Protein AF-A0A0V1MN21-F1 (afdb_monomer_lite)

Sequence (627 aa):
LIQKLCSVDMDIKVFPINHAEDIVNLVVELCIHGDDKFTAYHQNIPSQSEIIKAVTRLPKVGKVKALALMERFGSIARLSNASVEHVNIMCSLEVDSISCCKLLLHVLRRNNTIYSLYPVVDPDQLLTKYSDSYQQAKYFIFINCGATVDISELLQLSKDITVFVLDSHRPFNLENVYSTNVRLLVSSEEMNDLNIPDAKDIYIVEDEEEEHSETDDGNLPKSPVAKQAKKDSRAQWEIKRNEIMFNYYQFNSYSMSSSMLLYKLICVLSLESNDMLWCAIIGLSSQLVQDHIGIEQYTLWSTDMSQQLRRLRLNQRDQNDLPKDCLSITFQKDLLLSLYRQWNLYDSVCYSRLTAGTLRPWTDHGLKRVREFFARCGLPLAQCKQKFQSMDKKLLDGAQAVMEENFIQQFGLTDIQYGGFVCKALYKHVFAACDIAEAIAGLLYFDKQKSTKARFLEAMDCLNIARTNSVYRGVQFYQAFLKAVNKDVQQILCDGSLMSNCPMLHCRVNQDLSTLHYYKNIYGALFLAQHVQRAFISEKSKHRHKALILILPLKNQRNGILLVGIPPLYSENTSGNPVNLFGEAFSRAAQKMKCYIRQYCFESSIIEIHLDDIENFLTGLYSILET

pLDDT: mean 79.26, std 20.3, range [25.19, 97.69]

InterPro domains:
  IPR003874 CDC45 [PF02724] (87-215)
  IPR003874 CDC45 [PF02724] (224-621)
  IPR003874 CDC45 [PTHR10507] (80-621)
  IPR010994 RuvA domain 2-like [SSF47781] (52-86)

Organism: NCBI:txid268474

Secondary structure (DSSP, 8-state):
-HHHHHTTSS----------STTSSSHHHHTT--S---------PPPHHHHTTTSS-STT--HHHHHHHHHHTTTHHHHHHSTT--EEEEEESSHHHHHHHHHHHHHHHHTT--EEEEEESSHHHHHHHHHTTTTT-SEEEEESSSTTS-HHHHHT--TT-EEEEE--EESPPHHHHH-SSEEE---TTTTTTT-PPPHHHHS--THHHHTTT----------HHHHHHHHHHHHHHHHHHHHHHHHHHS-BEE-S-HHHHHHHHHHHTT---HHHHHHHHHHHHHHHHTTSS-HHHHHHHHHHHHHHHHHHHHHHHT-TT--TTS-EEEEEEEE--TTTTTS-HHHHHHHSHHHHHHH-TTSHHHHHHHHHHHHHTT--HHHHHS-GGGS-HHHHHHHHHH--HHHHHHTT-TT-EEEEEEEEETTTEEEEHHHHHHHHHHHHHH-TTS-HHHHHHHHHHTTSGGGHHHHHHHHHHHHHHHHHHHHHHHHHHHTT-EE-SSSSEEEEPPTT-TTGGGSSSHHHHHHHHHHHHHHHHTT-GGGTT--EEEEEE---TT-EEEEEEE--S--TT-SSS--B-HHHHHHHHHHHHT--EEESSS-TTEEEEEGGGHHHHHHHHHHHH--

Radius of gyration: 27.83 Å; chains: 1; bounding box: 70×72×92 Å

Foldseek 3Di:
DVVVVCPPPPPDDDDDDDDDQLAACQVVVVVDDDDDDDPDDPDDDDDPVVVCSNPRNHGPQHSVNSVCCCVVCVVVVCVLVVPLFEEEEEFELALLRLLLVLLVVLVCVVSVRHYDYDYDHALVSVLVVCVVPVVRGQHYEYYQFDQAPQPCVSNVDDPSHAYEYLHFKDDGDVNLVPDPRHHYQDDPVCVVVNLRDDPVLADPDCVVVPVVPPPDDDPDPPDPVNVVVVVVVVVVSVVSNVVSVCVNLQWMAGHQRSLLSSVVVCVVVVNDDPLSLLSSQLRLLLCVLLLRWAQVVSQVSVVVSVVVVVVNVVVCVVPPDDPPQDKDKDKDKDFQFALCQPAFQLLRLCQRLQNCLQLVCVDPSSVVVSVVLCVQLVHDPVLRHHRNVPHDVVSVVSSVVSPDPVSCVVSVRPPGMHTWMWIDGRNPDIDISNLLSQLLVLLQQQPPPDDNVRSSVLSSCSSPSVPCVSSSNSNVSSSVLSVLLSVQLVVQVVVVQWDDPFQAIEHERDPPRPCLSSCLHPSSVSSSFSSNLSNVCSVVVVRQQHKYWYWRQNPDPQRKIKIATGGRNDDPPDPIRGITSQLVLLVQLCVVLVFDWADSGSPSNIIIGHPVCVVSSVVSSSVVSVD

Structure (mmCIF, N/CA/C/O backbone):
data_AF-A0A0V1MN21-F1
#
_entry.id   AF-A0A0V1MN21-F1
#
loop_
_atom_site.group_PDB
_atom_site.id
_atom_site.type_symbol
_atom_site.label_atom_id
_atom_site.label_alt_id
_atom_site.label_comp_id
_atom_site.label_asym_id
_atom_site.label_entity_id
_atom_site.label_seq_id
_atom_site.pdbx_PDB_ins_code
_atom_site.Cartn_x
_atom_site.Cartn_y
_atom_site.Cartn_z
_atom_site.occupancy
_atom_site.B_iso_or_equiv
_atom_site.auth_seq_id
_atom_site.auth_comp_id
_atom_site.auth_asym_id
_atom_site.auth_atom_id
_atom_site.pdbx_PDB_model_num
ATOM 1 N N . LEU A 1 1 ? 6.765 -42.228 19.847 1.00 32.19 1 LEU A N 1
ATOM 2 C CA . LEU A 1 1 ? 6.494 -41.952 18.413 1.00 32.19 1 LEU A CA 1
ATOM 3 C C . LEU A 1 1 ? 6.005 -40.518 18.182 1.00 32.19 1 LEU A C 1
ATOM 5 O O . LEU A 1 1 ? 6.728 -39.770 17.548 1.00 32.19 1 LEU A O 1
ATOM 9 N N . ILE A 1 2 ? 4.865 -40.092 18.745 1.00 29.12 2 ILE A N 1
ATOM 10 C CA . ILE A 1 2 ? 4.319 -38.725 18.547 1.00 29.12 2 ILE A CA 1
ATOM 11 C C . ILE A 1 2 ? 5.283 -37.621 19.025 1.00 29.12 2 ILE A C 1
ATOM 13 O O . ILE A 1 2 ? 5.505 -36.654 18.311 1.00 29.12 2 ILE A O 1
ATOM 17 N N . GLN A 1 3 ? 5.969 -37.811 20.154 1.00 26.72 3 GLN A N 1
ATOM 18 C CA . GLN A 1 3 ? 7.007 -36.882 20.631 1.00 26.72 3 GLN A CA 1
ATOM 19 C C . GLN A 1 3 ? 8.199 -36.731 19.655 1.00 26.72 3 GLN A C 1
ATOM 21 O O . GLN A 1 3 ? 8.858 -35.701 19.657 1.00 26.72 3 GLN A O 1
ATOM 26 N N . LYS A 1 4 ? 8.431 -37.731 18.787 1.00 29.05 4 LYS A N 1
ATOM 27 C CA . LYS A 1 4 ? 9.457 -37.736 17.726 1.00 29.05 4 LYS A CA 1
ATOM 28 C C . LYS A 1 4 ? 8.954 -37.117 16.406 1.00 29.05 4 LYS A C 1
ATOM 30 O O . LYS A 1 4 ? 9.766 -36.800 15.554 1.00 29.05 4 LYS A O 1
ATOM 35 N N . LEU A 1 5 ? 7.635 -36.943 16.257 1.00 32.78 5 LEU A N 1
ATOM 36 C CA . LEU A 1 5 ? 6.996 -36.144 15.198 1.00 32.78 5 LEU A CA 1
ATOM 37 C C . LEU A 1 5 ? 6.963 -34.653 15.579 1.00 32.78 5 LEU A C 1
ATOM 39 O O . LEU A 1 5 ? 7.194 -33.790 14.741 1.00 32.78 5 LEU A O 1
ATOM 43 N N . CYS A 1 6 ? 6.723 -34.334 16.855 1.00 31.84 6 CYS A N 1
ATOM 44 C CA . CYS A 1 6 ? 6.661 -32.943 17.317 1.00 31.84 6 CYS A CA 1
ATOM 45 C C . CYS A 1 6 ? 8.021 -32.223 17.339 1.00 31.84 6 CYS A C 1
ATOM 47 O O . CYS A 1 6 ? 8.037 -31.002 17.250 1.00 31.84 6 CYS A O 1
ATOM 49 N N . SER A 1 7 ? 9.145 -32.942 17.457 1.00 29.34 7 SER A N 1
ATOM 50 C CA . SER A 1 7 ? 10.486 -32.341 17.580 1.00 29.34 7 SER A CA 1
ATOM 51 C C . SER A 1 7 ? 11.295 -32.277 16.278 1.00 29.34 7 SER A C 1
ATOM 53 O O . SER A 1 7 ? 12.475 -31.947 16.343 1.00 29.34 7 SER A O 1
ATOM 55 N N . VAL A 1 8 ? 10.729 -32.689 15.136 1.00 30.17 8 VAL A N 1
ATOM 56 C CA . VAL A 1 8 ? 11.468 -32.802 13.859 1.00 30.17 8 VAL A CA 1
ATOM 57 C C . VAL A 1 8 ? 10.823 -31.990 12.731 1.00 30.17 8 VAL A C 1
ATOM 59 O O . VAL A 1 8 ? 11.557 -31.413 11.938 1.00 30.17 8 VAL A O 1
ATOM 62 N N . ASP A 1 9 ? 9.488 -31.874 12.690 1.00 29.55 9 ASP A N 1
ATOM 63 C CA . ASP A 1 9 ? 8.782 -31.265 11.543 1.00 29.55 9 ASP A CA 1
ATOM 64 C C . ASP A 1 9 ? 8.040 -29.942 11.837 1.00 29.55 9 ASP A C 1
ATOM 66 O O . ASP A 1 9 ? 7.542 -29.310 10.906 1.00 29.55 9 ASP A O 1
ATOM 70 N N . MET A 1 10 ? 7.878 -29.543 13.108 1.00 33.84 10 MET A N 1
ATOM 71 C CA . MET A 1 10 ? 6.844 -28.558 13.507 1.00 33.84 10 MET A CA 1
ATOM 72 C C . MET A 1 10 ? 7.287 -27.455 14.486 1.00 33.84 10 MET A C 1
ATOM 74 O O . MET A 1 10 ? 6.461 -26.609 14.806 1.00 33.84 10 MET A O 1
ATOM 78 N N . ASP A 1 11 ? 8.529 -27.483 14.980 1.00 31.98 11 ASP A N 1
ATOM 79 C CA . ASP A 1 11 ? 9.221 -26.439 15.775 1.00 31.98 11 ASP A CA 1
ATOM 80 C C . ASP A 1 11 ? 8.427 -25.701 16.887 1.00 31.98 11 ASP A C 1
ATOM 82 O O . ASP A 1 11 ? 8.714 -24.561 17.247 1.00 31.98 11 ASP A O 1
ATOM 86 N N . ILE A 1 12 ? 7.414 -26.352 17.473 1.00 31.00 12 ILE A N 1
ATOM 87 C CA . ILE A 1 12 ? 6.533 -25.766 18.494 1.00 31.00 12 ILE A CA 1
ATOM 88 C C . ILE A 1 12 ? 6.517 -26.661 19.736 1.00 31.00 12 ILE A C 1
ATOM 90 O O . ILE A 1 12 ? 6.074 -27.813 19.705 1.00 31.00 12 ILE A O 1
ATOM 94 N N . LYS A 1 13 ? 6.946 -26.101 20.874 1.00 27.08 13 LYS A N 1
ATOM 95 C CA . LYS A 1 13 ? 6.762 -26.716 22.195 1.00 27.08 13 LYS A CA 1
ATOM 96 C C . LYS A 1 13 ? 5.316 -26.534 22.655 1.00 27.08 13 LYS A C 1
ATOM 98 O O . LYS A 1 13 ? 4.852 -25.410 22.797 1.00 27.08 13 LYS A O 1
ATOM 103 N N . VAL A 1 14 ? 4.640 -27.636 22.979 1.00 40.16 14 VAL A N 1
ATOM 104 C CA . VAL A 1 14 ? 3.365 -27.616 23.712 1.00 40.16 14 VAL A CA 1
ATOM 105 C C . VAL A 1 14 ? 3.447 -28.595 24.874 1.00 40.16 14 VAL A C 1
ATOM 107 O O . VAL A 1 14 ? 3.616 -29.795 24.665 1.00 40.16 14 VAL A O 1
ATOM 110 N N . PHE A 1 15 ? 3.292 -28.084 26.091 1.00 31.02 15 PHE A N 1
ATOM 111 C CA . PHE A 1 15 ? 3.067 -28.862 27.308 1.00 31.02 15 PHE A CA 1
ATOM 112 C C . PHE A 1 15 ? 2.165 -28.048 28.251 1.00 31.02 15 PHE A C 1
ATOM 114 O O . PHE A 1 15 ? 2.307 -26.824 28.243 1.00 31.02 15 PHE A O 1
ATOM 121 N N . PRO A 1 16 ? 1.305 -28.669 29.091 1.00 40.97 16 PRO A N 1
ATOM 122 C CA . PRO A 1 16 ? 1.015 -30.114 29.243 1.00 40.97 16 PRO A CA 1
ATOM 123 C C . PRO A 1 16 ? -0.439 -30.529 28.909 1.00 40.97 16 PRO A C 1
ATOM 125 O O . PRO A 1 16 ? -1.345 -29.753 29.176 1.00 40.97 16 PRO A O 1
ATOM 128 N N . ILE A 1 17 ? -0.662 -31.792 28.481 1.00 30.58 17 ILE A N 1
ATOM 129 C CA . ILE A 1 17 ? -1.763 -32.724 28.888 1.00 30.58 17 ILE A CA 1
ATOM 130 C C . ILE A 1 17 ? -1.284 -34.181 28.637 1.00 30.58 17 ILE A C 1
ATOM 132 O O . ILE A 1 17 ? -0.587 -34.416 27.652 1.00 30.58 17 ILE A O 1
ATOM 136 N N . ASN A 1 18 ? -1.661 -35.158 29.488 1.00 34.38 18 ASN A N 1
ATOM 137 C CA . ASN A 1 18 ? -0.945 -36.447 29.611 1.00 34.38 18 ASN A CA 1
ATOM 138 C C . ASN A 1 18 ? -1.588 -37.764 29.072 1.00 34.38 18 ASN A C 1
ATOM 140 O O . ASN A 1 18 ? -0.809 -38.647 28.726 1.00 34.38 18 ASN A O 1
ATOM 144 N N . HIS A 1 19 ? -2.919 -37.970 28.977 1.00 37.31 19 HIS A N 1
ATOM 145 C CA . HIS A 1 19 ? -3.504 -39.283 28.562 1.00 37.31 19 HIS A CA 1
ATOM 146 C C . HIS A 1 19 ? -4.760 -39.197 27.655 1.00 37.31 19 HIS A C 1
ATOM 148 O O . HIS A 1 19 ? -5.234 -38.101 27.363 1.00 37.31 19 HIS A O 1
ATOM 154 N N . ALA A 1 20 ? -5.217 -40.345 27.116 1.00 37.16 20 ALA A N 1
ATOM 155 C CA . ALA A 1 20 ? -5.753 -40.429 25.745 1.00 37.16 20 ALA A CA 1
ATOM 156 C C . ALA A 1 20 ? -7.112 -41.148 25.506 1.00 37.16 20 ALA A C 1
ATOM 158 O O . ALA A 1 20 ? -7.458 -41.344 24.346 1.00 37.16 20 ALA A O 1
ATOM 159 N N . GLU A 1 21 ? -7.891 -41.545 26.519 1.00 33.72 21 GLU A N 1
ATOM 160 C CA . GLU A 1 21 ? -9.193 -42.237 26.301 1.00 33.72 21 GLU A CA 1
ATOM 161 C C . GLU A 1 21 ? -10.423 -41.327 26.389 1.00 33.72 21 GLU A C 1
ATOM 163 O O . GLU A 1 21 ? -11.415 -41.555 25.693 1.00 33.72 21 GLU A O 1
ATOM 168 N N . ASP A 1 22 ? -10.280 -40.162 27.026 1.00 33.62 22 ASP A N 1
ATOM 169 C CA . ASP A 1 22 ? -11.112 -38.981 26.756 1.00 33.62 22 ASP A CA 1
ATOM 170 C C . ASP A 1 22 ? -10.918 -38.451 25.317 1.00 33.62 22 ASP A C 1
ATOM 172 O O . ASP A 1 22 ? -11.231 -37.295 25.047 1.00 33.62 22 ASP A O 1
ATOM 176 N N . ILE A 1 23 ? -10.383 -39.281 24.403 1.00 38.72 23 ILE A N 1
ATOM 177 C CA . ILE A 1 23 ? -9.995 -39.011 23.016 1.00 38.72 23 ILE A CA 1
ATOM 178 C C . ILE A 1 23 ? -10.739 -39.945 21.971 1.00 38.72 23 ILE A C 1
ATOM 180 O O . ILE A 1 23 ? -10.235 -40.098 20.870 1.00 38.72 23 ILE A O 1
ATOM 184 N N . VAL A 1 24 ? -11.954 -40.530 22.228 1.00 34.81 24 VAL A N 1
ATOM 185 C CA . VAL A 1 24 ? -12.808 -41.279 21.205 1.00 34.81 24 VAL A CA 1
ATOM 186 C C . VAL A 1 24 ? -14.369 -41.038 21.045 1.00 34.81 24 VAL A C 1
ATOM 188 O O . VAL A 1 24 ? -14.801 -40.744 19.936 1.00 34.81 24 VAL A O 1
ATOM 191 N N . ASN A 1 25 ? -15.253 -41.151 22.061 1.00 33.03 25 ASN A N 1
ATOM 192 C CA . ASN A 1 25 ? -16.734 -40.920 21.984 1.00 33.03 25 ASN A CA 1
ATOM 193 C C . ASN A 1 25 ? -17.307 -39.455 22.030 1.00 33.03 25 ASN A C 1
ATOM 195 O O . ASN A 1 25 ? -18.331 -39.252 22.677 1.00 33.03 25 ASN A O 1
ATOM 199 N N . LEU A 1 26 ? -16.683 -38.406 21.482 1.00 33.62 26 LEU A N 1
ATOM 200 C CA . LEU A 1 26 ? -17.192 -37.001 21.600 1.00 33.62 26 LEU A CA 1
ATOM 201 C C . LEU A 1 26 ? -17.550 -36.464 20.227 1.00 33.62 26 LEU A C 1
ATOM 203 O O . LEU A 1 26 ? -18.671 -36.039 19.973 1.00 33.62 26 LEU A O 1
ATOM 207 N N . VAL A 1 27 ? -16.628 -36.653 19.289 1.00 35.44 27 VAL A N 1
ATOM 208 C CA . VAL A 1 27 ? -16.920 -36.477 17.867 1.00 35.44 27 VAL A CA 1
ATOM 209 C C . VAL A 1 27 ? -17.918 -37.505 17.326 1.00 35.44 27 VAL A C 1
ATOM 211 O O . VAL A 1 27 ? -18.436 -37.334 16.231 1.00 35.44 27 VAL A O 1
ATOM 214 N N . VAL A 1 28 ? -18.303 -38.504 18.123 1.00 32.19 28 VAL A N 1
ATOM 215 C CA . VAL A 1 28 ? -19.491 -39.314 17.825 1.00 32.19 28 VAL A CA 1
ATOM 216 C C . VAL A 1 28 ? -20.787 -38.491 17.961 1.00 32.19 28 VAL A C 1
ATOM 218 O O . VAL A 1 28 ? -21.701 -38.713 17.182 1.00 32.19 28 VAL A O 1
ATOM 221 N N . GLU A 1 29 ? -20.873 -37.504 18.862 1.00 32.41 29 GLU A N 1
ATOM 222 C CA . GLU A 1 29 ? -22.065 -36.644 19.001 1.00 32.41 29 GLU A CA 1
ATOM 223 C C . GLU A 1 29 ? -22.024 -35.420 18.070 1.00 32.41 29 GLU A C 1
ATOM 225 O O . GLU A 1 29 ? -23.035 -35.082 17.456 1.00 32.41 29 GLU A O 1
ATOM 230 N N . LEU A 1 30 ? -20.856 -34.790 17.881 1.00 34.56 30 LEU A N 1
ATOM 231 C CA . LEU A 1 30 ? -20.723 -33.608 17.008 1.00 34.56 30 LEU A CA 1
ATOM 232 C C . LEU A 1 30 ? -20.797 -33.898 15.495 1.00 34.56 30 LEU A C 1
ATOM 234 O O . LEU A 1 30 ? -20.901 -32.954 14.715 1.00 34.56 30 LEU A O 1
ATOM 238 N N . CYS A 1 31 ? -20.746 -35.162 15.060 1.00 33.84 31 CYS A N 1
ATOM 239 C CA . CYS A 1 31 ? -20.786 -35.519 13.634 1.00 33.84 31 CYS A CA 1
ATOM 240 C C . CYS A 1 31 ? -22.147 -35.996 13.101 1.00 33.84 31 CYS A C 1
ATOM 242 O O . CYS A 1 31 ? -22.230 -36.256 11.902 1.00 33.84 31 CYS A O 1
ATOM 244 N N . ILE A 1 32 ? -23.185 -36.165 13.933 1.00 30.86 32 ILE A N 1
ATOM 245 C CA . ILE A 1 32 ? -24.365 -36.961 13.530 1.00 30.86 32 ILE A CA 1
ATOM 246 C C . ILE A 1 32 ? -25.600 -36.147 13.106 1.00 30.86 32 ILE A C 1
ATOM 248 O O . ILE A 1 32 ? -26.336 -36.627 12.248 1.00 30.86 32 ILE A O 1
ATOM 252 N N . HIS A 1 33 ? -25.834 -34.932 13.617 1.00 34.38 33 HIS A N 1
ATOM 253 C CA . HIS A 1 33 ? -27.077 -34.196 13.320 1.00 34.38 33 HIS A CA 1
ATOM 254 C C . HIS A 1 33 ? -26.899 -32.931 12.475 1.00 34.38 33 HIS A C 1
ATOM 256 O O . HIS A 1 33 ? -26.986 -31.803 12.957 1.00 34.38 33 HIS A O 1
ATOM 262 N N . GLY A 1 34 ? -26.751 -33.168 11.170 1.00 34.59 34 GLY A N 1
ATOM 263 C CA . GLY A 1 34 ? -27.543 -32.442 10.176 1.00 34.59 34 GLY A CA 1
ATOM 264 C C . GLY A 1 34 ? -28.868 -33.181 9.909 1.00 34.59 34 GLY A C 1
ATOM 265 O O . GLY A 1 34 ? -28.925 -34.399 10.059 1.00 34.59 34 GLY A O 1
ATOM 266 N N . ASP A 1 35 ? -29.890 -32.424 9.507 1.00 30.03 35 ASP A N 1
ATOM 267 C CA . ASP A 1 35 ? -31.246 -32.811 9.067 1.00 30.03 35 ASP A CA 1
ATOM 268 C C . ASP A 1 35 ? -32.273 -33.378 10.082 1.00 30.03 35 ASP A C 1
ATOM 270 O O . ASP A 1 35 ? -32.261 -34.531 10.512 1.00 30.03 35 ASP A O 1
ATOM 274 N N . ASP A 1 36 ? -33.274 -32.531 10.353 1.00 35.75 36 ASP A N 1
ATOM 275 C CA . ASP A 1 36 ? -34.704 -32.779 10.115 1.00 35.75 36 ASP A CA 1
ATOM 276 C C . ASP A 1 36 ? -35.334 -34.104 10.579 1.00 35.75 36 ASP A C 1
ATOM 278 O O . ASP A 1 36 ? -35.778 -34.931 9.776 1.00 35.75 36 ASP A O 1
ATOM 282 N N . LYS A 1 37 ? -35.523 -34.218 11.903 1.00 29.02 37 LYS A N 1
ATOM 283 C CA . LYS A 1 37 ? -36.762 -34.709 12.561 1.00 29.02 37 LYS A CA 1
ATOM 284 C C . LYS A 1 37 ? -36.609 -34.703 14.087 1.00 29.02 37 LYS A C 1
ATOM 286 O O . LYS A 1 37 ? -36.324 -35.743 14.657 1.00 29.02 37 LYS A O 1
ATOM 291 N N . PHE A 1 38 ? -36.856 -33.575 14.758 1.00 28.28 38 PHE A N 1
ATOM 292 C CA . PHE A 1 38 ? -37.358 -33.563 16.149 1.00 28.28 38 PHE A CA 1
ATOM 293 C C . PHE A 1 38 ? -37.892 -32.173 16.537 1.00 28.28 38 PHE A C 1
ATOM 295 O O . PHE A 1 38 ? -37.318 -31.432 17.329 1.00 28.28 38 PHE A O 1
ATOM 302 N N . THR A 1 39 ? -39.050 -31.814 15.983 1.00 33.66 39 THR A N 1
ATOM 303 C CA . THR A 1 39 ? -39.855 -30.682 16.461 1.00 33.66 39 THR A CA 1
ATOM 304 C C . THR A 1 39 ? -40.572 -31.049 17.766 1.00 33.66 39 THR A C 1
ATOM 306 O O . THR A 1 39 ? -41.773 -31.318 17.751 1.00 33.66 39 THR A O 1
ATOM 309 N N . ALA A 1 40 ? -39.851 -31.083 18.890 1.00 29.20 40 ALA A N 1
ATOM 310 C CA . ALA A 1 40 ? -40.429 -31.044 20.236 1.00 29.20 40 ALA A CA 1
ATOM 311 C C . ALA A 1 40 ? -39.368 -30.676 21.291 1.00 29.20 40 ALA A C 1
ATOM 313 O O . ALA A 1 40 ? -38.227 -31.110 21.195 1.00 29.20 40 ALA A O 1
ATOM 314 N N . TYR A 1 41 ? -39.786 -29.941 22.327 1.00 25.19 41 TYR A N 1
ATOM 315 C CA . TYR A 1 41 ? -39.012 -29.598 23.533 1.00 25.19 41 TYR A CA 1
ATOM 316 C C . TYR A 1 41 ? -37.778 -28.694 23.361 1.00 25.19 41 TYR A C 1
ATOM 318 O O . TYR A 1 41 ? -36.630 -29.092 23.534 1.00 25.19 41 TYR A O 1
ATOM 326 N N . HIS A 1 42 ? -38.055 -27.392 23.231 1.00 38.41 42 HIS A N 1
ATOM 327 C CA . HIS A 1 42 ? -37.217 -26.386 23.885 1.00 38.41 42 HIS A CA 1
ATOM 328 C C . HIS A 1 42 ? -37.192 -26.631 25.403 1.00 38.41 42 HIS A C 1
ATOM 330 O O . HIS A 1 42 ? -38.211 -26.418 26.057 1.00 38.41 42 HIS A O 1
ATOM 336 N N . GLN A 1 43 ? -36.034 -27.013 25.944 1.00 30.14 43 GLN A N 1
ATOM 337 C CA . GLN A 1 43 ? -35.445 -26.559 27.218 1.00 30.14 43 GLN A CA 1
ATOM 338 C C . GLN A 1 43 ? -34.134 -27.332 27.458 1.00 30.14 43 GLN A C 1
ATOM 340 O O . GLN A 1 43 ? -34.065 -28.520 27.168 1.00 30.14 43 GLN A O 1
ATOM 345 N N . ASN A 1 44 ? -33.123 -26.652 28.014 1.00 32.31 44 ASN A N 1
ATOM 346 C CA . ASN A 1 44 ? -31.754 -27.127 28.300 1.00 32.31 44 ASN A CA 1
ATOM 347 C C . ASN A 1 44 ? -30.788 -27.192 27.097 1.00 32.31 44 ASN A C 1
ATOM 349 O O . ASN A 1 44 ? -30.656 -28.199 26.409 1.00 32.31 44 ASN A O 1
ATOM 353 N N . ILE A 1 45 ? -30.028 -26.106 26.925 1.00 35.53 45 ILE A N 1
ATOM 354 C CA . ILE A 1 45 ? -28.740 -26.111 26.214 1.00 35.53 45 ILE A CA 1
ATOM 355 C C . ILE A 1 45 ? -27.703 -26.752 27.163 1.00 35.53 45 ILE A C 1
ATOM 357 O O . ILE A 1 45 ? -27.666 -26.353 28.331 1.00 35.53 45 ILE A O 1
ATOM 361 N N . PRO A 1 46 ? -26.873 -27.719 26.723 1.00 33.75 46 PRO A N 1
ATOM 362 C CA . PRO A 1 46 ? -25.894 -28.375 27.592 1.00 33.75 46 PRO A CA 1
ATOM 363 C C . PRO A 1 46 ? -24.771 -27.421 28.021 1.00 33.75 46 PRO A C 1
ATOM 365 O O . PRO A 1 46 ? -24.412 -26.475 27.315 1.00 33.75 46 PRO A O 1
ATOM 368 N N . SER A 1 47 ? -24.193 -27.676 29.195 1.00 39.59 47 SER A N 1
ATOM 369 C CA . SER A 1 47 ? -23.186 -26.802 29.798 1.00 39.59 47 SER A CA 1
ATOM 370 C C . SER A 1 47 ? -21.845 -26.848 29.053 1.00 39.59 47 SER A C 1
ATOM 372 O O . SER A 1 47 ? -21.474 -27.842 28.428 1.00 39.59 47 SER A O 1
ATOM 374 N N . GLN A 1 48 ? -21.030 -25.797 29.188 1.00 38.03 48 GLN A N 1
ATOM 375 C CA . GLN A 1 48 ? -19.684 -25.744 28.594 1.00 38.03 48 GLN A CA 1
ATOM 376 C C . GLN A 1 48 ? -18.789 -26.921 29.048 1.00 38.03 48 GLN A C 1
ATOM 378 O O . GLN A 1 48 ? -17.932 -27.381 28.293 1.00 38.03 48 GLN A O 1
ATOM 383 N N . SER A 1 49 ? -19.022 -27.460 30.254 1.00 40.38 49 SER A N 1
ATOM 384 C CA . SER A 1 49 ? -18.330 -28.657 30.755 1.00 40.38 49 SER A CA 1
ATOM 385 C C . SER A 1 49 ? -18.704 -29.926 29.983 1.00 40.38 49 SER A C 1
ATOM 387 O O . SER A 1 49 ? -17.869 -30.814 29.827 1.00 40.38 49 SER A O 1
ATOM 389 N N . GLU A 1 50 ? -19.935 -29.989 29.475 1.00 38.09 50 GLU A N 1
ATOM 390 C CA . GLU A 1 50 ? -20.466 -31.103 28.697 1.00 38.09 50 GLU A CA 1
ATOM 391 C C . GLU A 1 50 ? -20.066 -30.999 27.235 1.00 38.09 50 GLU A C 1
ATOM 393 O O . GLU A 1 50 ? -19.840 -32.031 26.638 1.00 38.09 50 GLU A O 1
ATOM 398 N N . ILE A 1 51 ? -19.831 -29.800 26.687 1.00 40.75 51 ILE A N 1
ATOM 399 C CA . ILE A 1 51 ? -19.239 -29.645 25.343 1.00 40.75 51 ILE A CA 1
ATOM 400 C C . ILE A 1 51 ? -17.727 -29.914 25.351 1.00 40.75 51 ILE A C 1
ATOM 402 O O . ILE A 1 51 ? -17.159 -30.463 24.409 1.00 40.75 51 ILE A O 1
ATOM 406 N N . ILE A 1 52 ? -17.055 -29.656 26.470 1.00 42.47 52 ILE A N 1
ATOM 407 C CA . ILE A 1 52 ? -15.686 -30.135 26.714 1.00 42.47 52 ILE A CA 1
ATOM 408 C C . ILE A 1 52 ? -15.687 -31.627 27.129 1.00 42.47 52 ILE A C 1
ATOM 410 O O . ILE A 1 52 ? -14.642 -32.274 27.123 1.00 42.47 52 ILE A O 1
ATOM 414 N N . LYS A 1 53 ? -16.877 -32.201 27.361 1.00 41.91 53 LYS A N 1
ATOM 415 C CA . LYS A 1 53 ? -17.192 -33.629 27.240 1.00 41.91 53 LYS A CA 1
ATOM 416 C C . LYS A 1 53 ? -17.984 -33.950 25.932 1.00 41.91 53 LYS A C 1
ATOM 418 O O . LYS A 1 53 ? -18.597 -35.006 25.900 1.00 41.91 53 LYS A O 1
ATOM 423 N N . ALA A 1 54 ? -17.947 -33.078 24.891 1.00 39.12 54 ALA A N 1
ATOM 424 C CA . ALA A 1 54 ? -18.495 -33.220 23.507 1.00 39.12 54 ALA A CA 1
ATOM 425 C C . ALA A 1 54 ? -17.451 -32.969 22.372 1.00 39.12 54 ALA A C 1
ATOM 427 O O . ALA A 1 54 ? -17.720 -33.319 21.231 1.00 39.12 54 ALA A O 1
ATOM 428 N N . VAL A 1 55 ? -16.234 -32.451 22.649 1.00 40.56 55 VAL A N 1
ATOM 429 C CA . VAL A 1 55 ? -15.108 -32.319 21.675 1.00 40.56 55 VAL A CA 1
ATOM 430 C C . VAL A 1 55 ? -13.902 -33.271 21.881 1.00 40.56 55 VAL A C 1
ATOM 432 O O . VAL A 1 55 ? -13.506 -33.933 20.926 1.00 40.56 55 VAL A O 1
ATOM 435 N N . THR A 1 56 ? -13.261 -33.346 23.066 1.00 39.69 56 THR A N 1
ATOM 436 C CA . THR A 1 56 ? -11.924 -33.985 23.256 1.00 39.69 56 THR A CA 1
ATOM 437 C C . THR A 1 56 ? -11.824 -35.438 22.808 1.00 39.69 56 THR A C 1
ATOM 439 O O . THR A 1 56 ? -10.767 -35.860 22.358 1.00 39.69 56 THR A O 1
ATOM 442 N N . ARG A 1 57 ? -12.917 -36.200 22.898 1.00 37.44 57 ARG A N 1
ATOM 443 C CA . ARG A 1 57 ? -13.016 -37.608 22.541 1.00 37.44 57 ARG A CA 1
ATOM 444 C C . ARG A 1 57 ? -12.992 -37.763 20.990 1.00 37.44 57 ARG A C 1
ATOM 446 O O . ARG A 1 57 ? -14.011 -38.099 20.395 1.00 37.44 57 ARG A O 1
ATOM 453 N N . LEU A 1 58 ? -11.850 -37.474 20.346 1.00 36.06 58 LEU A N 1
ATOM 454 C CA . LEU A 1 58 ? -11.549 -37.619 18.903 1.00 36.06 58 LEU A CA 1
ATOM 455 C C . LEU A 1 58 ? -10.045 -37.936 18.696 1.00 36.06 58 LEU A C 1
ATOM 457 O O . LEU A 1 58 ? -9.230 -37.054 18.991 1.00 36.06 58 LEU A O 1
ATOM 461 N N . PRO A 1 59 ? -9.615 -39.124 18.204 1.00 32.09 59 PRO A N 1
ATOM 462 C CA . PRO A 1 59 ? -8.220 -39.583 18.296 1.00 32.09 59 PRO A CA 1
ATOM 463 C C . PRO A 1 59 ? -7.156 -38.525 17.930 1.00 32.09 59 PRO A C 1
ATOM 465 O O . PRO A 1 59 ? -6.993 -38.157 16.769 1.00 32.09 59 PRO A O 1
ATOM 468 N N . LYS A 1 60 ? -6.370 -38.114 18.946 1.00 37.56 60 LYS A N 1
ATOM 469 C CA . LYS A 1 60 ? -5.325 -37.053 18.982 1.00 37.56 60 LYS A CA 1
ATOM 470 C C . LYS A 1 60 ? -5.771 -35.592 19.274 1.00 37.56 60 LYS A C 1
ATOM 472 O O . LYS A 1 60 ? -4.937 -34.689 19.138 1.00 37.56 60 LYS A O 1
ATOM 477 N N . VAL A 1 61 ? -6.995 -35.330 19.751 1.00 37.12 61 VAL A N 1
ATOM 478 C CA . VAL A 1 61 ? -7.481 -33.978 20.140 1.00 37.12 61 VAL A CA 1
ATOM 479 C C . VAL A 1 61 ? -7.660 -33.813 21.666 1.00 37.12 61 VAL A C 1
ATOM 481 O O . VAL A 1 61 ? -8.746 -33.959 22.205 1.00 37.12 61 VAL A O 1
ATOM 484 N N . GLY A 1 62 ? -6.599 -33.469 22.405 1.00 40.50 62 GLY A N 1
ATOM 485 C CA . GLY A 1 62 ? -6.694 -33.245 23.864 1.00 40.50 62 GLY A CA 1
ATOM 486 C C . GLY A 1 62 ? -7.442 -31.960 24.271 1.00 40.50 62 GLY A C 1
ATOM 487 O O . GLY A 1 62 ? -7.618 -31.064 23.451 1.00 40.50 62 GLY A O 1
ATOM 488 N N . LYS A 1 63 ? -7.810 -31.818 25.558 1.00 36.53 63 LYS A N 1
ATOM 489 C CA . LYS A 1 63 ? -8.616 -30.696 26.109 1.00 36.53 63 LYS A CA 1
ATOM 490 C C . LYS A 1 63 ? -8.122 -29.291 25.731 1.00 36.53 63 LYS A C 1
ATOM 492 O O . LYS A 1 63 ? -8.938 -28.455 25.375 1.00 36.53 63 LYS A O 1
ATOM 497 N N . VAL A 1 64 ? -6.807 -29.051 25.723 1.00 38.94 64 VAL A N 1
ATOM 498 C CA . VAL A 1 64 ? -6.195 -27.777 25.275 1.00 38.94 64 VAL A CA 1
ATOM 499 C C . VAL A 1 64 ? -6.249 -27.600 23.754 1.00 38.94 64 VAL A C 1
ATOM 501 O O . VAL A 1 64 ? -6.417 -26.488 23.278 1.00 38.94 64 VAL A O 1
ATOM 504 N N . LYS A 1 65 ? -6.173 -28.681 22.969 1.00 39.19 65 LYS A N 1
ATOM 505 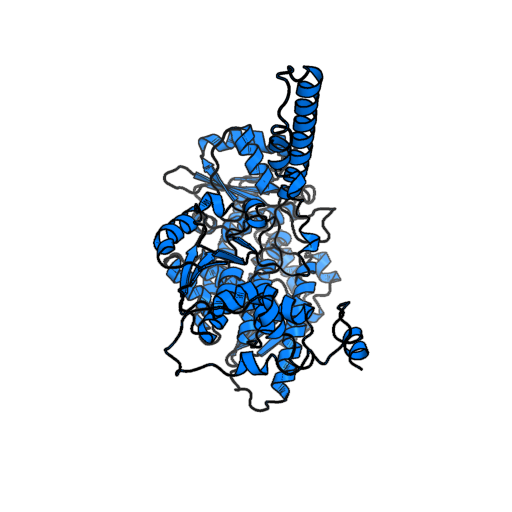C CA . LYS A 1 65 ? -6.372 -28.622 21.511 1.00 39.19 65 LYS A CA 1
ATOM 506 C C . LYS A 1 65 ? -7.838 -28.379 21.158 1.00 39.19 65 LYS A C 1
ATOM 508 O O . LYS A 1 65 ? -8.103 -27.633 20.229 1.00 39.19 65 LYS A O 1
ATOM 513 N N . ALA A 1 66 ? -8.764 -28.971 21.912 1.00 38.94 66 ALA A N 1
ATOM 514 C CA . ALA A 1 66 ? -10.197 -28.714 21.819 1.00 38.94 66 ALA A CA 1
ATOM 515 C C . ALA A 1 66 ? -10.547 -27.276 22.233 1.00 38.94 66 ALA A C 1
ATOM 517 O O . ALA A 1 66 ? -11.299 -26.628 21.520 1.00 38.94 66 ALA A O 1
ATOM 518 N N . LEU A 1 67 ? -9.954 -26.751 23.313 1.00 39.62 67 LEU A N 1
ATOM 519 C CA . LEU A 1 67 ? -10.065 -25.339 23.702 1.00 39.62 67 LEU A CA 1
ATOM 520 C C . LEU A 1 67 ? -9.466 -24.413 22.641 1.00 39.62 67 LEU A C 1
ATOM 522 O O . LEU A 1 67 ? -10.165 -23.524 22.187 1.00 39.62 67 LEU A O 1
ATOM 526 N N . ALA A 1 68 ? -8.261 -24.680 22.134 1.00 38.44 68 ALA A N 1
ATOM 527 C CA . ALA A 1 68 ? -7.670 -23.888 21.055 1.00 38.44 68 ALA A CA 1
ATOM 528 C C . ALA A 1 68 ? -8.475 -23.977 19.742 1.00 38.44 68 ALA A C 1
ATOM 530 O O . ALA A 1 68 ? -8.559 -22.995 19.014 1.00 38.44 68 ALA A O 1
ATOM 531 N N . LEU A 1 69 ? -9.107 -25.116 19.436 1.00 41.25 69 LEU A N 1
ATOM 532 C CA . LEU A 1 69 ? -10.099 -25.226 18.360 1.00 41.25 69 LEU A CA 1
ATOM 533 C C . LEU A 1 69 ? -11.340 -24.371 18.682 1.00 41.25 69 LEU A C 1
ATOM 535 O O . LEU A 1 69 ? -11.762 -23.591 17.841 1.00 41.25 69 LEU A O 1
ATOM 539 N N . MET A 1 70 ? -11.882 -24.423 19.900 1.00 39.00 70 MET A N 1
ATOM 540 C CA . MET A 1 70 ? -13.045 -23.626 20.321 1.00 39.00 70 MET A CA 1
ATOM 541 C C . MET A 1 70 ? -12.771 -22.125 20.511 1.00 39.00 70 MET A C 1
ATOM 543 O O . MET A 1 70 ? -13.714 -21.348 20.457 1.00 39.00 70 MET A O 1
ATOM 547 N N . GLU A 1 71 ? -11.527 -21.697 20.715 1.00 42.75 71 GLU A N 1
ATOM 548 C CA . GLU A 1 71 ? -11.121 -20.290 20.826 1.00 42.75 71 GLU A CA 1
ATOM 549 C C . GLU A 1 71 ? -10.769 -19.730 19.444 1.00 42.75 71 GLU A C 1
ATOM 551 O O . GLU A 1 71 ? -11.305 -18.703 19.030 1.00 42.75 71 GLU A O 1
ATOM 556 N N . ARG A 1 72 ? -9.950 -20.455 18.669 1.00 36.69 72 ARG A N 1
ATOM 557 C CA . ARG A 1 72 ? -9.486 -20.043 17.332 1.00 36.69 72 ARG A CA 1
ATOM 558 C C . ARG A 1 72 ? -10.560 -20.184 16.252 1.00 36.69 72 ARG A C 1
ATOM 560 O O . ARG A 1 72 ? -10.577 -19.404 15.307 1.00 36.69 72 ARG A O 1
ATOM 567 N N . PHE A 1 73 ? -11.478 -21.138 16.411 1.00 38.91 73 PHE A N 1
ATOM 568 C CA . PHE A 1 73 ? -12.724 -21.208 15.647 1.00 38.91 73 PHE A CA 1
ATOM 569 C C . PHE A 1 73 ? -13.905 -20.633 16.452 1.00 38.91 73 PHE A C 1
ATOM 571 O O . PHE A 1 73 ? -15.004 -20.545 15.927 1.00 38.91 73 PHE A O 1
ATOM 578 N N . GLY A 1 74 ? -13.726 -20.158 17.688 1.00 37.28 74 GLY A N 1
ATOM 579 C CA . GLY A 1 74 ? -14.808 -19.531 18.463 1.00 37.28 74 GLY A CA 1
ATOM 580 C C . GLY A 1 74 ? -15.340 -18.246 17.833 1.00 37.28 74 GLY A C 1
ATOM 581 O O . GLY A 1 74 ? -16.524 -17.946 17.934 1.00 37.28 74 GLY A O 1
ATOM 582 N N . SER A 1 75 ? -14.475 -17.512 17.139 1.00 43.75 75 SER A N 1
ATOM 583 C CA . SER A 1 75 ? -14.812 -16.353 16.309 1.00 43.75 75 SER A CA 1
ATOM 584 C C . SER A 1 75 ? -15.285 -16.758 14.907 1.00 43.75 75 SER A C 1
ATOM 586 O O . SER A 1 75 ? -16.307 -16.271 14.430 1.00 43.75 75 SER A O 1
ATOM 588 N N . ILE A 1 76 ? -14.569 -17.675 14.249 1.00 39.69 76 ILE A N 1
ATOM 589 C CA . ILE A 1 76 ? -14.767 -17.985 12.822 1.00 39.69 76 ILE A CA 1
ATOM 590 C C . ILE A 1 76 ? -15.833 -19.063 12.576 1.00 39.69 76 ILE A C 1
ATOM 592 O O . ILE A 1 76 ? -16.589 -18.946 11.619 1.00 39.69 76 ILE A O 1
ATOM 596 N N . ALA A 1 77 ? -15.988 -20.053 13.456 1.00 38.81 77 ALA A N 1
ATOM 597 C CA . ALA A 1 77 ? -17.152 -20.939 13.439 1.00 38.81 77 ALA A CA 1
ATOM 598 C C . ALA A 1 77 ? -18.418 -20.245 13.959 1.00 38.81 77 ALA A C 1
ATOM 600 O O . ALA A 1 77 ? -19.511 -20.677 13.619 1.00 38.81 77 ALA A O 1
ATOM 601 N N . ARG A 1 78 ? -18.318 -19.129 14.702 1.00 39.28 78 ARG A N 1
ATOM 602 C CA . ARG A 1 78 ? -19.473 -18.226 14.868 1.00 39.28 78 ARG A CA 1
ATOM 603 C C . ARG A 1 78 ? -19.790 -17.484 13.571 1.00 39.28 78 ARG A C 1
ATOM 605 O O . ARG A 1 78 ? -20.957 -17.406 13.237 1.00 39.28 78 ARG A O 1
ATOM 612 N N . LEU A 1 79 ? -18.799 -17.043 12.791 1.00 39.78 79 LEU A N 1
ATOM 613 C CA . LEU A 1 79 ? -19.037 -16.503 11.440 1.00 39.78 79 LEU A CA 1
ATOM 614 C C . LEU A 1 79 ? -19.588 -17.548 10.443 1.00 39.78 79 LEU A C 1
ATOM 616 O O . LEU A 1 79 ? -20.364 -17.175 9.570 1.00 39.78 79 LEU A O 1
ATOM 620 N N . SER A 1 80 ? -19.219 -18.834 10.546 1.00 36.31 80 SER A N 1
ATOM 621 C CA . SER A 1 80 ? -19.740 -19.890 9.654 1.00 36.31 80 SER A CA 1
ATOM 622 C C . SER A 1 80 ? -21.058 -20.510 10.118 1.00 36.31 80 SER A C 1
ATOM 624 O O . SER A 1 80 ? -21.827 -20.967 9.280 1.00 36.31 80 SER A O 1
ATOM 626 N N . ASN A 1 81 ? -21.315 -20.541 11.430 1.00 35.19 81 ASN A N 1
ATOM 627 C CA . ASN A 1 81 ? -22.526 -21.122 12.019 1.00 35.19 81 ASN A CA 1
ATOM 628 C C . ASN A 1 81 ? -23.532 -20.046 12.467 1.00 35.19 81 ASN A C 1
ATOM 630 O O . ASN A 1 81 ? -24.571 -20.387 13.032 1.00 35.19 81 ASN A O 1
ATOM 634 N N . ALA A 1 82 ? -23.257 -18.759 12.222 1.00 39.44 82 ALA A N 1
ATOM 635 C CA . ALA A 1 82 ? -24.270 -17.715 12.288 1.00 39.44 82 ALA A CA 1
ATOM 636 C C . ALA A 1 82 ? -25.351 -18.039 11.254 1.00 39.44 82 ALA A C 1
ATOM 638 O O . ALA A 1 82 ? -25.089 -18.110 10.054 1.00 39.44 82 ALA A O 1
ATOM 639 N N . SER A 1 83 ? -26.565 -18.276 11.742 1.00 39.56 83 SER A N 1
ATOM 640 C CA . SER A 1 83 ? -27.713 -18.785 10.993 1.00 39.56 83 SER A CA 1
ATOM 641 C C . SER A 1 83 ? -28.101 -17.884 9.815 1.00 39.56 83 SER A C 1
ATOM 643 O O . SER A 1 83 ? -28.942 -17.001 9.966 1.00 39.56 83 SER A O 1
ATOM 645 N N . VAL A 1 84 ? -27.495 -18.112 8.644 1.00 50.09 84 VAL A N 1
ATOM 646 C CA . VAL A 1 84 ? -27.723 -17.338 7.405 1.00 50.09 84 VAL A CA 1
ATOM 647 C C . VAL A 1 84 ? -27.579 -15.819 7.637 1.00 50.09 84 VAL A C 1
ATOM 649 O O . VAL A 1 84 ? -28.226 -15.010 6.974 1.00 50.09 84 VAL A O 1
ATOM 652 N N . GLU A 1 85 ? -26.751 -15.402 8.603 1.00 63.31 85 GLU A N 1
ATOM 653 C CA . GLU A 1 85 ? -26.644 -13.983 8.951 1.00 63.31 85 GLU A CA 1
ATOM 654 C C . GLU A 1 85 ? -25.782 -13.235 7.928 1.00 63.31 85 GLU A C 1
ATOM 656 O O . GLU A 1 85 ? -24.702 -13.675 7.531 1.00 63.31 85 GLU A O 1
ATOM 661 N N . HIS A 1 86 ? -26.291 -12.090 7.479 1.00 81.06 86 HIS A N 1
ATOM 662 C CA . HIS A 1 86 ? -25.662 -11.257 6.463 1.00 81.06 86 HIS A CA 1
ATOM 663 C C . HIS A 1 86 ? -24.415 -10.555 7.023 1.00 81.06 86 HIS A C 1
ATOM 665 O O . HIS A 1 86 ? -24.486 -9.897 8.062 1.00 81.06 86 HIS A O 1
ATOM 671 N N . VAL A 1 87 ? -23.281 -10.669 6.324 1.00 85.44 87 VAL A N 1
ATOM 672 C CA . VAL A 1 87 ? -21.996 -10.077 6.737 1.00 85.44 87 VAL A CA 1
ATOM 673 C C . VAL A 1 87 ? -21.671 -8.832 5.910 1.00 85.44 87 VAL A C 1
ATOM 675 O O . VAL A 1 87 ? -21.640 -8.877 4.679 1.00 85.44 87 VAL A O 1
ATOM 678 N N . ASN A 1 88 ? -21.355 -7.722 6.577 1.00 91.75 88 ASN A N 1
ATOM 679 C CA . ASN A 1 88 ? -20.942 -6.482 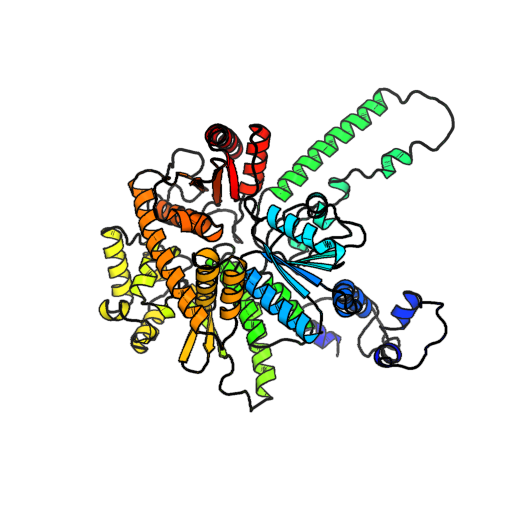5.918 1.00 91.75 88 ASN A CA 1
ATOM 680 C C . ASN A 1 88 ? -19.414 -6.367 5.863 1.00 91.75 88 ASN A C 1
ATOM 682 O O . ASN A 1 88 ? -18.745 -6.355 6.892 1.00 91.75 88 ASN A O 1
ATOM 686 N N . ILE A 1 89 ? -18.853 -6.243 4.662 1.00 92.69 89 ILE A N 1
ATOM 687 C CA . ILE A 1 89 ? -17.411 -6.113 4.438 1.00 92.69 89 ILE A CA 1
ATOM 688 C C . ILE A 1 89 ? -17.093 -4.661 4.068 1.00 92.69 89 ILE A C 1
ATOM 690 O O . ILE A 1 89 ? -17.499 -4.198 2.999 1.00 92.69 89 ILE A O 1
ATOM 694 N N . MET A 1 90 ? -16.340 -3.966 4.920 1.00 95.25 90 MET A N 1
ATOM 695 C CA . MET A 1 90 ? -15.729 -2.668 4.615 1.00 95.25 90 MET A CA 1
ATOM 696 C C . MET A 1 90 ? -14.282 -2.918 4.183 1.00 95.25 90 MET A C 1
ATOM 698 O O . MET A 1 90 ? -13.542 -3.629 4.859 1.00 95.25 90 MET A O 1
ATOM 702 N N . CYS A 1 91 ? -13.872 -2.393 3.032 1.00 95.44 91 CYS A N 1
ATOM 703 C CA . CYS A 1 91 ? -12.569 -2.711 2.446 1.00 95.44 91 CYS A CA 1
ATOM 704 C C . CYS A 1 91 ? -11.884 -1.442 1.942 1.00 95.44 91 CYS A C 1
ATOM 706 O O . CYS A 1 91 ? -12.473 -0.720 1.132 1.00 95.44 91 CYS A O 1
ATOM 708 N N . SER A 1 92 ? -10.665 -1.163 2.413 1.00 94.81 92 SER A N 1
ATOM 709 C CA . SER A 1 92 ? -9.914 0.013 1.972 1.00 94.81 92 SER A CA 1
ATOM 710 C C . SER A 1 92 ? -9.542 -0.073 0.484 1.00 94.81 92 SER A C 1
ATOM 712 O O . SER A 1 92 ? -9.464 -1.154 -0.112 1.00 94.81 92 SER A O 1
ATOM 714 N N . LEU A 1 93 ? -9.309 1.078 -0.150 1.00 92.88 93 LEU A N 1
ATOM 715 C CA . LEU A 1 93 ? -8.779 1.126 -1.513 1.00 92.88 93 LEU A CA 1
ATOM 716 C C . LEU A 1 93 ? -7.258 0.912 -1.525 1.00 92.88 93 LEU A C 1
ATOM 718 O O . LEU A 1 93 ? -6.514 1.848 -1.812 1.00 92.88 93 LEU A O 1
ATOM 722 N N . GLU A 1 94 ? -6.803 -0.319 -1.297 1.00 94.31 94 GLU A N 1
ATOM 723 C CA . GLU A 1 94 ? -5.405 -0.737 -1.493 1.00 94.31 94 GLU A CA 1
ATOM 724 C C . GLU A 1 94 ? -5.305 -2.043 -2.294 1.00 94.31 94 GLU A C 1
ATOM 726 O O . GLU A 1 94 ? -6.256 -2.819 -2.415 1.00 94.31 94 GLU A O 1
ATOM 731 N N . VAL A 1 95 ? -4.113 -2.311 -2.832 1.00 96.50 95 VAL A N 1
ATOM 732 C CA . VAL A 1 95 ? -3.810 -3.542 -3.579 1.00 96.50 95 VAL A CA 1
ATOM 733 C C . VAL A 1 95 ? -3.853 -4.783 -2.675 1.00 96.50 95 VAL A C 1
ATOM 735 O O . VAL A 1 95 ? -4.387 -5.820 -3.084 1.00 96.50 95 VAL A O 1
ATOM 738 N N . ASP A 1 96 ? -3.339 -4.676 -1.445 1.00 97.12 96 ASP A N 1
ATOM 739 C CA . ASP A 1 96 ? -3.451 -5.728 -0.429 1.00 97.12 96 ASP A CA 1
ATOM 740 C C . ASP A 1 96 ? -4.917 -5.949 -0.037 1.00 97.12 96 ASP A C 1
ATOM 742 O O . ASP A 1 96 ? -5.384 -7.082 -0.046 1.00 97.12 96 ASP A O 1
ATOM 746 N N . SER A 1 97 ? -5.699 -4.887 0.164 1.00 96.25 97 SER A N 1
ATOM 747 C CA . SER A 1 97 ? -7.129 -4.985 0.486 1.00 96.25 97 SER A CA 1
ATOM 748 C C . SER A 1 97 ? -7.945 -5.693 -0.588 1.00 96.25 97 SER A C 1
ATOM 750 O O . SER A 1 97 ? -8.769 -6.545 -0.266 1.00 96.25 97 SER A O 1
ATOM 752 N N . ILE A 1 98 ? -7.696 -5.415 -1.872 1.00 96.75 98 ILE A N 1
ATOM 753 C CA . ILE A 1 98 ? -8.362 -6.108 -2.989 1.00 96.75 98 ILE A CA 1
ATOM 754 C C . ILE A 1 98 ? -7.979 -7.595 -3.017 1.00 96.75 98 ILE A C 1
ATOM 756 O O . ILE A 1 98 ? -8.833 -8.452 -3.262 1.00 96.75 98 ILE A O 1
ATOM 760 N N . SER A 1 99 ? -6.713 -7.904 -2.734 1.00 96.94 99 SER A N 1
ATOM 761 C CA . SER A 1 99 ? -6.182 -9.269 -2.694 1.00 96.94 99 SER A CA 1
ATOM 762 C C . SER A 1 99 ? -6.747 -10.063 -1.507 1.00 96.94 99 SER A C 1
ATOM 764 O O . SER A 1 99 ? -7.263 -11.166 -1.689 1.00 96.94 99 SER A O 1
ATOM 766 N N . CYS A 1 100 ? -6.783 -9.460 -0.320 1.00 96.06 100 CYS A N 1
ATOM 767 C CA . CYS A 1 100 ? -7.390 -9.994 0.894 1.00 96.06 100 CYS A CA 1
ATOM 768 C C . CYS A 1 100 ? -8.908 -10.164 0.729 1.00 96.06 100 CYS A C 1
ATOM 770 O O . CYS A 1 100 ? -9.457 -11.229 1.004 1.00 96.06 100 CYS A O 1
ATOM 772 N N . CYS A 1 101 ? -9.598 -9.171 0.163 1.00 96.00 101 CYS A N 1
ATOM 773 C CA . CYS A 1 101 ? -11.017 -9.269 -0.158 1.00 96.00 101 CYS A CA 1
ATOM 774 C C . CYS A 1 101 ? -11.287 -10.454 -1.097 1.00 96.00 101 CYS A C 1
ATOM 776 O O . CYS A 1 101 ? -12.167 -11.266 -0.823 1.00 96.00 101 CYS A O 1
ATOM 778 N N . LYS A 1 102 ? -10.492 -10.632 -2.160 1.00 94.81 102 LYS A N 1
ATOM 779 C CA . LYS A 1 102 ? -10.630 -11.766 -3.089 1.00 94.81 102 LYS A CA 1
ATOM 780 C C . LYS A 1 102 ? -10.514 -13.126 -2.388 1.00 94.81 102 LYS A C 1
ATOM 782 O O . LYS A 1 102 ? -11.293 -14.026 -2.713 1.00 94.81 102 LYS A O 1
ATOM 787 N N . LEU A 1 103 ? -9.586 -13.255 -1.438 1.00 91.88 103 LEU A N 1
ATOM 788 C CA . LEU A 1 103 ? -9.429 -14.435 -0.582 1.00 91.88 103 LEU A CA 1
ATOM 789 C C . LEU A 1 103 ? -10.648 -14.643 0.330 1.00 91.88 103 LEU A C 1
ATOM 791 O O . LEU A 1 103 ? -11.210 -15.737 0.363 1.00 91.88 103 LEU A O 1
ATOM 795 N N . LEU A 1 104 ? -11.117 -13.589 1.005 1.00 91.12 104 LEU A N 1
ATOM 796 C CA . LEU A 1 104 ? -12.277 -13.653 1.901 1.00 91.12 104 LEU A CA 1
ATOM 797 C C . LEU A 1 104 ? -13.538 -14.081 1.146 1.00 91.12 104 LEU A C 1
ATOM 799 O O . LEU A 1 104 ? -14.262 -14.974 1.582 1.00 91.12 104 LEU A O 1
ATOM 803 N N . LEU A 1 105 ? -13.765 -13.499 -0.035 1.00 90.62 105 LEU A N 1
ATOM 804 C CA . LEU A 1 105 ? -14.886 -13.862 -0.895 1.00 90.62 105 LEU A CA 1
ATOM 805 C C . LEU A 1 105 ? -14.805 -15.313 -1.389 1.00 90.62 105 LEU A C 1
ATOM 807 O O . LEU A 1 105 ? -15.849 -15.888 -1.689 1.00 90.62 105 LEU A O 1
ATOM 811 N N . HIS A 1 106 ? -13.619 -15.927 -1.480 1.00 86.81 106 HIS A N 1
ATOM 812 C CA . HIS A 1 106 ? -13.516 -17.361 -1.766 1.00 86.81 106 HIS A CA 1
ATOM 813 C C . HIS A 1 106 ? -14.067 -18.193 -0.601 1.00 86.81 106 HIS A C 1
ATOM 815 O O . HIS A 1 106 ? -14.915 -19.055 -0.824 1.00 86.81 106 HIS A O 1
ATOM 821 N N . VAL A 1 107 ? -13.640 -17.895 0.631 1.00 82.81 107 VAL A N 1
ATOM 822 C CA . VAL A 1 107 ? -14.080 -18.603 1.846 1.00 82.81 107 VAL A CA 1
ATOM 823 C C . VAL A 1 107 ? -15.587 -18.444 2.066 1.00 82.81 107 VAL A C 1
ATOM 825 O O . VAL A 1 107 ? -16.296 -19.440 2.189 1.00 82.81 107 VAL A O 1
ATOM 828 N N . LEU A 1 108 ? -16.104 -17.212 2.027 1.00 82.12 108 LEU A N 1
ATOM 829 C CA . LEU A 1 108 ? -17.533 -16.941 2.238 1.00 82.12 108 LEU A CA 1
ATOM 830 C C . LEU A 1 108 ? -18.417 -17.642 1.194 1.00 82.12 108 LEU A C 1
ATOM 832 O O . LEU A 1 108 ? -19.447 -18.213 1.540 1.00 82.12 108 LEU A O 1
ATOM 836 N N . ARG A 1 109 ? -17.994 -17.676 -0.079 1.00 84.75 109 ARG A N 1
ATOM 837 C CA . ARG A 1 109 ? -18.731 -18.385 -1.143 1.00 84.75 109 ARG A CA 1
ATOM 838 C C . ARG A 1 109 ? -18.683 -19.901 -0.997 1.00 84.75 109 ARG A C 1
ATOM 840 O O . ARG A 1 109 ? -19.664 -20.550 -1.335 1.00 84.75 109 ARG A O 1
ATOM 847 N N . ARG A 1 110 ? -17.577 -20.474 -0.506 1.00 78.56 110 ARG A N 1
ATOM 848 C CA . ARG A 1 110 ? -17.496 -21.913 -0.192 1.00 78.56 110 ARG A CA 1
ATOM 849 C C . ARG A 1 110 ? -18.465 -22.310 0.923 1.00 78.56 110 ARG A C 1
ATOM 851 O O . ARG A 1 110 ? -19.016 -23.402 0.864 1.00 78.56 110 ARG A O 1
ATOM 858 N N . ASN A 1 111 ? -18.712 -21.400 1.863 1.00 72.69 111 ASN A N 1
ATOM 859 C CA . ASN A 1 111 ? -19.601 -21.601 3.007 1.00 72.69 111 ASN A CA 1
ATOM 860 C C . ASN A 1 111 ? -21.041 -21.096 2.770 1.00 72.69 111 ASN A C 1
ATOM 862 O O . ASN A 1 111 ? -21.837 -21.079 3.702 1.00 72.69 111 ASN A O 1
ATOM 866 N N . ASN A 1 112 ? -21.385 -20.670 1.545 1.00 76.94 112 ASN A N 1
ATOM 867 C CA . ASN A 1 112 ? -22.679 -20.066 1.185 1.00 76.94 112 ASN A CA 1
ATOM 868 C C . ASN A 1 112 ? -23.100 -18.853 2.051 1.00 76.94 112 ASN A C 1
ATOM 870 O O . ASN A 1 112 ? -24.286 -18.542 2.158 1.00 76.94 112 ASN A O 1
ATOM 874 N N . THR A 1 113 ? -22.143 -18.138 2.650 1.00 79.56 113 THR A N 1
ATOM 875 C CA . THR A 1 113 ? -22.413 -16.959 3.483 1.00 79.56 113 THR A CA 1
ATOM 876 C C . THR A 1 113 ? -22.834 -15.771 2.615 1.00 79.56 113 THR A C 1
ATOM 878 O O . THR A 1 113 ? -22.134 -15.403 1.666 1.00 79.56 113 THR A O 1
ATOM 881 N N . ILE A 1 114 ? -23.963 -15.139 2.948 1.00 84.81 114 ILE A N 1
ATOM 882 C CA . ILE A 1 114 ? -24.444 -13.934 2.259 1.00 84.81 114 ILE A CA 1
ATOM 883 C C . ILE A 1 114 ? -23.650 -12.726 2.767 1.00 84.81 114 ILE A C 1
ATOM 885 O O . ILE A 1 114 ? -23.506 -12.534 3.974 1.00 84.81 114 ILE A O 1
ATOM 889 N N . TYR A 1 115 ? -23.140 -11.901 1.853 1.00 88.38 115 TYR A N 1
ATOM 890 C CA . TYR A 1 115 ? -22.329 -10.738 2.200 1.00 88.38 115 TYR A CA 1
ATOM 891 C C . TYR A 1 115 ? -22.648 -9.517 1.328 1.00 88.38 115 TYR A C 1
ATOM 893 O O . TYR A 1 115 ? -22.962 -9.651 0.142 1.00 88.38 115 TYR A O 1
ATOM 901 N N . SER A 1 116 ? -22.460 -8.323 1.893 1.00 91.75 116 SER A N 1
ATOM 902 C CA . SER A 1 116 ? -22.392 -7.057 1.155 1.00 91.75 116 SER A CA 1
ATOM 903 C C . SER A 1 116 ? -20.995 -6.456 1.256 1.00 91.75 116 SER A C 1
ATOM 905 O O . SER A 1 116 ? -20.334 -6.565 2.283 1.00 91.75 116 SER A O 1
ATOM 907 N N . LEU A 1 117 ? -20.522 -5.843 0.168 1.00 92.62 117 LEU A N 1
ATOM 908 C CA . LEU A 1 117 ? -19.153 -5.338 0.044 1.00 92.62 117 LEU A CA 1
ATOM 909 C C . LEU A 1 117 ? -19.139 -3.847 -0.290 1.00 92.62 117 LEU A C 1
ATOM 911 O O . LEU A 1 117 ? -19.653 -3.426 -1.333 1.00 92.62 117 LEU A O 1
ATOM 915 N N . TYR A 1 118 ? -18.489 -3.075 0.573 1.00 93.56 118 TYR A N 1
ATOM 916 C CA . TYR A 1 118 ? -18.411 -1.624 0.518 1.00 93.56 118 TYR A CA 1
ATOM 917 C C . TYR A 1 118 ? -16.937 -1.184 0.447 1.00 93.56 118 TYR A C 1
ATOM 919 O O . TYR A 1 118 ? -16.213 -1.289 1.439 1.00 93.56 118 TYR A O 1
ATOM 927 N N . PRO A 1 119 ? -16.458 -0.704 -0.715 1.00 93.94 119 PRO A N 1
ATOM 928 C CA . PRO A 1 119 ? -15.145 -0.080 -0.798 1.00 93.94 119 PRO A CA 1
ATOM 929 C C . PRO A 1 119 ? -15.175 1.291 -0.105 1.00 93.94 119 PRO A C 1
ATOM 931 O O . PRO A 1 119 ? -16.026 2.121 -0.432 1.00 93.94 119 PRO A O 1
ATOM 934 N N . VAL A 1 120 ? -14.245 1.524 0.821 1.00 92.75 120 VAL A N 1
ATOM 935 C CA . VAL A 1 120 ? -14.116 2.750 1.627 1.00 92.75 120 VAL A CA 1
ATOM 936 C C . VAL A 1 120 ? -12.741 3.393 1.413 1.00 92.75 120 VAL A C 1
ATOM 938 O O . VAL A 1 120 ? -11.764 2.707 1.121 1.00 92.75 120 VAL A O 1
ATOM 941 N N . VAL A 1 121 ? -12.662 4.723 1.511 1.00 88.75 121 VAL A N 1
ATOM 942 C CA . VAL A 1 121 ? -11.406 5.486 1.311 1.00 88.75 121 VAL A CA 1
ATOM 943 C C . VAL A 1 121 ? -10.898 6.089 2.616 1.00 88.75 121 VAL A C 1
ATOM 945 O O . VAL A 1 121 ? -9.696 6.132 2.858 1.00 88.75 121 VAL A O 1
ATOM 948 N N . ASP A 1 122 ? -11.832 6.559 3.435 1.00 90.31 122 ASP A N 1
ATOM 949 C CA . ASP A 1 122 ? -11.599 7.388 4.607 1.00 90.31 122 ASP A CA 1
ATOM 950 C C . ASP A 1 122 ? -12.589 7.010 5.733 1.00 90.31 122 ASP A C 1
ATOM 952 O O . ASP A 1 122 ? -13.589 6.323 5.467 1.00 90.31 122 ASP A O 1
ATOM 956 N N . PRO A 1 123 ? -12.324 7.423 6.990 1.00 91.50 123 PRO A N 1
ATOM 957 C CA . PRO A 1 123 ? -13.210 7.144 8.122 1.00 91.50 123 PRO A CA 1
ATOM 958 C C . PRO A 1 123 ? -14.637 7.687 7.949 1.00 91.50 123 PRO A C 1
ATOM 960 O O . PRO A 1 123 ? -15.588 7.024 8.361 1.00 91.50 123 PRO A O 1
ATOM 963 N N . ASP A 1 124 ? -14.816 8.833 7.282 1.00 90.94 124 ASP A N 1
ATOM 964 C CA . ASP A 1 124 ? -16.135 9.449 7.064 1.00 90.94 124 ASP A CA 1
ATOM 965 C C . ASP A 1 124 ? -17.024 8.585 6.143 1.00 90.94 124 ASP A C 1
ATOM 967 O O . ASP A 1 124 ? -18.220 8.395 6.390 1.00 90.94 124 ASP A O 1
ATOM 971 N N . GLN A 1 125 ? -16.446 8.016 5.080 1.00 91.69 125 GLN A N 1
ATOM 972 C CA . GLN A 1 125 ? -17.120 7.066 4.193 1.00 91.69 125 GLN A CA 1
ATOM 973 C C . GLN A 1 125 ? -17.416 5.739 4.893 1.00 91.69 125 GLN A C 1
ATOM 975 O O . GLN A 1 125 ? -18.472 5.156 4.640 1.00 91.69 125 GLN A O 1
ATOM 980 N N . LEU A 1 126 ? -16.522 5.274 5.771 1.00 92.81 126 LEU A N 1
ATOM 981 C CA . LEU A 1 126 ? -16.740 4.077 6.585 1.00 92.81 126 LEU A CA 1
ATOM 982 C C . LEU A 1 126 ? -17.928 4.283 7.535 1.00 92.81 126 LEU A C 1
ATOM 984 O O . LEU A 1 126 ? -18.865 3.486 7.490 1.00 92.81 126 LEU A O 1
ATOM 988 N N . LEU A 1 127 ? -17.956 5.387 8.290 1.00 93.62 127 LEU A N 1
ATOM 989 C CA . LEU A 1 127 ? -19.092 5.775 9.133 1.00 93.62 127 LEU A CA 1
ATOM 990 C C . LEU A 1 127 ? -20.388 5.868 8.317 1.00 93.62 127 LEU A C 1
ATOM 992 O O . LEU A 1 127 ? -21.383 5.241 8.668 1.00 93.62 127 LEU A O 1
ATOM 996 N N . THR A 1 128 ? -20.374 6.573 7.182 1.00 93.06 128 THR A N 1
ATOM 997 C CA . THR A 1 128 ? -21.555 6.698 6.309 1.00 93.06 128 THR A CA 1
ATOM 998 C C . THR A 1 128 ? -22.090 5.324 5.878 1.00 93.06 128 THR A C 1
ATOM 1000 O O . THR A 1 128 ? -23.290 5.072 5.953 1.00 93.06 128 THR A O 1
ATOM 1003 N N . LYS A 1 129 ? -21.214 4.407 5.442 1.00 91.75 129 LYS A N 1
ATOM 1004 C CA . LYS A 1 129 ? -21.614 3.065 4.979 1.00 91.75 129 LYS A CA 1
ATOM 1005 C C . LYS A 1 129 ? -22.040 2.139 6.115 1.00 91.75 129 LYS A C 1
ATOM 1007 O O . LYS A 1 129 ? -22.896 1.283 5.896 1.00 91.75 129 LYS A O 1
ATOM 1012 N N . TYR A 1 130 ? -21.488 2.311 7.311 1.00 91.94 130 TYR A N 1
ATOM 1013 C CA . TYR A 1 130 ? -21.961 1.638 8.516 1.00 91.94 130 TYR A CA 1
ATOM 1014 C C . TYR A 1 130 ? -23.368 2.125 8.902 1.00 91.94 130 TYR A C 1
ATOM 1016 O O . TYR A 1 130 ? -24.275 1.304 9.021 1.00 91.94 130 TYR A O 1
ATOM 1024 N N . SER A 1 131 ? -23.598 3.439 8.972 1.00 91.38 131 SER A N 1
ATOM 1025 C CA . SER A 1 131 ? -24.911 4.033 9.275 1.00 91.38 131 SER A CA 1
ATOM 1026 C C . SER A 1 131 ? -26.010 3.619 8.287 1.00 91.38 131 SER A C 1
ATOM 1028 O O . SER A 1 131 ? -27.151 3.414 8.693 1.00 91.38 131 SER A O 1
ATOM 1030 N N . ASP A 1 132 ? -25.672 3.412 7.009 1.00 88.81 132 ASP A N 1
ATOM 1031 C CA . ASP A 1 132 ? -26.600 2.876 6.000 1.00 88.81 132 ASP A CA 1
ATOM 1032 C C . ASP A 1 132 ? -27.007 1.402 6.239 1.00 88.81 132 ASP A C 1
ATOM 1034 O O . ASP A 1 132 ? -27.994 0.941 5.661 1.00 88.81 132 ASP A O 1
ATOM 1038 N N . SER A 1 133 ? -26.225 0.623 7.002 1.00 84.62 133 SER A N 1
ATOM 1039 C CA . SER A 1 133 ? -26.270 -0.852 6.971 1.00 84.62 133 SER A CA 1
ATOM 1040 C C . SER A 1 133 ? -26.255 -1.573 8.330 1.00 84.62 133 SER A C 1
ATOM 1042 O O . SER A 1 133 ? -26.517 -2.777 8.365 1.00 84.62 133 SER A O 1
ATOM 1044 N N . TYR A 1 134 ? -26.019 -0.880 9.452 1.00 80.69 134 TYR A N 1
ATOM 1045 C CA . TYR A 1 134 ? -25.923 -1.474 10.800 1.00 80.69 134 TYR A CA 1
ATOM 1046 C C . TYR A 1 134 ? -27.188 -2.209 11.268 1.00 80.69 134 TYR A C 1
ATOM 1048 O O . TYR A 1 134 ? -27.097 -3.173 12.019 1.00 80.69 134 TYR A O 1
ATOM 1056 N N . GLN A 1 135 ? -28.369 -1.826 10.776 1.00 82.44 135 GLN A N 1
ATOM 1057 C CA . GLN A 1 135 ? -29.626 -2.521 11.090 1.00 82.44 135 GLN A CA 1
ATOM 1058 C C . GLN A 1 135 ? -29.774 -3.875 10.369 1.00 82.44 135 GLN A C 1
ATOM 1060 O O . GLN A 1 135 ? -30.650 -4.662 10.717 1.00 82.44 135 GLN A O 1
ATOM 1065 N N . GLN A 1 136 ? -28.955 -4.144 9.344 1.00 77.88 136 GLN A N 1
ATOM 1066 C CA . GLN A 1 136 ? -29.084 -5.310 8.456 1.00 77.88 136 GLN A CA 1
ATOM 1067 C C . GLN A 1 136 ? -28.075 -6.427 8.764 1.00 77.88 136 GLN A C 1
ATOM 1069 O O . GLN A 1 136 ? -28.206 -7.527 8.230 1.00 77.88 136 GLN A O 1
ATOM 1074 N N . ALA A 1 137 ? -27.058 -6.159 9.588 1.00 79.00 137 ALA A N 1
ATOM 1075 C CA . ALA A 1 137 ? -25.981 -7.096 9.894 1.00 79.00 137 ALA A CA 1
ATOM 1076 C C . ALA A 1 137 ? -25.469 -6.907 11.325 1.00 79.00 137 ALA A C 1
ATOM 1078 O O . ALA A 1 137 ? -25.184 -5.788 11.741 1.00 79.00 137 ALA A O 1
ATOM 1079 N N . LYS A 1 138 ? -25.260 -8.014 12.046 1.00 83.62 138 LYS A N 1
ATOM 1080 C CA . LYS A 1 138 ? -24.556 -8.016 13.342 1.00 83.62 138 LYS A CA 1
ATOM 1081 C C . LYS A 1 138 ? -23.037 -8.117 13.185 1.00 83.62 138 LYS A C 1
ATOM 1083 O O . LYS A 1 138 ? -22.296 -7.748 14.092 1.00 83.62 138 LYS A O 1
ATOM 1088 N N . TYR A 1 139 ? -22.575 -8.633 12.045 1.00 86.25 139 TYR A N 1
ATOM 1089 C CA . TYR A 1 139 ? -21.170 -8.932 11.785 1.00 86.25 139 TYR A CA 1
ATOM 1090 C C . TYR A 1 139 ? -20.592 -8.026 10.703 1.00 86.25 139 TYR A C 1
ATOM 1092 O O . TYR A 1 139 ? -21.057 -8.011 9.560 1.00 86.25 139 TYR A O 1
ATOM 1100 N N . PHE A 1 140 ? -19.528 -7.319 11.073 1.00 90.62 140 PHE A N 1
ATOM 1101 C CA . PHE A 1 140 ? -18.740 -6.483 10.180 1.00 90.62 140 PHE A CA 1
ATOM 1102 C C . PHE A 1 140 ? -17.325 -7.043 10.043 1.00 90.62 140 PHE A C 1
ATOM 1104 O O . PHE A 1 140 ? -16.741 -7.502 11.022 1.00 90.62 140 PHE A O 1
ATOM 1111 N N . ILE A 1 141 ? -16.767 -6.999 8.834 1.00 92.12 141 ILE A N 1
ATOM 1112 C CA . ILE A 1 141 ? -15.371 -7.354 8.556 1.00 92.12 141 ILE A CA 1
ATOM 1113 C C . ILE A 1 141 ? -14.700 -6.164 7.879 1.00 92.12 141 ILE A C 1
ATOM 1115 O O . ILE A 1 141 ? -15.125 -5.736 6.807 1.00 92.12 141 ILE A O 1
ATOM 1119 N N . PHE A 1 142 ? -13.662 -5.628 8.506 1.00 95.62 142 PHE A N 1
ATOM 1120 C CA . PHE A 1 142 ? -12.870 -4.505 8.019 1.00 95.62 142 PHE A CA 1
ATOM 1121 C C . PHE A 1 142 ? -11.539 -5.024 7.457 1.00 95.62 142 PHE A C 1
ATOM 1123 O O . PHE A 1 142 ? -10.910 -5.892 8.066 1.00 95.62 142 PHE A O 1
ATOM 1130 N N . ILE A 1 143 ? -11.128 -4.525 6.286 1.00 96.06 143 ILE A N 1
ATOM 1131 C CA . ILE A 1 143 ? -9.904 -4.940 5.577 1.00 96.06 143 ILE A CA 1
ATOM 1132 C C . ILE A 1 143 ? -9.030 -3.711 5.285 1.00 96.06 143 ILE A C 1
ATOM 1134 O O . ILE A 1 143 ? -9.451 -2.845 4.515 1.00 96.06 143 ILE A O 1
ATOM 1138 N N . ASN A 1 144 ? -7.831 -3.680 5.881 1.00 95.81 144 ASN A N 1
ATOM 1139 C CA . ASN A 1 144 ? -6.882 -2.554 5.958 1.00 95.81 144 ASN A CA 1
ATOM 1140 C C . ASN A 1 144 ? -7.555 -1.210 6.289 1.00 95.81 144 ASN A C 1
ATOM 1142 O O . ASN A 1 144 ? -7.271 -0.172 5.692 1.00 95.81 144 ASN A O 1
ATOM 1146 N N . CYS A 1 145 ? -8.504 -1.241 7.221 1.00 94.06 145 CYS A N 1
ATOM 1147 C CA . CYS A 1 145 ? -9.117 -0.041 7.764 1.00 94.06 145 CYS A CA 1
ATOM 1148 C C . CYS A 1 145 ? -9.552 -0.256 9.216 1.00 94.06 145 CYS A C 1
ATOM 1150 O O . CYS A 1 145 ? -10.081 -1.311 9.570 1.00 94.06 145 CYS A O 1
ATOM 1152 N N . GLY A 1 146 ? -9.426 0.792 10.029 1.00 90.38 146 GLY A N 1
ATOM 1153 C CA . GLY A 1 146 ? -9.972 0.852 11.385 1.00 90.38 146 GLY A CA 1
ATOM 1154 C C . GLY A 1 146 ? -9.038 0.381 12.499 1.00 90.38 146 GLY A C 1
ATOM 1155 O O . GLY A 1 146 ? -9.335 0.679 13.645 1.00 90.38 146 GLY A O 1
ATOM 1156 N N . ALA A 1 147 ? -7.897 -0.267 12.230 1.00 91.94 147 ALA A N 1
ATOM 1157 C CA . ALA A 1 147 ? -6.975 -0.647 13.311 1.00 91.94 147 ALA A CA 1
ATOM 1158 C C . ALA A 1 147 ? -6.429 0.551 14.102 1.00 91.94 147 ALA A C 1
ATOM 1160 O O . ALA A 1 147 ? -6.302 0.465 15.321 1.00 91.94 147 ALA A O 1
ATOM 1161 N N . THR A 1 148 ? -6.128 1.649 13.407 1.00 91.94 148 THR A N 1
ATOM 1162 C CA . THR A 1 148 ? -5.483 2.872 13.920 1.00 91.94 148 THR A CA 1
ATOM 1163 C C . THR A 1 148 ? -6.454 3.902 14.512 1.00 91.94 148 THR A C 1
ATOM 1165 O O . THR A 1 148 ? -6.017 4.888 15.103 1.00 91.94 148 THR A O 1
ATOM 1168 N N . VAL A 1 149 ? -7.766 3.698 14.367 1.00 91.38 149 VAL A N 1
ATOM 1169 C CA . VAL A 1 149 ? -8.831 4.641 14.759 1.00 91.38 149 VAL A CA 1
ATOM 1170 C C . VAL A 1 149 ? -9.724 3.966 15.795 1.00 91.38 149 VAL A C 1
ATOM 1172 O O . VAL A 1 149 ? -9.996 2.780 15.648 1.00 91.38 149 VAL A O 1
ATOM 1175 N N . ASP A 1 150 ? -10.209 4.682 16.811 1.00 93.19 150 ASP A N 1
ATOM 1176 C CA . ASP A 1 150 ? -11.208 4.120 17.730 1.00 93.19 150 ASP A CA 1
ATOM 1177 C C . ASP A 1 150 ? -12.512 3.833 16.964 1.00 93.19 150 ASP A C 1
ATOM 1179 O O . ASP A 1 150 ? -13.226 4.740 16.529 1.00 93.19 150 ASP A O 1
ATOM 1183 N N . ILE A 1 151 ? -12.810 2.547 16.765 1.00 93.75 151 ILE A N 1
ATOM 1184 C CA . ILE A 1 151 ? -14.012 2.093 16.059 1.00 93.75 151 ILE A CA 1
ATOM 1185 C C . ILE A 1 151 ? -15.256 2.281 16.942 1.00 93.75 151 ILE A C 1
ATOM 1187 O O . ILE A 1 151 ? -16.351 2.514 16.424 1.00 93.75 151 ILE A O 1
ATOM 1191 N N . SER A 1 152 ? -15.100 2.188 18.264 1.00 91.44 152 SER A N 1
ATOM 1192 C CA . SER A 1 152 ? -16.188 2.296 19.237 1.00 91.44 152 SER A CA 1
ATOM 1193 C C . SER A 1 152 ? -16.706 3.733 19.311 1.00 91.44 152 SER A C 1
ATOM 1195 O O . SER A 1 152 ? -17.920 3.931 19.221 1.00 91.44 152 SER A O 1
ATOM 1197 N N . GLU A 1 153 ? -15.806 4.722 19.384 1.00 91.75 153 GLU A N 1
ATOM 1198 C CA . GLU A 1 153 ? -16.150 6.149 19.291 1.00 91.75 153 GLU A CA 1
ATOM 1199 C C . GLU A 1 153 ? -16.708 6.498 17.902 1.00 91.75 153 GLU A C 1
ATOM 1201 O O . GLU A 1 153 ? -17.805 7.054 17.804 1.00 91.75 153 GLU A O 1
ATOM 1206 N N . LEU A 1 154 ? -16.000 6.124 16.824 1.00 92.00 154 LEU A N 1
ATOM 1207 C CA . LEU A 1 154 ? -16.371 6.490 15.450 1.00 92.00 154 LEU A CA 1
ATOM 1208 C C . LEU A 1 154 ? -17.772 5.997 15.060 1.00 92.00 154 LEU A C 1
ATOM 1210 O O . LEU A 1 154 ? -18.503 6.718 14.383 1.00 92.00 154 LEU A O 1
ATOM 1214 N N . LEU A 1 155 ? -18.132 4.766 15.439 1.00 91.44 155 LEU A N 1
ATOM 1215 C CA . LEU A 1 155 ? -19.361 4.101 14.987 1.00 91.44 155 LEU A CA 1
ATOM 1216 C C . LEU A 1 155 ? -20.468 4.034 16.041 1.00 91.44 155 LEU A C 1
ATOM 1218 O O . LEU A 1 155 ? -21.565 3.580 15.714 1.00 91.44 155 LEU A O 1
ATOM 1222 N N . GLN A 1 156 ? -20.194 4.447 17.283 1.00 89.38 156 GLN A N 1
ATOM 1223 C CA . GLN A 1 156 ? -21.119 4.332 18.418 1.00 89.38 156 GLN A CA 1
ATOM 1224 C C . GLN A 1 156 ? -21.691 2.904 18.527 1.00 89.38 156 GLN A C 1
ATOM 1226 O O . GLN A 1 156 ? -22.905 2.684 18.503 1.00 89.38 156 GLN A O 1
ATOM 1231 N N . LEU A 1 157 ? -20.790 1.912 18.562 1.00 86.62 157 LEU A N 1
ATOM 1232 C CA . LEU A 1 157 ? -21.135 0.491 18.446 1.00 86.62 157 LEU A CA 1
ATOM 1233 C C . LEU A 1 157 ? -22.157 0.043 19.506 1.00 86.62 157 LEU A C 1
ATOM 1235 O O . LEU A 1 157 ? -21.927 0.140 20.711 1.00 86.62 157 LEU A O 1
ATOM 1239 N N . SER A 1 158 ? -23.267 -0.545 19.055 1.00 85.31 158 SER A N 1
ATOM 1240 C CA . SER A 1 158 ? -24.202 -1.246 19.939 1.00 85.31 158 SER A CA 1
ATOM 1241 C C . SER A 1 158 ? -23.623 -2.586 20.400 1.00 85.31 158 SER A C 1
ATOM 1243 O O . SER A 1 158 ? -22.985 -3.281 19.608 1.00 85.31 158 SER A O 1
ATOM 1245 N N . LYS A 1 159 ? -23.942 -3.004 21.632 1.00 80.94 159 LYS A N 1
ATOM 1246 C CA . LYS A 1 159 ? -23.402 -4.221 22.274 1.00 80.94 159 LYS A CA 1
ATOM 1247 C C . LYS A 1 159 ? -23.576 -5.519 21.468 1.00 80.94 159 LYS A C 1
ATOM 1249 O O . LYS A 1 159 ? -22.755 -6.417 21.624 1.00 80.94 159 LYS A O 1
ATOM 1254 N N . ASP A 1 160 ? -24.582 -5.603 20.598 1.00 83.44 160 ASP A N 1
ATOM 1255 C CA . ASP A 1 160 ? -24.878 -6.795 19.786 1.00 83.44 160 ASP A CA 1
ATOM 1256 C C . ASP A 1 160 ? -24.056 -6.898 18.484 1.00 83.44 160 ASP A C 1
ATOM 1258 O O . ASP A 1 160 ? -24.087 -7.932 17.813 1.00 83.44 160 ASP A O 1
ATOM 1262 N N . ILE A 1 161 ? -23.325 -5.843 18.104 1.00 86.44 161 ILE A N 1
ATOM 1263 C CA . ILE A 1 161 ? -22.531 -5.796 16.868 1.00 86.44 161 ILE A CA 1
ATOM 1264 C C . ILE A 1 161 ? -21.095 -6.246 17.149 1.00 86.44 161 ILE A C 1
ATOM 1266 O O . ILE A 1 161 ? -20.463 -5.798 18.103 1.00 86.44 161 ILE A O 1
ATOM 1270 N N . THR A 1 162 ? -20.552 -7.120 16.300 1.00 84.56 162 THR A N 1
ATOM 1271 C CA . THR A 1 162 ? -19.147 -7.553 16.355 1.00 84.56 162 THR A CA 1
ATOM 1272 C C . THR A 1 162 ? -18.403 -7.114 15.096 1.00 84.56 162 THR A C 1
ATOM 1274 O O . THR A 1 162 ? -18.838 -7.406 13.978 1.00 84.56 162 THR A O 1
ATOM 1277 N N . VAL A 1 163 ? -17.256 -6.455 15.275 1.00 88.25 163 VAL A N 1
ATOM 1278 C CA . VAL A 1 163 ? -16.396 -5.970 14.186 1.00 88.25 163 VAL A CA 1
ATOM 1279 C C . VAL A 1 163 ? -15.090 -6.759 14.173 1.00 88.25 163 VAL A C 1
ATOM 1281 O O . VAL A 1 163 ? -14.305 -6.685 15.114 1.00 88.25 163 VAL A O 1
ATOM 1284 N N . PHE A 1 164 ? -14.833 -7.500 13.100 1.00 90.12 164 PHE A N 1
ATOM 1285 C CA . PHE A 1 164 ? -13.557 -8.170 12.851 1.00 90.12 164 PHE A CA 1
ATOM 1286 C C . PHE A 1 164 ? -12.651 -7.269 12.018 1.00 90.12 164 PHE A C 1
ATOM 1288 O O . PHE A 1 164 ? -13.087 -6.751 10.994 1.00 90.12 164 PHE A O 1
ATOM 1295 N N . VAL A 1 165 ? -11.391 -7.107 12.416 1.00 92.19 165 VAL A N 1
ATOM 1296 C CA . VAL A 1 165 ? -10.442 -6.205 11.745 1.00 92.19 165 VAL A CA 1
ATOM 1297 C C . VAL A 1 165 ? -9.240 -7.005 11.252 1.00 92.19 165 VAL A C 1
ATOM 1299 O O . VAL A 1 165 ? -8.479 -7.538 12.059 1.00 92.19 165 VAL A O 1
ATOM 1302 N N . LEU A 1 166 ? -9.074 -7.094 9.929 1.00 92.06 166 LEU A N 1
ATOM 1303 C CA . LEU A 1 166 ? -7.854 -7.568 9.269 1.00 92.06 166 LEU A CA 1
ATOM 1304 C C . LEU A 1 166 ? -7.113 -6.349 8.729 1.00 92.06 166 LEU A C 1
ATOM 1306 O O . LEU A 1 166 ? -7.487 -5.819 7.685 1.00 92.06 166 LEU A O 1
ATOM 1310 N N . ASP A 1 167 ? -6.092 -5.886 9.436 1.00 93.75 167 ASP A N 1
ATOM 1311 C CA . ASP A 1 167 ? -5.391 -4.660 9.069 1.00 93.75 167 ASP A CA 1
ATOM 1312 C C . ASP A 1 167 ? -3.884 -4.809 9.291 1.00 93.75 167 ASP A C 1
ATOM 1314 O O . ASP A 1 167 ? -3.442 -5.378 10.297 1.00 93.75 167 ASP A O 1
ATOM 1318 N N . SER A 1 168 ? -3.100 -4.293 8.343 1.00 93.56 168 SER A N 1
ATOM 1319 C CA . SER A 1 168 ? -1.639 -4.304 8.410 1.00 93.56 168 SER A CA 1
ATOM 1320 C C . SER A 1 168 ? -1.039 -3.038 9.034 1.00 93.56 168 SER A C 1
ATOM 1322 O O . SER A 1 168 ? 0.144 -3.040 9.364 1.00 93.56 168 SER A O 1
ATOM 1324 N N . HIS A 1 169 ? -1.826 -1.978 9.247 1.00 93.44 169 HIS A N 1
ATOM 1325 C CA . HIS A 1 169 ? -1.348 -0.763 9.912 1.00 93.44 169 HIS A CA 1
ATOM 1326 C C . HIS A 1 169 ? -1.065 -1.006 11.406 1.00 93.44 169 HIS A C 1
ATOM 1328 O O . HIS A 1 169 ? -1.797 -1.729 12.090 1.00 93.44 169 HIS A O 1
ATOM 1334 N N . ARG A 1 170 ? -0.006 -0.379 11.924 1.00 91.69 170 ARG A N 1
ATOM 1335 C CA . ARG A 1 170 ? 0.394 -0.364 13.340 1.00 91.69 170 ARG A CA 1
ATOM 1336 C C . ARG A 1 170 ? 0.757 1.065 13.768 1.00 91.69 170 ARG A C 1
ATOM 1338 O O . ARG A 1 170 ? 1.210 1.822 12.907 1.00 91.69 170 ARG A O 1
ATOM 1345 N N . PRO A 1 171 ? 0.635 1.423 15.060 1.00 92.69 171 PRO A N 1
ATOM 1346 C CA . PRO A 1 171 ? 0.119 0.607 16.167 1.00 92.69 171 PRO A CA 1
ATOM 1347 C C . PRO A 1 171 ? -1.407 0.429 16.102 1.00 92.69 171 PRO A C 1
ATOM 1349 O O . PRO A 1 171 ? -2.086 1.056 15.289 1.00 92.69 171 PRO A O 1
ATOM 1352 N N . PHE A 1 172 ? -1.952 -0.448 16.947 1.00 92.81 172 PHE A N 1
ATOM 1353 C CA . PHE A 1 172 ? -3.401 -0.540 17.128 1.00 92.81 172 PHE A CA 1
ATOM 1354 C C . PHE A 1 172 ? -3.892 0.611 18.004 1.00 92.81 172 PHE A C 1
ATOM 1356 O O . PHE A 1 172 ? -3.195 1.039 18.915 1.00 92.81 172 PHE A O 1
ATOM 1363 N N . ASN A 1 173 ? -5.110 1.094 17.786 1.00 93.06 173 ASN A N 1
ATOM 1364 C CA . ASN A 1 173 ? -5.772 1.921 18.784 1.00 93.06 173 ASN A CA 1
ATOM 1365 C C . ASN A 1 173 ? -6.110 1.050 20.010 1.00 93.06 173 ASN A C 1
ATOM 1367 O O . ASN A 1 173 ? -6.711 -0.016 19.870 1.00 93.06 173 ASN A O 1
ATOM 1371 N N . LEU A 1 174 ? -5.711 1.487 21.204 1.00 91.31 174 LEU A N 1
ATOM 1372 C CA . LEU A 1 174 ? -5.858 0.713 22.443 1.00 91.31 174 LEU A CA 1
ATOM 1373 C C . LEU A 1 174 ? -7.325 0.455 22.820 1.00 91.31 174 LEU A C 1
ATOM 1375 O O . LEU A 1 174 ? -7.629 -0.627 23.320 1.00 91.31 174 LEU A O 1
ATOM 1379 N N . GLU A 1 175 ? -8.250 1.353 22.477 1.00 91.38 175 GLU A N 1
ATOM 1380 C CA . GLU A 1 175 ? -9.686 1.125 22.688 1.00 91.38 175 GLU A CA 1
ATOM 1381 C C . GLU A 1 175 ? -10.186 -0.058 21.839 1.00 91.38 175 GLU A C 1
ATOM 1383 O O . GLU A 1 175 ? -10.995 -0.862 22.297 1.00 91.38 175 GLU A O 1
ATOM 1388 N N . ASN A 1 176 ? -9.630 -0.271 20.638 1.00 91.25 176 ASN A N 1
ATOM 1389 C CA . ASN A 1 176 ? -9.918 -1.465 19.831 1.00 91.25 176 ASN A CA 1
ATOM 1390 C C . ASN A 1 176 ? -9.300 -2.748 20.411 1.00 91.25 176 ASN A C 1
ATOM 1392 O O . ASN A 1 176 ? -9.840 -3.831 20.187 1.00 91.25 176 ASN A O 1
ATOM 1396 N N . VAL A 1 177 ? -8.162 -2.644 21.107 1.00 88.12 177 VAL A N 1
ATOM 1397 C CA . VAL A 1 177 ? -7.483 -3.782 21.754 1.00 88.12 177 VAL A CA 1
ATOM 1398 C C . VAL A 1 177 ? -8.273 -4.261 22.972 1.00 88.12 177 VAL A C 1
ATOM 1400 O O . VAL A 1 177 ? -8.417 -5.467 23.169 1.00 88.12 177 VAL A O 1
ATOM 1403 N N . TYR A 1 178 ? -8.796 -3.326 23.770 1.00 87.06 178 TYR A N 1
ATOM 1404 C CA . TYR A 1 178 ? -9.523 -3.617 25.007 1.00 87.06 178 TYR A CA 1
ATOM 1405 C C . TYR A 1 178 ? -11.047 -3.729 24.839 1.00 87.06 178 TYR A C 1
ATOM 1407 O O . TYR A 1 178 ? -11.733 -4.216 25.741 1.00 87.06 178 TYR A O 1
ATOM 1415 N N . SER A 1 179 ? -11.591 -3.359 23.676 1.00 83.31 179 SER A N 1
ATOM 1416 C CA . SER A 1 179 ? -13.010 -3.532 23.350 1.00 83.31 179 SER A CA 1
ATOM 1417 C C . SER A 1 179 ? -13.437 -5.004 23.309 1.00 83.31 179 SER A C 1
ATOM 1419 O O . SER A 1 179 ? -12.738 -5.894 22.826 1.00 83.31 179 SER A O 1
ATOM 1421 N N . THR A 1 180 ? -14.665 -5.265 23.762 1.00 82.69 180 THR A N 1
ATOM 1422 C CA . THR A 1 180 ? -15.297 -6.591 23.657 1.00 82.69 180 THR A CA 1
ATOM 1423 C C . THR A 1 180 ? -16.022 -6.803 22.320 1.00 82.69 180 THR A C 1
ATOM 1425 O O . THR A 1 180 ? -16.233 -7.950 21.906 1.00 82.69 180 THR A O 1
ATOM 1428 N N . ASN A 1 181 ? -16.370 -5.715 21.626 1.00 84.31 181 ASN A N 1
ATOM 1429 C CA . ASN A 1 181 ? -17.088 -5.710 20.350 1.00 84.31 181 ASN A CA 1
ATOM 1430 C C . ASN A 1 181 ? -16.137 -5.756 19.142 1.00 84.31 181 ASN A C 1
ATOM 1432 O O . ASN A 1 181 ? -16.492 -6.321 18.104 1.00 84.31 181 ASN A O 1
ATOM 1436 N N . VAL A 1 182 ? -14.924 -5.213 19.279 1.00 86.00 182 VAL A N 1
ATOM 1437 C CA . VAL A 1 182 ? -13.880 -5.264 18.245 1.00 86.00 182 VAL A CA 1
ATOM 1438 C C . VAL A 1 182 ? -13.034 -6.532 18.403 1.00 86.00 182 VAL A C 1
ATOM 1440 O O . VAL A 1 182 ? -12.776 -7.006 19.506 1.00 86.00 182 VAL A O 1
ATOM 1443 N N . ARG A 1 183 ? -12.642 -7.138 17.280 1.00 86.12 183 ARG A N 1
ATOM 1444 C CA . ARG A 1 183 ? -11.870 -8.384 17.205 1.00 86.12 183 ARG A CA 1
ATOM 1445 C C . ARG A 1 183 ? -10.741 -8.221 16.190 1.00 86.12 183 ARG A C 1
ATOM 1447 O O . ARG A 1 183 ? -10.917 -8.482 14.999 1.00 86.12 183 ARG A O 1
ATOM 1454 N N . LEU A 1 184 ? -9.588 -7.772 16.677 1.00 85.94 184 LEU A N 1
ATOM 1455 C CA . LEU A 1 184 ? -8.365 -7.631 15.887 1.00 85.94 184 LEU A CA 1
ATOM 1456 C C . LEU A 1 184 ? -7.822 -9.016 15.492 1.00 85.94 184 LEU A C 1
ATOM 1458 O O . LEU A 1 184 ? -7.718 -9.913 16.330 1.00 85.94 184 LEU A O 1
ATOM 1462 N N . LEU A 1 185 ? -7.482 -9.201 14.216 1.00 84.25 185 LEU A N 1
ATOM 1463 C CA . LEU A 1 185 ? -6.906 -10.440 13.692 1.00 84.25 185 LEU A CA 1
ATOM 1464 C C . LEU A 1 185 ? -5.414 -10.230 13.409 1.00 84.25 185 LEU A C 1
ATOM 1466 O O . LEU A 1 185 ? -5.038 -9.405 12.581 1.00 84.25 185 LEU A O 1
ATOM 1470 N N . VAL A 1 186 ? -4.568 -10.992 14.108 1.00 81.88 186 VAL A N 1
ATOM 1471 C CA . VAL A 1 186 ? -3.104 -10.816 14.158 1.00 81.88 186 VAL A CA 1
ATOM 1472 C C . VAL A 1 186 ? -2.405 -12.174 14.022 1.00 81.88 186 VAL A C 1
ATOM 1474 O O . VAL A 1 186 ? -2.969 -13.207 14.398 1.00 81.88 186 VAL A O 1
ATOM 1477 N N . SER A 1 187 ? -1.172 -12.204 13.498 1.00 77.88 187 SER A N 1
ATOM 1478 C CA . SER A 1 187 ? -0.342 -13.416 13.561 1.00 77.88 187 SER A CA 1
ATOM 1479 C C . SER A 1 187 ? 0.068 -13.719 15.005 1.00 77.88 187 SER A C 1
ATOM 1481 O O . SER A 1 187 ? 0.514 -12.835 15.730 1.00 77.88 187 SER A O 1
ATOM 1483 N N . SER A 1 188 ? 0.009 -14.989 15.412 1.00 75.94 188 SER A N 1
ATOM 1484 C CA . SER A 1 188 ? 0.512 -15.425 16.726 1.00 75.94 188 SER A CA 1
ATOM 1485 C C . SER A 1 188 ? 2.021 -15.202 16.897 1.00 75.94 188 SER A C 1
ATOM 1487 O O . SER A 1 188 ? 2.493 -15.136 18.024 1.00 75.94 188 SER A O 1
ATOM 1489 N N . GLU A 1 189 ? 2.761 -15.096 15.789 1.00 77.31 189 GLU A N 1
ATOM 1490 C CA . GLU A 1 189 ? 4.192 -14.757 15.764 1.00 77.31 189 GLU A CA 1
ATOM 1491 C C . GLU A 1 189 ? 4.424 -13.294 16.182 1.00 77.31 189 GLU A C 1
ATOM 1493 O O . GLU A 1 189 ? 5.341 -13.010 16.937 1.00 77.31 189 GLU A O 1
ATOM 1498 N N . GLU A 1 190 ? 3.555 -12.387 15.726 1.00 78.81 190 GLU A N 1
ATOM 1499 C CA . GLU A 1 190 ? 3.682 -10.930 15.874 1.00 78.81 190 GLU A CA 1
ATOM 1500 C C . GLU A 1 190 ? 3.193 -10.429 17.242 1.00 78.81 190 GLU A C 1
ATOM 1502 O O . GLU A 1 190 ? 3.619 -9.380 17.711 1.00 78.81 190 GLU A O 1
ATOM 1507 N N . MET A 1 191 ? 2.301 -11.175 17.904 1.00 75.69 191 MET A N 1
ATOM 1508 C CA . MET A 1 191 ? 1.608 -10.744 19.126 1.00 75.69 191 MET A CA 1
ATOM 1509 C C . MET A 1 191 ? 2.549 -10.294 20.259 1.00 75.69 191 MET A C 1
ATOM 1511 O O . MET A 1 191 ? 2.195 -9.392 21.014 1.00 75.69 191 MET A O 1
ATOM 1515 N N . ASN A 1 192 ? 3.739 -10.893 20.362 1.00 75.06 192 ASN A N 1
ATOM 1516 C CA . ASN A 1 192 ? 4.742 -10.533 21.371 1.00 75.06 192 ASN A CA 1
ATOM 1517 C C . ASN A 1 192 ? 5.525 -9.257 21.008 1.00 75.06 192 ASN A C 1
ATOM 1519 O O . ASN A 1 192 ? 6.008 -8.568 21.901 1.00 75.06 192 ASN A O 1
ATOM 1523 N N . ASP A 1 193 ? 5.631 -8.934 19.717 1.00 81.69 193 ASP A N 1
ATOM 1524 C CA . ASP A 1 193 ? 6.424 -7.811 19.199 1.00 81.69 193 ASP A CA 1
ATOM 1525 C C . ASP A 1 193 ? 5.632 -6.487 19.204 1.00 81.69 193 ASP A C 1
ATOM 1527 O O . ASP A 1 193 ? 6.199 -5.409 19.023 1.00 81.69 193 ASP A O 1
ATOM 1531 N N . LEU A 1 194 ? 4.313 -6.548 19.433 1.00 80.25 194 LEU A N 1
ATOM 1532 C CA . LEU A 1 194 ? 3.413 -5.389 19.416 1.00 80.25 194 LEU A CA 1
ATOM 1533 C C . LEU A 1 194 ? 3.597 -4.413 20.586 1.00 80.25 194 LEU A C 1
ATOM 1535 O O . LEU A 1 194 ? 3.077 -3.302 20.504 1.00 80.25 194 LEU A O 1
ATOM 1539 N N . ASN A 1 195 ? 4.274 -4.818 21.668 1.00 85.56 195 ASN A N 1
ATOM 1540 C CA . ASN A 1 195 ? 4.520 -3.995 22.863 1.00 85.56 195 ASN A CA 1
ATOM 1541 C C . ASN A 1 195 ? 3.264 -3.259 23.392 1.00 85.56 195 ASN A C 1
ATOM 1543 O O . ASN A 1 195 ? 3.326 -2.091 23.773 1.00 85.56 195 ASN A O 1
ATOM 1547 N N . ILE A 1 196 ? 2.110 -3.940 23.389 1.00 88.25 196 ILE A N 1
ATOM 1548 C CA . ILE A 1 196 ? 0.845 -3.399 23.909 1.00 88.25 196 ILE A CA 1
ATOM 1549 C C . ILE A 1 196 ? 1.014 -3.139 25.418 1.00 88.25 196 ILE A C 1
ATOM 1551 O O . ILE A 1 196 ? 1.338 -4.088 26.136 1.00 88.25 196 ILE A O 1
ATOM 1555 N N . PRO A 1 197 ? 0.807 -1.908 25.924 1.00 90.31 197 PRO A N 1
ATOM 1556 C CA . PRO A 1 197 ? 0.962 -1.622 27.346 1.00 90.31 197 PRO A CA 1
ATOM 1557 C C . PRO A 1 197 ? -0.237 -2.137 28.141 1.00 90.31 197 PRO A C 1
ATOM 1559 O O . PRO A 1 197 ? -1.359 -2.058 27.659 1.00 90.31 197 PRO A O 1
ATOM 1562 N N . ASP A 1 198 ? -0.016 -2.621 29.364 1.00 86.94 198 ASP A N 1
ATOM 1563 C CA . ASP A 1 198 ? -1.069 -3.212 30.197 1.00 86.94 198 ASP A CA 1
ATOM 1564 C C . ASP A 1 198 ? -2.205 -2.231 30.535 1.00 86.94 198 ASP A C 1
ATOM 1566 O O . ASP A 1 198 ? -1.973 -1.095 30.951 1.00 86.94 198 ASP A O 1
ATOM 1570 N N . ALA A 1 199 ? -3.451 -2.720 30.498 1.00 86.19 199 ALA A N 1
ATOM 1571 C CA . ALA A 1 199 ? -4.649 -1.935 30.814 1.00 86.19 199 ALA A CA 1
ATOM 1572 C C . ALA A 1 199 ? -4.572 -1.207 32.172 1.00 86.19 199 ALA A C 1
ATOM 1574 O O . ALA A 1 199 ? -5.059 -0.089 32.295 1.00 86.19 199 ALA A O 1
ATOM 1575 N N . LYS A 1 200 ? -3.917 -1.805 33.178 1.00 84.44 200 LYS A N 1
ATOM 1576 C CA . LYS A 1 200 ? -3.752 -1.227 34.528 1.00 84.44 200 LYS A CA 1
ATOM 1577 C C . LYS A 1 200 ? -2.881 0.036 34.559 1.00 84.44 200 LYS A C 1
ATOM 1579 O O . LYS A 1 200 ? -3.011 0.850 35.467 1.00 84.44 200 LYS A O 1
ATOM 1584 N N . ASP A 1 201 ? -1.988 0.193 33.585 1.00 85.19 201 ASP A N 1
ATOM 1585 C CA . ASP A 1 201 ? -1.133 1.373 33.448 1.00 85.19 201 ASP A CA 1
ATOM 1586 C C . ASP A 1 201 ? -1.792 2.489 32.609 1.00 85.19 201 ASP A C 1
ATOM 1588 O O . ASP A 1 201 ? -1.303 3.619 32.596 1.00 85.19 201 ASP A O 1
ATOM 1592 N N . ILE A 1 202 ? -2.907 2.193 31.925 1.00 84.19 202 ILE A N 1
ATOM 1593 C CA . ILE A 1 202 ? -3.604 3.112 31.006 1.00 84.19 202 ILE A CA 1
ATOM 1594 C C . ILE A 1 202 ? -4.961 3.572 31.556 1.00 84.19 202 ILE A C 1
ATOM 1596 O O . ILE A 1 202 ? -5.324 4.741 31.390 1.00 84.19 202 ILE A O 1
ATOM 1600 N N . TYR A 1 203 ? -5.713 2.680 32.198 1.00 82.94 203 TYR A N 1
ATOM 1601 C CA . TYR A 1 203 ? -7.047 2.939 32.736 1.00 82.94 203 TYR A CA 1
ATOM 1602 C C . TYR A 1 203 ? -7.014 2.939 34.263 1.00 82.94 203 TYR A C 1
ATOM 1604 O O . TYR A 1 203 ? -6.323 2.132 34.884 1.00 82.94 203 TYR A O 1
ATOM 1612 N N . ILE A 1 204 ? -7.777 3.849 34.867 1.00 77.81 204 ILE A N 1
ATOM 1613 C CA . ILE A 1 204 ? -8.008 3.842 36.311 1.00 77.81 204 ILE A CA 1
ATOM 1614 C C . ILE A 1 204 ? -8.975 2.692 36.596 1.00 77.81 204 ILE A C 1
ATOM 1616 O O . ILE A 1 204 ? -10.046 2.633 35.996 1.00 77.81 204 ILE A O 1
ATOM 1620 N N . VAL A 1 205 ? -8.599 1.781 37.491 1.00 64.75 205 VAL A N 1
ATOM 1621 C CA . VAL A 1 205 ? -9.509 0.740 37.980 1.00 64.75 205 VAL A CA 1
ATOM 1622 C C . VAL A 1 205 ? -10.436 1.390 39.006 1.00 64.75 205 VAL A C 1
ATOM 1624 O O . VAL A 1 205 ? -9.989 1.768 40.088 1.00 64.75 205 VAL A O 1
ATOM 1627 N N . GLU A 1 206 ? -11.711 1.561 38.650 1.00 53.00 206 GLU A N 1
ATOM 1628 C CA . GLU A 1 206 ? -12.707 2.250 39.490 1.00 53.00 206 GLU A CA 1
ATOM 1629 C C . GLU A 1 206 ? -12.941 1.534 40.839 1.00 53.00 206 GLU A C 1
ATOM 1631 O O . GLU A 1 206 ? -13.265 2.188 41.829 1.00 53.00 206 GLU A O 1
ATOM 1636 N N . ASP A 1 207 ? -12.650 0.229 40.922 1.00 49.22 207 ASP A N 1
ATOM 1637 C CA . ASP A 1 207 ? -12.769 -0.582 42.146 1.00 49.22 207 ASP A CA 1
ATOM 1638 C C . ASP A 1 207 ? -11.915 -0.048 43.328 1.00 49.22 207 ASP A C 1
ATOM 1640 O O . ASP A 1 207 ? -12.304 -0.194 44.488 1.00 49.22 207 ASP A O 1
ATOM 1644 N N . GLU A 1 208 ? -10.789 0.645 43.073 1.00 47.75 208 GLU A N 1
ATOM 1645 C CA . GLU A 1 208 ? -9.983 1.302 44.129 1.00 47.75 208 GLU A CA 1
ATOM 1646 C C . GLU A 1 208 ? -10.608 2.612 44.666 1.00 47.75 208 GLU A C 1
ATOM 1648 O O . GLU A 1 208 ? -10.100 3.218 45.622 1.00 47.75 208 GLU A O 1
ATOM 1653 N N . GLU A 1 209 ? -11.695 3.101 44.062 1.00 46.91 209 GLU A N 1
ATOM 1654 C CA . GLU A 1 209 ? -12.441 4.262 44.559 1.00 46.91 209 GLU A CA 1
ATOM 1655 C C . GLU A 1 209 ? -13.621 3.855 45.462 1.00 46.91 209 GLU A C 1
ATOM 1657 O O . GLU A 1 209 ? -13.879 4.576 46.432 1.00 46.91 209 GLU A O 1
ATOM 1662 N N . GLU A 1 210 ? -14.264 2.701 45.226 1.00 41.97 210 GLU A N 1
ATOM 1663 C CA . GLU A 1 210 ? -15.448 2.248 45.986 1.00 41.97 210 GLU A CA 1
ATOM 1664 C C . GLU A 1 210 ? -15.131 1.363 47.215 1.00 41.97 210 GLU A C 1
ATOM 1666 O O . GLU A 1 210 ? -15.748 1.559 48.271 1.00 41.97 210 GLU A O 1
ATOM 1671 N N . GLU A 1 211 ? -14.121 0.472 47.177 1.00 39.88 211 GLU A N 1
ATOM 1672 C CA . GLU A 1 211 ? -13.775 -0.403 48.329 1.00 39.88 211 GLU A CA 1
ATOM 1673 C C . GLU A 1 211 ? -13.288 0.362 49.585 1.00 39.88 211 GLU A C 1
ATOM 1675 O O . GLU A 1 211 ? -13.159 -0.199 50.675 1.00 39.88 211 GLU A O 1
ATOM 1680 N N . HIS A 1 212 ? -13.048 1.671 49.477 1.00 44.03 212 HIS A N 1
ATOM 1681 C CA . HIS A 1 212 ? -12.701 2.555 50.597 1.00 44.03 212 HIS A CA 1
ATOM 1682 C C . HIS A 1 212 ? -13.848 3.479 51.051 1.00 44.03 212 HIS A C 1
ATOM 1684 O O . HIS A 1 212 ? -13.593 4.486 51.729 1.00 44.03 212 HIS A O 1
ATOM 1690 N N . SER A 1 213 ? -15.100 3.160 50.694 1.00 42.84 213 SER A N 1
ATOM 1691 C CA . SER A 1 213 ? -16.292 3.916 51.123 1.00 42.84 213 SER A CA 1
ATOM 1692 C C . SER A 1 213 ? -17.368 3.137 51.887 1.00 42.84 213 SER A C 1
ATOM 1694 O O . SER A 1 213 ? -18.134 3.788 52.591 1.00 42.84 213 SER A O 1
ATOM 1696 N N . GLU A 1 214 ? -17.409 1.799 51.844 1.00 38.59 214 GLU A N 1
ATOM 1697 C CA . GLU A 1 214 ? -18.477 1.005 52.493 1.00 38.59 214 GLU A CA 1
ATOM 1698 C C . GLU A 1 214 ? -18.029 0.189 53.725 1.00 38.59 214 GLU A C 1
ATOM 1700 O O . GLU A 1 214 ? -18.483 -0.927 53.967 1.00 38.59 214 GLU A O 1
ATOM 1705 N N . THR A 1 215 ? -17.187 0.778 54.580 1.00 42.00 215 THR A N 1
ATOM 1706 C CA . THR A 1 215 ? -17.145 0.396 56.005 1.00 42.00 215 THR A CA 1
ATOM 1707 C C . THR A 1 215 ? -17.604 1.569 56.859 1.00 42.00 215 THR A C 1
ATOM 1709 O O . THR A 1 215 ? -16.815 2.446 57.217 1.00 42.00 215 THR A O 1
ATOM 1712 N N . ASP A 1 216 ? -18.902 1.572 57.145 1.00 47.97 216 ASP A N 1
ATOM 1713 C CA . ASP A 1 216 ? -19.599 2.517 58.014 1.00 47.97 216 ASP A CA 1
ATOM 1714 C C . ASP A 1 216 ? -19.136 2.383 59.475 1.00 47.97 216 ASP A C 1
ATOM 1716 O O . ASP A 1 216 ? -19.525 1.443 60.164 1.00 47.97 216 ASP A O 1
ATOM 1720 N N . ASP A 1 217 ? -18.288 3.311 59.934 1.00 41.78 217 ASP A N 1
ATOM 1721 C CA . ASP A 1 217 ? -18.530 4.052 61.182 1.00 41.78 217 ASP A CA 1
ATOM 1722 C C . ASP A 1 217 ? -17.653 5.326 61.241 1.00 41.78 217 ASP A C 1
ATOM 1724 O O . ASP A 1 217 ? -16.444 5.293 60.997 1.00 41.78 217 ASP A O 1
ATOM 1728 N N . GLY A 1 218 ? -18.246 6.460 61.622 1.00 41.44 218 GLY A N 1
ATOM 1729 C CA . GLY A 1 218 ? -17.519 7.689 61.960 1.00 41.44 218 GLY A CA 1
ATOM 1730 C C . GLY A 1 218 ? -17.205 8.658 60.806 1.00 41.44 218 GLY A C 1
ATOM 1731 O O . GLY A 1 218 ? -16.275 8.483 60.021 1.00 41.44 218 GLY A O 1
ATOM 1732 N N . ASN A 1 219 ? -17.898 9.803 60.812 1.00 46.22 219 ASN A N 1
ATOM 1733 C CA . ASN A 1 219 ? -17.689 10.959 59.928 1.00 46.22 219 ASN A CA 1
ATOM 1734 C C . ASN A 1 219 ? -16.380 11.732 60.249 1.00 46.22 219 ASN A C 1
ATOM 1736 O O . ASN A 1 219 ? -16.396 12.894 60.662 1.00 46.22 219 ASN A O 1
ATOM 1740 N N . LEU A 1 220 ? -15.232 11.063 60.114 1.00 49.59 220 LEU A N 1
ATOM 1741 C CA . LEU A 1 220 ? -13.899 11.631 60.320 1.00 49.59 220 LEU A CA 1
ATOM 1742 C C . LEU A 1 220 ? -13.427 12.372 59.054 1.00 49.59 220 LEU A C 1
ATOM 1744 O O . LEU A 1 220 ? -13.382 11.782 57.970 1.00 49.59 220 LEU A O 1
ATOM 1748 N N . PRO A 1 221 ? -13.005 13.649 59.144 1.00 50.22 221 PRO A N 1
ATOM 1749 C CA . PRO A 1 221 ? -12.492 14.363 57.983 1.00 50.22 221 PRO A CA 1
ATOM 1750 C C . PRO A 1 221 ? -11.183 13.720 57.496 1.00 50.22 221 PRO A C 1
ATOM 1752 O O . PRO A 1 221 ? -10.149 13.841 58.156 1.00 50.22 221 PRO A O 1
ATOM 1755 N N . LYS A 1 222 ? -11.219 13.074 56.313 1.00 58.75 222 LYS A N 1
ATOM 1756 C CA . LYS A 1 222 ? -10.029 12.542 55.610 1.00 58.75 222 LYS A CA 1
ATOM 1757 C C . LYS A 1 222 ? -8.905 13.583 55.666 1.00 58.75 222 LYS A C 1
ATOM 1759 O O . LYS A 1 222 ? -9.092 14.698 55.164 1.00 58.75 222 LYS A O 1
ATOM 1764 N N . SER A 1 223 ? -7.778 13.228 56.293 1.00 64.94 223 SER A N 1
ATOM 1765 C CA . SER A 1 223 ? -6.735 14.200 56.644 1.00 64.94 223 SER A CA 1
ATOM 1766 C C . SER A 1 223 ? -6.220 14.945 55.401 1.00 64.94 223 SER A C 1
ATOM 1768 O O . SER A 1 223 ? -6.172 14.357 54.312 1.00 64.94 223 SER A O 1
ATOM 1770 N N . PRO A 1 224 ? -5.802 16.222 55.522 1.00 68.25 224 PRO A N 1
ATOM 1771 C CA . PRO A 1 224 ? -5.267 16.973 54.383 1.00 68.25 224 PRO A CA 1
ATOM 1772 C C . PRO A 1 224 ? -4.096 16.250 53.703 1.00 68.25 224 PRO A C 1
ATOM 1774 O O . PRO A 1 224 ? -3.988 16.260 52.480 1.00 68.25 224 PRO A O 1
ATOM 1777 N N . VAL A 1 225 ? -3.277 15.554 54.499 1.00 71.31 225 VAL A N 1
ATOM 1778 C CA . VAL A 1 225 ? -2.126 14.763 54.046 1.00 71.31 225 VAL A CA 1
ATOM 1779 C C . VAL A 1 225 ? -2.560 13.573 53.185 1.00 71.31 225 VAL A C 1
ATOM 1781 O O . VAL A 1 225 ? -1.992 13.364 52.120 1.00 71.31 225 VAL A O 1
ATOM 1784 N N . ALA A 1 226 ? -3.600 12.830 53.584 1.00 71.94 226 ALA A N 1
ATOM 1785 C CA . ALA A 1 226 ? -4.105 11.697 52.803 1.00 71.94 226 ALA A CA 1
ATOM 1786 C C . ALA A 1 226 ? -4.713 12.140 51.459 1.00 71.94 226 ALA A C 1
ATOM 1788 O O . ALA A 1 226 ? -4.511 11.487 50.435 1.00 71.94 226 ALA A O 1
ATOM 1789 N N . LYS A 1 227 ? -5.413 13.286 51.437 1.00 72.75 227 LYS A N 1
ATOM 1790 C CA . LYS A 1 227 ? -5.932 13.878 50.191 1.00 72.75 227 LYS A CA 1
ATOM 1791 C C . LYS A 1 227 ? -4.806 14.335 49.261 1.00 72.75 227 LYS A C 1
ATOM 1793 O O . LYS A 1 227 ? -4.895 14.111 48.056 1.00 72.75 227 LYS A O 1
ATOM 1798 N N . GLN A 1 228 ? -3.755 14.945 49.811 1.00 74.56 228 GLN A N 1
ATOM 1799 C CA . GLN A 1 228 ? -2.593 15.370 49.034 1.00 74.56 228 GLN A CA 1
ATOM 1800 C C . GLN A 1 228 ? -1.832 14.162 48.465 1.00 74.56 228 GLN A C 1
ATOM 1802 O O . GLN A 1 228 ? -1.581 14.129 47.268 1.00 74.56 228 GLN A O 1
ATOM 1807 N N . ALA A 1 229 ? -1.595 13.117 49.264 1.00 77.19 229 ALA A N 1
ATOM 1808 C CA . ALA A 1 229 ? -0.935 11.894 48.805 1.00 77.19 229 ALA A CA 1
ATOM 1809 C C . ALA A 1 229 ? -1.693 11.185 47.662 1.00 77.19 229 ALA A C 1
ATOM 1811 O O . ALA A 1 229 ? -1.063 10.784 46.684 1.00 77.19 229 ALA A O 1
ATOM 1812 N N . LYS A 1 230 ? -3.038 11.084 47.719 1.00 78.12 230 LYS A N 1
ATOM 1813 C CA . LYS A 1 230 ? -3.827 10.517 46.598 1.00 78.12 230 LYS A CA 1
ATOM 1814 C C . LYS A 1 230 ? -3.725 11.393 45.338 1.00 78.12 230 LYS A C 1
ATOM 1816 O O . LYS A 1 230 ? -3.653 10.865 44.232 1.00 78.12 230 LYS A O 1
ATOM 1821 N N . LYS A 1 231 ? -3.657 12.723 45.488 1.00 79.94 231 LYS A N 1
ATOM 1822 C CA . LYS A 1 231 ? -3.454 13.660 44.369 1.00 79.94 231 LYS A CA 1
ATOM 1823 C C . LYS A 1 231 ? -2.058 13.533 43.747 1.00 79.94 231 LYS A C 1
ATOM 1825 O O . LYS A 1 231 ? -1.951 13.515 42.525 1.00 79.94 231 LYS A O 1
ATOM 1830 N N . ASP A 1 232 ? -1.017 13.421 44.566 1.00 81.31 232 ASP A N 1
ATOM 1831 C CA . ASP A 1 232 ? 0.369 13.292 44.103 1.00 81.31 232 ASP A CA 1
ATOM 1832 C C . ASP A 1 232 ? 0.599 11.938 43.412 1.00 81.31 232 ASP A C 1
ATOM 1834 O O . ASP A 1 232 ? 1.211 11.884 42.347 1.00 81.31 232 ASP A O 1
ATOM 1838 N N . SER A 1 233 ? 0.028 10.856 43.956 1.00 83.88 233 SER A N 1
ATOM 1839 C CA . SER A 1 233 ? 0.024 9.528 43.327 1.00 83.88 233 SER A CA 1
ATOM 1840 C C . SER A 1 233 ? -0.710 9.529 41.980 1.00 83.88 233 SER A C 1
ATOM 1842 O O . SER A 1 233 ? -0.172 9.029 40.992 1.00 83.88 233 SER A O 1
ATOM 1844 N N . ARG A 1 234 ? -1.884 10.172 41.894 1.00 84.44 234 ARG A N 1
ATOM 1845 C CA . ARG A 1 234 ? -2.606 10.345 40.625 1.00 84.44 234 ARG A CA 1
ATOM 1846 C C . ARG A 1 234 ? -1.798 11.148 39.604 1.00 84.44 234 ARG A C 1
ATOM 1848 O O . ARG A 1 234 ? -1.724 10.741 38.453 1.00 84.44 234 ARG A O 1
ATOM 1855 N N . ALA A 1 235 ? -1.145 12.235 40.015 1.00 87.06 235 ALA A N 1
ATOM 1856 C CA . ALA A 1 235 ? -0.288 13.020 39.126 1.00 87.06 235 ALA A CA 1
ATOM 1857 C C . ALA A 1 235 ? 0.919 12.209 38.610 1.00 87.06 235 ALA A C 1
ATOM 1859 O O . ALA A 1 235 ? 1.277 12.313 37.440 1.00 87.06 235 ALA A O 1
ATOM 1860 N N . GLN A 1 236 ? 1.523 11.360 39.451 1.00 87.56 236 GLN A N 1
ATOM 1861 C CA . GLN A 1 236 ? 2.587 10.437 39.035 1.00 87.56 236 GLN A CA 1
ATOM 1862 C C . GLN A 1 236 ? 2.083 9.383 38.038 1.00 87.56 236 GLN A C 1
ATOM 1864 O O . GLN A 1 236 ? 2.761 9.116 37.045 1.00 87.56 236 GLN A O 1
ATOM 1869 N N . TRP A 1 237 ? 0.889 8.823 38.260 1.00 88.50 237 TRP A N 1
ATOM 1870 C CA . TRP A 1 237 ? 0.248 7.903 37.317 1.00 88.50 237 TRP A CA 1
ATOM 1871 C C . TRP A 1 237 ? -0.078 8.590 35.983 1.00 88.50 237 TRP A C 1
ATOM 1873 O O . TRP A 1 237 ? 0.249 8.047 34.934 1.00 88.50 237 TRP A O 1
ATOM 1883 N N . GLU A 1 238 ? -0.618 9.814 36.000 1.00 88.50 238 GLU A N 1
ATOM 1884 C CA . GLU A 1 238 ? -0.895 10.602 34.788 1.00 88.50 238 GLU A CA 1
ATOM 1885 C C . GLU A 1 238 ? 0.394 10.873 33.982 1.00 88.50 238 GLU A C 1
ATOM 1887 O O . GLU A 1 238 ? 0.388 10.750 32.757 1.00 88.50 238 GLU A O 1
ATOM 1892 N N . ILE A 1 239 ? 1.524 11.158 34.646 1.00 89.31 239 ILE A N 1
ATOM 1893 C CA . ILE A 1 239 ? 2.839 11.298 33.993 1.00 89.31 239 ILE A CA 1
ATOM 1894 C C . ILE A 1 239 ? 3.291 9.969 33.367 1.00 89.31 239 ILE A C 1
ATOM 1896 O O . ILE A 1 239 ? 3.591 9.942 32.172 1.00 89.31 239 ILE A O 1
ATOM 1900 N N . LYS A 1 240 ? 3.289 8.866 34.134 1.00 89.94 240 LYS A N 1
ATOM 1901 C CA . LYS A 1 240 ? 3.695 7.529 33.652 1.00 89.94 240 LYS A CA 1
ATOM 1902 C C . LYS A 1 240 ? 2.834 7.076 32.466 1.00 89.94 240 LYS A C 1
ATOM 1904 O O . LYS A 1 240 ? 3.357 6.605 31.460 1.00 89.94 240 LYS A O 1
ATOM 1909 N N . ARG A 1 241 ? 1.515 7.268 32.552 1.00 91.00 241 ARG A N 1
ATOM 1910 C CA . ARG A 1 241 ? 0.559 6.972 31.479 1.00 91.00 241 ARG A CA 1
ATOM 1911 C C . ARG A 1 241 ? 0.873 7.763 30.214 1.00 91.00 241 ARG A C 1
ATOM 1913 O O . ARG A 1 241 ? 0.858 7.194 29.129 1.00 91.00 241 ARG A O 1
ATOM 1920 N N . ASN A 1 242 ? 1.156 9.060 30.330 1.00 88.62 242 ASN A N 1
ATOM 1921 C CA . ASN A 1 242 ? 1.467 9.898 29.171 1.00 88.62 242 ASN A CA 1
ATOM 1922 C C . ASN A 1 242 ? 2.793 9.494 28.501 1.00 88.62 242 ASN A C 1
ATOM 1924 O O . ASN A 1 242 ? 2.888 9.550 27.276 1.00 88.62 242 ASN A O 1
ATOM 1928 N N . GLU A 1 243 ? 3.784 9.040 29.274 1.00 90.56 243 GLU A N 1
ATOM 1929 C CA . GLU A 1 243 ? 5.029 8.461 28.752 1.00 90.56 243 GLU A CA 1
ATOM 1930 C C . GLU A 1 243 ? 4.777 7.132 28.018 1.00 90.56 243 GLU A C 1
ATOM 1932 O O . GLU A 1 243 ? 5.224 6.958 26.885 1.00 90.56 243 GLU A O 1
ATOM 1937 N N . ILE A 1 244 ? 3.991 6.225 28.609 1.00 90.94 244 ILE A N 1
ATOM 1938 C CA . ILE A 1 244 ? 3.599 4.949 27.990 1.00 90.94 244 ILE A CA 1
ATOM 1939 C C . ILE A 1 244 ? 2.829 5.173 26.683 1.00 90.94 244 ILE A C 1
ATOM 1941 O O . ILE A 1 244 ? 3.185 4.606 25.650 1.00 90.94 244 ILE A O 1
ATOM 1945 N N . MET A 1 245 ? 1.803 6.030 26.710 1.00 89.88 245 MET A N 1
ATOM 1946 C CA . MET A 1 245 ? 1.004 6.374 25.531 1.00 89.88 245 MET A CA 1
ATOM 1947 C C . MET A 1 245 ? 1.865 7.004 24.435 1.00 89.88 245 MET A C 1
ATOM 1949 O O . MET A 1 245 ? 1.700 6.667 23.264 1.00 89.88 245 MET A O 1
ATOM 1953 N N . PHE A 1 246 ? 2.808 7.881 24.798 1.00 87.75 246 PHE A N 1
ATOM 1954 C CA . PHE A 1 246 ? 3.744 8.455 23.837 1.00 87.75 246 PHE A CA 1
ATOM 1955 C C . PHE A 1 246 ? 4.605 7.380 23.178 1.00 87.75 246 PHE A C 1
ATOM 1957 O O . PHE A 1 246 ? 4.628 7.314 21.955 1.00 87.75 246 PHE A O 1
ATOM 1964 N N . ASN A 1 247 ? 5.268 6.532 23.967 1.00 89.56 247 ASN A N 1
ATOM 1965 C CA . ASN A 1 247 ? 6.168 5.500 23.451 1.00 89.56 247 ASN A CA 1
ATOM 1966 C C . ASN A 1 247 ? 5.431 4.496 22.547 1.00 89.56 247 ASN A C 1
ATOM 1968 O O . ASN A 1 247 ? 5.986 4.049 21.547 1.00 89.56 247 ASN A O 1
ATOM 1972 N N . TYR A 1 248 ? 4.170 4.178 22.861 1.00 91.50 248 TYR A N 1
ATOM 1973 C CA . TYR A 1 248 ? 3.343 3.275 22.059 1.00 91.50 248 TYR A CA 1
ATOM 1974 C C . TYR A 1 248 ? 2.877 3.895 20.729 1.00 91.50 248 TYR A C 1
ATOM 1976 O O . TYR A 1 248 ? 2.977 3.256 19.682 1.00 91.50 248 TYR A O 1
ATOM 1984 N N . TYR A 1 249 ? 2.409 5.149 20.740 1.00 91.25 249 TYR A N 1
ATOM 1985 C CA . TYR A 1 249 ? 1.927 5.842 19.535 1.00 91.25 249 TYR A CA 1
ATOM 1986 C C . TYR A 1 249 ? 3.020 6.589 18.746 1.00 91.25 249 TYR A C 1
ATOM 1988 O O . TYR A 1 249 ? 2.724 7.196 17.718 1.00 91.25 249 TYR A O 1
ATOM 1996 N N . GLN A 1 250 ? 4.284 6.539 19.181 1.00 89.81 250 GLN A N 1
ATOM 1997 C CA . GLN A 1 250 ? 5.391 7.313 18.602 1.00 89.81 250 GLN A CA 1
ATOM 1998 C C . GLN A 1 250 ? 5.618 7.054 17.103 1.00 89.81 250 GLN A C 1
ATOM 2000 O O . GLN A 1 250 ? 6.010 7.967 16.372 1.00 89.81 250 GLN A O 1
ATOM 2005 N N . PHE A 1 251 ? 5.415 5.813 16.653 1.00 90.00 251 PHE A N 1
ATOM 2006 C CA . PHE A 1 251 ? 5.798 5.356 15.320 1.00 90.00 251 PHE A CA 1
ATOM 2007 C C . PHE A 1 251 ? 4.716 4.503 14.660 1.00 90.00 251 PHE A C 1
ATOM 2009 O O . PHE A 1 251 ? 4.408 3.406 15.124 1.00 90.00 251 PHE A O 1
ATOM 2016 N N . ASN A 1 252 ? 4.236 4.945 13.499 1.00 90.56 252 ASN A N 1
ATOM 2017 C CA . ASN A 1 252 ? 3.446 4.105 12.607 1.00 90.56 252 ASN A CA 1
ATOM 2018 C C . ASN A 1 252 ? 4.350 3.106 11.873 1.00 90.56 252 ASN A C 1
ATOM 2020 O O . ASN A 1 252 ? 5.480 3.440 11.507 1.00 90.56 252 ASN A O 1
ATOM 2024 N N . SER A 1 253 ? 3.843 1.913 11.574 1.00 90.44 253 SER A N 1
ATOM 2025 C CA . SER A 1 253 ? 4.525 0.932 10.718 1.00 90.44 253 SER A CA 1
ATOM 2026 C C . SER A 1 253 ? 3.536 -0.029 10.053 1.00 90.44 253 SER A C 1
ATOM 2028 O O . SER A 1 253 ? 2.339 0.002 10.343 1.00 90.44 253 SER A O 1
ATOM 2030 N N . TYR A 1 254 ? 4.037 -0.885 9.158 1.00 91.25 254 TYR A N 1
ATOM 2031 C CA . TYR A 1 254 ? 3.258 -1.948 8.523 1.00 91.25 254 TYR A CA 1
ATOM 2032 C C . TYR A 1 254 ? 3.722 -3.330 8.989 1.00 91.25 254 TYR A C 1
ATOM 2034 O O . TYR A 1 254 ? 4.917 -3.648 8.982 1.00 91.25 254 TYR A O 1
ATOM 2042 N N . SER A 1 255 ? 2.751 -4.164 9.353 1.00 90.88 255 SER A N 1
ATOM 2043 C CA . SER A 1 255 ? 2.913 -5.581 9.665 1.00 90.88 255 SER A CA 1
ATOM 2044 C C . SER A 1 255 ? 2.772 -6.459 8.415 1.00 90.88 255 SER A C 1
ATOM 2046 O O . SER A 1 255 ? 2.698 -5.982 7.280 1.00 90.88 255 SER A O 1
ATOM 2048 N N . MET A 1 256 ? 2.693 -7.776 8.626 1.00 90.06 256 MET A N 1
ATOM 2049 C CA . MET A 1 256 ? 2.397 -8.756 7.580 1.00 90.06 256 MET A CA 1
ATOM 2050 C C . MET A 1 256 ? 1.115 -8.391 6.816 1.00 90.06 256 MET A C 1
ATOM 2052 O O . MET A 1 256 ? 0.099 -8.077 7.436 1.00 90.06 256 MET A O 1
ATOM 2056 N N . SER A 1 257 ? 1.174 -8.460 5.480 1.00 94.94 257 SER A N 1
ATOM 2057 C CA . SER A 1 257 ? 0.035 -8.264 4.567 1.00 94.94 257 SER A CA 1
ATOM 2058 C C . SER A 1 257 ? -1.217 -9.006 5.045 1.00 94.94 257 SER A C 1
ATOM 2060 O O . SER A 1 257 ? -1.170 -10.198 5.375 1.00 94.94 257 SER A O 1
ATOM 2062 N N . SER A 1 258 ? -2.361 -8.323 5.006 1.00 94.19 258 SER A N 1
ATOM 2063 C CA . SER A 1 258 ? -3.649 -8.901 5.396 1.00 94.19 258 SER A CA 1
ATOM 2064 C C . SER A 1 258 ? -4.044 -10.058 4.478 1.00 94.19 258 SER A C 1
ATOM 2066 O O . SER A 1 258 ? -4.628 -11.042 4.936 1.00 94.19 258 SER A O 1
ATOM 2068 N N . SER A 1 259 ? -3.650 -10.006 3.199 1.00 95.62 259 SER A N 1
ATOM 2069 C CA . SER A 1 259 ? -3.794 -11.138 2.273 1.00 95.62 259 SER A CA 1
ATOM 2070 C C . SER A 1 259 ? -2.996 -12.362 2.724 1.00 95.62 259 SER A C 1
ATOM 2072 O O . SER A 1 259 ? -3.494 -13.483 2.645 1.00 95.62 259 SER A O 1
ATOM 2074 N N . MET A 1 260 ? -1.769 -12.169 3.216 1.00 94.06 260 MET A N 1
ATOM 2075 C CA . MET A 1 260 ? -0.934 -13.258 3.728 1.00 94.06 260 MET A CA 1
ATOM 2076 C C . MET A 1 260 ? -1.491 -13.836 5.037 1.00 94.06 260 MET A C 1
ATOM 2078 O O . MET A 1 260 ? -1.546 -15.059 5.180 1.00 94.06 260 MET A O 1
ATOM 2082 N N . LEU A 1 261 ? -1.980 -12.992 5.955 1.00 89.44 261 LEU A N 1
ATOM 2083 C CA . LEU A 1 261 ? -2.656 -13.440 7.180 1.00 89.44 261 LEU A CA 1
ATOM 2084 C C . LEU A 1 261 ? -3.894 -14.289 6.860 1.00 89.44 261 LEU A C 1
ATOM 2086 O O . LEU A 1 261 ? -4.061 -15.391 7.388 1.00 89.44 261 LEU A O 1
ATOM 2090 N N . LEU A 1 262 ? -4.740 -13.807 5.949 1.00 89.06 262 LEU A N 1
ATOM 2091 C CA . LEU A 1 262 ? -5.946 -14.514 5.537 1.00 89.06 262 LEU A CA 1
ATOM 2092 C C . LEU A 1 262 ? -5.634 -15.794 4.745 1.00 89.06 262 LEU A C 1
ATOM 2094 O O . LEU A 1 262 ? -6.355 -16.784 4.860 1.00 89.06 262 LEU A O 1
ATOM 2098 N N . TYR A 1 263 ? -4.530 -15.829 3.999 1.00 91.25 263 TYR A N 1
ATOM 2099 C CA . TYR A 1 263 ? -4.060 -17.056 3.360 1.00 91.25 263 TYR A CA 1
ATOM 2100 C C . TYR A 1 263 ? -3.567 -18.098 4.377 1.00 91.25 263 TYR A C 1
ATOM 2102 O O . TYR A 1 263 ? -3.898 -19.276 4.234 1.00 91.25 263 TYR A O 1
ATOM 2110 N N . LYS A 1 264 ? -2.873 -17.689 5.455 1.00 85.81 264 LYS A N 1
ATOM 2111 C CA . LYS A 1 264 ? -2.549 -18.596 6.577 1.00 85.81 264 LYS A CA 1
ATOM 2112 C C . LYS A 1 264 ? -3.829 -19.219 7.171 1.00 85.81 264 LYS A C 1
ATOM 2114 O O . LYS A 1 264 ? -3.820 -20.410 7.476 1.00 85.81 264 LYS A O 1
ATOM 2119 N N . LEU A 1 265 ? -4.941 -18.475 7.263 1.00 79.94 265 LEU A N 1
ATOM 2120 C CA . LEU A 1 265 ? -6.250 -19.031 7.653 1.00 79.94 265 LEU A CA 1
ATOM 2121 C C . LEU A 1 265 ? -6.812 -20.013 6.607 1.00 79.94 265 LEU A C 1
ATOM 2123 O O . LEU A 1 265 ? -7.278 -21.085 6.980 1.00 79.94 265 LEU A O 1
ATOM 2127 N N . ILE A 1 266 ? -6.748 -19.691 5.312 1.00 80.56 266 ILE A N 1
ATOM 2128 C CA . ILE A 1 266 ? -7.225 -20.569 4.224 1.00 80.56 266 ILE A CA 1
ATOM 2129 C C . ILE A 1 266 ? -6.528 -21.938 4.245 1.00 80.56 266 ILE A C 1
ATOM 2131 O O . ILE A 1 266 ? -7.206 -22.955 4.106 1.00 80.56 266 ILE A O 1
ATOM 2135 N N . CYS A 1 267 ? -5.217 -21.978 4.506 1.00 81.62 267 CYS A N 1
ATOM 2136 C CA . CYS A 1 267 ? -4.469 -23.226 4.697 1.00 81.62 267 CYS A CA 1
ATOM 2137 C C . CYS A 1 267 ? -4.938 -24.029 5.926 1.00 81.62 267 CYS A C 1
ATOM 2139 O O . CYS A 1 267 ? -4.902 -25.254 5.912 1.00 81.62 267 CYS A O 1
ATOM 2141 N N . VAL A 1 268 ? -5.375 -23.366 7.005 1.00 78.50 268 VAL A N 1
ATOM 2142 C CA . VAL A 1 268 ? -5.937 -24.041 8.195 1.00 78.50 268 VAL A CA 1
ATOM 2143 C C . VAL A 1 268 ? -7.333 -24.610 7.915 1.00 78.50 268 VAL A C 1
ATOM 2145 O O . VAL A 1 268 ? -7.716 -25.608 8.522 1.00 78.50 268 VAL A O 1
ATOM 2148 N N . LEU A 1 269 ? -8.080 -24.004 6.988 1.00 74.50 269 LEU A N 1
ATOM 2149 C CA . LEU A 1 269 ? -9.390 -24.478 6.528 1.00 74.50 269 LEU A CA 1
ATOM 2150 C C . LEU A 1 269 ? -9.305 -25.556 5.429 1.00 74.50 269 LEU A C 1
ATOM 2152 O O . LEU A 1 269 ? -10.347 -26.034 4.985 1.00 74.50 269 LEU A O 1
ATOM 2156 N N . SER A 1 270 ? -8.102 -25.932 4.980 1.00 78.12 270 SER A N 1
ATOM 2157 C CA . SER A 1 270 ? -7.874 -26.836 3.839 1.00 78.12 270 SER A CA 1
ATOM 2158 C C . SER A 1 270 ? -8.554 -26.370 2.535 1.00 78.12 270 SER A C 1
ATOM 2160 O O . SER A 1 270 ? -9.081 -27.177 1.764 1.00 78.12 270 SER A O 1
ATOM 2162 N N . LEU A 1 271 ? -8.603 -25.049 2.311 1.00 76.38 271 LEU A N 1
ATOM 2163 C CA . LEU A 1 271 ? -9.194 -24.408 1.124 1.00 76.38 271 LEU A CA 1
ATOM 2164 C C . LEU A 1 271 ? -8.127 -23.817 0.179 1.00 76.38 271 LEU A C 1
ATOM 2166 O O . LEU A 1 271 ? -8.434 -22.962 -0.657 1.00 76.38 271 LEU A O 1
ATOM 2170 N N . GLU A 1 272 ? -6.865 -24.224 0.319 1.00 83.19 272 GLU A N 1
ATOM 2171 C CA . GLU A 1 272 ? -5.752 -23.696 -0.463 1.00 83.19 272 GLU A CA 1
ATOM 2172 C C . GLU A 1 272 ? -5.819 -24.051 -1.959 1.00 83.19 272 GLU A C 1
ATOM 2174 O O . GLU A 1 272 ? -6.269 -25.116 -2.382 1.00 83.19 272 GLU A O 1
ATOM 2179 N N . SER A 1 273 ? -5.330 -23.137 -2.796 1.00 87.62 273 SER A N 1
ATOM 2180 C CA . SER A 1 273 ? -5.172 -23.350 -4.236 1.00 87.62 273 SER A CA 1
ATOM 2181 C C . SER A 1 273 ? -4.088 -22.432 -4.799 1.00 87.62 273 SER A C 1
ATOM 2183 O O . SER A 1 273 ? -3.711 -21.446 -4.158 1.00 87.62 273 SER A O 1
ATOM 2185 N N . ASN A 1 274 ? -3.613 -22.715 -6.018 1.00 89.62 274 ASN A N 1
ATOM 2186 C CA . ASN A 1 274 ? -2.652 -21.842 -6.701 1.00 89.62 274 ASN A CA 1
ATOM 2187 C C . ASN A 1 274 ? -3.208 -20.411 -6.840 1.00 89.62 274 ASN A C 1
ATOM 2189 O O . ASN A 1 274 ? -2.479 -19.453 -6.609 1.00 89.62 274 ASN A O 1
ATOM 2193 N N . ASP A 1 275 ? -4.499 -20.256 -7.144 1.00 90.94 275 ASP A N 1
ATOM 2194 C CA . ASP A 1 275 ? -5.137 -18.945 -7.307 1.00 90.94 275 ASP A CA 1
ATOM 2195 C C . ASP A 1 275 ? -5.183 -18.160 -5.987 1.00 90.94 275 ASP A C 1
ATOM 2197 O O . ASP A 1 275 ? -4.951 -16.950 -5.976 1.00 90.94 275 ASP A O 1
ATOM 2201 N N . MET A 1 276 ? -5.457 -18.839 -4.864 1.00 92.06 276 MET A N 1
ATOM 2202 C CA . MET A 1 276 ? -5.461 -18.204 -3.541 1.00 92.06 276 MET A CA 1
ATOM 2203 C C . MET A 1 276 ? -4.038 -17.814 -3.126 1.00 92.06 276 MET A C 1
ATOM 2205 O O . MET A 1 276 ? -3.799 -16.672 -2.736 1.00 92.06 276 MET A O 1
ATOM 2209 N N . LEU A 1 277 ? -3.063 -18.711 -3.304 1.00 94.75 277 LEU A N 1
ATOM 2210 C CA . LEU A 1 277 ? -1.659 -18.398 -3.034 1.00 94.75 277 LEU A CA 1
ATOM 2211 C C . LEU A 1 277 ? -1.172 -17.215 -3.886 1.00 94.75 277 LEU A C 1
ATOM 2213 O O . LEU A 1 277 ? -0.441 -16.360 -3.396 1.00 94.75 277 LEU A O 1
ATOM 2217 N N . TRP A 1 278 ? -1.604 -17.124 -5.145 1.00 95.50 278 TRP A N 1
ATOM 2218 C CA . TRP A 1 278 ? -1.259 -16.007 -6.022 1.00 95.50 278 TRP A CA 1
ATOM 2219 C C . TRP A 1 278 ? -1.826 -14.671 -5.536 1.00 95.50 278 TRP A C 1
ATOM 2221 O O . TRP A 1 278 ? -1.107 -13.675 -5.542 1.00 95.50 278 TRP A O 1
ATOM 2231 N N . CYS A 1 279 ? -3.072 -14.646 -5.049 1.00 95.94 279 CYS A N 1
ATOM 2232 C CA . CYS A 1 279 ? -3.643 -13.445 -4.431 1.00 95.94 279 CYS A CA 1
ATOM 2233 C C . CYS A 1 279 ? -2.843 -13.028 -3.182 1.00 95.94 279 CYS A C 1
ATOM 2235 O O . CYS A 1 279 ? -2.499 -11.857 -3.041 1.00 95.94 279 CYS A O 1
ATOM 2237 N N . ALA A 1 280 ? -2.476 -13.982 -2.318 1.00 97.00 280 ALA A N 1
ATOM 2238 C CA . ALA A 1 280 ? -1.660 -13.721 -1.128 1.00 97.00 280 ALA A CA 1
ATOM 2239 C C . ALA A 1 280 ? -0.282 -13.129 -1.475 1.00 97.00 280 ALA A C 1
ATOM 2241 O O . ALA A 1 280 ? 0.146 -12.135 -0.888 1.00 97.00 280 ALA A O 1
ATOM 2242 N N . ILE A 1 281 ? 0.377 -13.705 -2.485 1.00 97.62 281 ILE A N 1
ATOM 2243 C CA . ILE A 1 281 ? 1.659 -13.236 -3.020 1.00 97.62 281 ILE A CA 1
ATOM 2244 C C . ILE A 1 281 ? 1.548 -11.808 -3.579 1.00 97.62 281 ILE A C 1
ATOM 2246 O O . ILE A 1 281 ? 2.435 -10.999 -3.324 1.00 97.62 281 ILE A O 1
ATOM 2250 N N . ILE A 1 282 ? 0.476 -11.469 -4.306 1.00 97.69 282 ILE A N 1
ATOM 2251 C CA . ILE A 1 282 ? 0.267 -10.105 -4.830 1.00 97.69 282 ILE A CA 1
ATOM 2252 C C . ILE A 1 282 ? 0.094 -9.094 -3.689 1.00 97.69 282 ILE A C 1
ATOM 2254 O O . ILE A 1 282 ? 0.691 -8.019 -3.754 1.00 97.69 282 ILE A O 1
ATOM 2258 N N . GLY A 1 283 ? -0.653 -9.440 -2.634 1.00 97.25 283 GLY A N 1
ATOM 2259 C CA . GLY A 1 283 ? -0.789 -8.602 -1.437 1.00 97.25 283 GLY A CA 1
ATOM 2260 C C . GLY A 1 283 ? 0.565 -8.288 -0.794 1.00 97.25 283 GLY A C 1
ATOM 2261 O O . GLY A 1 283 ? 0.922 -7.116 -0.655 1.00 97.25 283 GLY A O 1
ATOM 2262 N N . LEU A 1 284 ? 1.376 -9.320 -0.537 1.00 96.88 284 LEU A N 1
ATOM 2263 C CA . LEU A 1 284 ? 2.745 -9.191 -0.022 1.00 96.88 284 LEU A CA 1
ATOM 2264 C C . LEU A 1 284 ? 3.653 -8.357 -0.950 1.00 96.88 284 LEU A C 1
ATOM 2266 O O . LEU A 1 284 ? 4.327 -7.429 -0.502 1.00 96.88 284 LEU A O 1
ATOM 2270 N N . SER A 1 285 ? 3.660 -8.643 -2.255 1.00 97.00 285 SER A N 1
ATOM 2271 C CA . SER A 1 285 ? 4.438 -7.872 -3.235 1.00 97.00 285 SER A CA 1
ATOM 2272 C C . SER A 1 285 ? 3.994 -6.410 -3.329 1.00 97.00 285 SER A C 1
ATOM 2274 O O . SER A 1 285 ? 4.813 -5.548 -3.644 1.00 97.00 285 SER A O 1
ATOM 2276 N N . SER A 1 286 ? 2.730 -6.097 -3.029 1.00 96.69 286 SER A N 1
ATOM 2277 C CA . SER A 1 286 ? 2.245 -4.717 -3.038 1.00 96.69 286 SER A CA 1
ATOM 2278 C C . SER A 1 286 ? 2.799 -3.874 -1.887 1.00 96.69 286 SER A C 1
ATOM 2280 O O . SER A 1 286 ? 3.081 -2.696 -2.107 1.00 96.69 286 SER A O 1
ATOM 2282 N N . GLN A 1 287 ? 3.018 -4.457 -0.700 1.00 95.06 287 GLN A N 1
ATOM 2283 C CA . GLN A 1 287 ? 3.678 -3.768 0.418 1.00 95.06 287 GLN A CA 1
ATOM 2284 C C . GLN A 1 287 ? 5.140 -3.438 0.073 1.00 95.06 287 GLN A C 1
ATOM 2286 O O . GLN A 1 287 ? 5.587 -2.317 0.310 1.00 95.06 287 GLN A O 1
ATOM 2291 N N . LEU A 1 288 ? 5.861 -4.379 -0.556 1.00 94.00 288 LEU A N 1
ATOM 2292 C CA . LEU A 1 288 ? 7.234 -4.151 -1.027 1.00 94.00 288 LEU A CA 1
ATOM 2293 C C . LEU A 1 288 ? 7.293 -3.014 -2.058 1.00 94.00 288 LEU A C 1
ATOM 2295 O O . LEU A 1 288 ? 8.086 -2.091 -1.915 1.00 94.00 288 LEU A O 1
ATOM 2299 N N . VAL A 1 289 ? 6.445 -3.054 -3.091 1.00 93.25 289 VAL A N 1
ATOM 2300 C CA . VAL A 1 289 ? 6.454 -2.033 -4.156 1.00 93.25 289 VAL A CA 1
ATOM 2301 C C . VAL A 1 289 ? 6.112 -0.638 -3.622 1.00 93.25 289 VAL A C 1
ATOM 2303 O O . VAL A 1 289 ? 6.568 0.348 -4.195 1.00 93.25 289 VAL A O 1
ATOM 2306 N N . GLN A 1 290 ? 5.343 -0.518 -2.539 1.00 91.00 290 GLN A N 1
ATOM 2307 C CA . GLN A 1 290 ? 4.975 0.770 -1.933 1.00 91.00 290 GLN A CA 1
ATOM 2308 C C . GLN A 1 290 ? 6.012 1.310 -0.926 1.00 91.00 290 GLN A C 1
ATOM 2310 O O . GLN A 1 290 ? 5.794 2.374 -0.350 1.00 91.00 290 GLN A O 1
ATOM 2315 N N . ASP A 1 291 ? 7.146 0.623 -0.740 1.00 89.31 291 ASP A N 1
ATOM 2316 C CA . ASP A 1 291 ? 8.137 0.894 0.313 1.00 89.31 291 ASP A CA 1
ATOM 2317 C C . ASP A 1 291 ? 7.509 0.858 1.735 1.00 89.31 291 ASP A C 1
ATOM 2319 O O . ASP A 1 291 ? 7.971 1.553 2.635 1.00 89.31 291 ASP A O 1
ATOM 2323 N N . HIS A 1 292 ? 6.454 0.052 1.957 1.00 90.06 292 HIS A N 1
ATOM 2324 C CA . HIS A 1 292 ? 5.860 -0.167 3.294 1.00 90.06 292 HIS A CA 1
ATOM 2325 C C . HIS A 1 292 ? 6.695 -1.141 4.140 1.00 90.06 292 HIS A C 1
ATOM 2327 O O . HIS A 1 292 ? 6.664 -1.090 5.367 1.00 90.06 292 HIS A O 1
ATOM 2333 N N . ILE A 1 293 ? 7.432 -2.043 3.481 1.00 90.88 293 ILE A N 1
ATOM 2334 C CA . ILE A 1 293 ? 8.301 -3.047 4.107 1.00 90.88 293 ILE A CA 1
ATOM 2335 C C . ILE A 1 293 ? 9.651 -3.106 3.394 1.00 90.88 293 ILE A C 1
ATOM 2337 O O . ILE A 1 293 ? 9.736 -2.869 2.187 1.00 90.88 293 ILE A O 1
ATOM 2341 N N . GLY A 1 294 ? 10.705 -3.442 4.138 1.00 88.56 294 GLY A N 1
ATOM 2342 C CA . GLY A 1 294 ? 12.050 -3.615 3.583 1.00 88.56 294 GLY A CA 1
ATOM 2343 C C . GLY A 1 294 ? 12.217 -4.929 2.809 1.00 88.56 294 GLY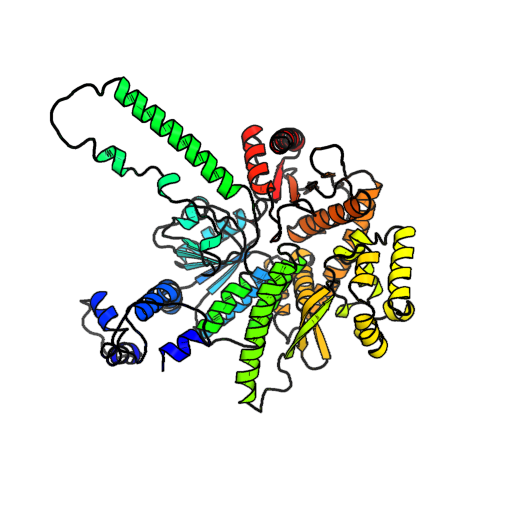 A C 1
ATOM 2344 O O . GLY A 1 294 ? 11.443 -5.876 2.979 1.00 88.56 294 GLY A O 1
ATOM 2345 N N . ILE A 1 295 ? 13.275 -5.027 1.993 1.00 88.81 295 ILE A N 1
ATOM 2346 C CA . ILE A 1 295 ? 13.601 -6.268 1.263 1.00 88.81 295 ILE A CA 1
ATOM 2347 C C . ILE A 1 295 ? 13.918 -7.421 2.217 1.00 88.81 295 ILE A C 1
ATOM 2349 O O . ILE A 1 295 ? 13.542 -8.556 1.928 1.00 88.81 295 ILE A O 1
ATOM 2353 N N . GLU A 1 296 ? 14.548 -7.152 3.360 1.00 88.88 296 GLU A N 1
ATOM 2354 C CA . GLU A 1 296 ? 14.837 -8.161 4.387 1.00 88.88 296 GLU A CA 1
ATOM 2355 C C . GLU A 1 296 ? 13.542 -8.816 4.898 1.00 88.88 296 GLU A C 1
ATOM 2357 O O . GLU A 1 296 ? 13.375 -10.036 4.802 1.00 88.88 296 GLU A O 1
ATOM 2362 N N . GLN A 1 297 ? 12.567 -8.001 5.319 1.00 89.56 297 GLN A N 1
ATOM 2363 C CA . GLN A 1 297 ? 11.269 -8.475 5.803 1.00 89.56 297 GLN A CA 1
ATOM 2364 C C . GLN A 1 297 ? 10.469 -9.198 4.711 1.00 89.56 297 GLN A C 1
ATOM 2366 O O . GLN A 1 297 ? 9.923 -10.282 4.936 1.00 89.56 297 GLN A O 1
ATOM 2371 N N . TYR A 1 298 ? 10.441 -8.641 3.497 1.00 93.56 298 TYR A N 1
ATOM 2372 C CA . TYR A 1 298 ? 9.825 -9.304 2.351 1.00 93.56 298 TYR A CA 1
ATOM 2373 C C . TYR A 1 298 ? 10.507 -10.652 2.044 1.00 93.56 298 TYR A C 1
ATOM 2375 O O . TYR A 1 298 ? 9.833 -11.613 1.675 1.00 93.56 298 TYR A O 1
ATOM 2383 N N . THR A 1 299 ? 11.828 -10.772 2.205 1.00 93.50 299 THR A N 1
ATOM 2384 C CA . THR A 1 299 ? 12.576 -12.020 1.962 1.00 93.50 299 THR A CA 1
ATOM 2385 C C . THR A 1 299 ? 12.200 -13.104 2.975 1.00 93.50 299 THR A C 1
ATOM 2387 O O . THR A 1 299 ? 12.014 -14.263 2.594 1.00 93.50 299 THR A O 1
ATOM 2390 N N . LEU A 1 300 ? 11.985 -12.734 4.241 1.00 92.06 300 LEU A N 1
ATOM 2391 C CA . LEU A 1 300 ? 11.459 -13.641 5.263 1.00 92.06 300 LEU A CA 1
ATOM 2392 C C . LEU A 1 300 ? 10.053 -14.157 4.895 1.00 92.06 300 LEU A C 1
ATOM 2394 O O . LEU A 1 300 ? 9.832 -15.366 4.808 1.00 92.06 300 LEU A O 1
ATOM 2398 N N . TRP A 1 301 ? 9.109 -13.259 4.603 1.00 92.69 301 TRP A N 1
ATOM 2399 C CA . TRP A 1 301 ? 7.717 -13.633 4.306 1.00 92.69 301 TRP A CA 1
ATOM 2400 C C . TRP A 1 301 ? 7.535 -14.329 2.947 1.00 92.69 301 TRP A C 1
ATOM 2402 O O . TRP A 1 301 ? 6.747 -15.269 2.820 1.00 92.69 301 TRP A O 1
ATOM 2412 N N . SER A 1 302 ? 8.309 -13.946 1.930 1.00 94.75 302 SER A N 1
ATOM 2413 C CA . SER A 1 302 ? 8.329 -14.649 0.639 1.00 94.75 302 SER A CA 1
ATOM 2414 C C . SER A 1 302 ? 8.931 -16.052 0.754 1.00 94.75 302 SER A C 1
ATOM 2416 O O . SER A 1 302 ? 8.534 -16.942 -0.001 1.00 94.75 302 SER A O 1
ATOM 2418 N N . THR A 1 303 ? 9.809 -16.301 1.731 1.00 94.31 303 THR A N 1
ATOM 2419 C CA . THR A 1 303 ? 10.300 -17.654 2.030 1.00 94.31 303 THR A CA 1
ATOM 2420 C C . THR A 1 303 ? 9.175 -18.553 2.551 1.00 94.31 303 THR A C 1
ATOM 2422 O O . THR A 1 303 ? 9.046 -19.673 2.054 1.00 94.31 303 THR A O 1
ATOM 2425 N N . ASP A 1 304 ? 8.304 -18.070 3.447 1.00 91.31 304 ASP A N 1
ATOM 2426 C CA . ASP A 1 304 ? 7.089 -18.793 3.874 1.00 91.31 304 ASP A CA 1
ATOM 2427 C C . ASP A 1 304 ? 6.172 -19.095 2.672 1.00 91.31 304 ASP A C 1
ATOM 2429 O O . ASP A 1 304 ? 5.892 -20.259 2.372 1.00 91.31 304 ASP A O 1
ATOM 2433 N N . MET A 1 305 ? 5.813 -18.085 1.869 1.00 93.06 305 MET A N 1
ATOM 2434 C CA . MET A 1 305 ? 5.003 -18.291 0.653 1.00 93.06 305 MET A CA 1
ATOM 2435 C C . MET A 1 305 ? 5.644 -19.284 -0.339 1.00 93.06 305 MET A C 1
ATOM 2437 O O . MET A 1 305 ? 4.947 -20.082 -0.970 1.00 93.06 305 MET A O 1
ATOM 2441 N N . SER A 1 306 ? 6.977 -19.302 -0.448 1.00 93.94 306 SER A N 1
ATOM 2442 C CA . SER A 1 306 ? 7.730 -20.262 -1.267 1.00 93.94 306 SER A CA 1
ATOM 2443 C C . SER A 1 306 ? 7.669 -21.688 -0.697 1.00 93.94 306 SER A C 1
ATOM 2445 O O . SER A 1 306 ? 7.596 -22.655 -1.461 1.00 93.94 306 SER A O 1
ATOM 2447 N N . GLN A 1 307 ? 7.620 -21.853 0.630 1.00 91.38 307 GLN A N 1
ATOM 2448 C CA . GLN A 1 307 ? 7.349 -23.144 1.269 1.00 91.38 307 GLN A CA 1
ATOM 2449 C C . GLN A 1 307 ? 5.906 -23.609 1.017 1.00 91.38 307 GLN A C 1
ATOM 2451 O O . GLN A 1 307 ? 5.712 -24.768 0.642 1.00 91.38 307 GLN A O 1
ATOM 2456 N N . GLN A 1 308 ? 4.906 -22.725 1.121 1.00 89.06 308 GLN A N 1
ATOM 2457 C CA . GLN A 1 308 ? 3.513 -23.077 0.796 1.00 89.06 308 GLN A CA 1
ATOM 2458 C C . GLN A 1 308 ? 3.356 -23.472 -0.686 1.00 89.06 308 GLN A C 1
ATOM 2460 O O . GLN A 1 308 ? 2.705 -24.471 -0.994 1.00 89.06 308 GLN A O 1
ATOM 2465 N N . LEU A 1 309 ? 4.044 -22.780 -1.606 1.00 90.81 309 LEU A N 1
ATOM 2466 C CA . LEU A 1 309 ? 4.102 -23.156 -3.025 1.00 90.81 309 LEU A CA 1
ATOM 2467 C C . LEU A 1 309 ? 4.682 -24.565 -3.233 1.00 90.81 309 LEU A C 1
ATOM 2469 O O . LEU A 1 309 ? 4.192 -25.323 -4.072 1.00 90.81 309 LEU A O 1
ATOM 2473 N N . ARG A 1 310 ? 5.730 -24.935 -2.484 1.00 88.25 310 ARG A N 1
ATOM 2474 C CA . ARG A 1 310 ? 6.311 -26.288 -2.535 1.00 88.25 310 ARG A CA 1
ATOM 2475 C C . ARG A 1 310 ? 5.325 -27.337 -2.018 1.00 88.25 310 ARG A C 1
ATOM 2477 O O . ARG A 1 310 ? 5.196 -28.371 -2.664 1.00 88.25 310 ARG A O 1
ATOM 2484 N N . ARG A 1 311 ? 4.611 -27.063 -0.919 1.00 86.12 311 ARG A N 1
ATOM 2485 C CA . ARG A 1 311 ? 3.579 -27.956 -0.352 1.00 86.12 311 ARG A CA 1
ATOM 2486 C C . ARG A 1 311 ? 2.445 -28.217 -1.349 1.00 86.12 311 ARG A C 1
ATOM 2488 O O . ARG A 1 311 ? 2.205 -29.371 -1.686 1.00 86.12 311 ARG A O 1
ATOM 2495 N N . LEU A 1 312 ? 1.849 -27.163 -1.919 1.00 84.94 312 LEU A N 1
ATOM 2496 C CA . LEU A 1 312 ? 0.820 -27.279 -2.967 1.00 84.94 312 LEU A CA 1
ATOM 2497 C C . LEU A 1 312 ? 1.282 -28.141 -4.151 1.00 84.94 312 LEU A C 1
ATOM 2499 O O . LEU A 1 312 ? 0.561 -29.026 -4.605 1.00 84.94 312 LEU A O 1
ATOM 2503 N N . ARG A 1 313 ? 2.511 -27.913 -4.633 1.00 84.19 313 ARG A N 1
ATOM 2504 C CA . ARG A 1 313 ? 3.099 -28.674 -5.745 1.00 84.19 313 ARG A CA 1
ATOM 2505 C C . ARG A 1 313 ? 3.360 -30.145 -5.419 1.00 84.19 313 ARG A C 1
ATOM 2507 O O . ARG A 1 313 ? 3.387 -30.946 -6.345 1.00 84.19 313 ARG A O 1
ATOM 2514 N N . LEU A 1 314 ? 3.610 -30.500 -4.157 1.00 81.06 314 LEU A N 1
ATOM 2515 C CA . LEU A 1 314 ? 3.759 -31.898 -3.747 1.00 81.06 314 LEU A CA 1
ATOM 2516 C C . LEU A 1 314 ? 2.398 -32.597 -3.777 1.00 81.06 314 LEU A C 1
ATOM 2518 O O . LEU A 1 314 ? 2.272 -33.592 -4.480 1.00 81.06 314 LEU A O 1
ATOM 2522 N N . ASN A 1 315 ? 1.371 -32.004 -3.161 1.00 72.25 315 ASN A N 1
ATOM 2523 C CA . ASN A 1 315 ? -0.004 -32.525 -3.183 1.00 72.25 315 ASN A CA 1
ATOM 2524 C C . ASN A 1 315 ? -0.554 -32.671 -4.620 1.00 72.25 315 ASN A C 1
ATOM 2526 O O . ASN A 1 315 ? -1.341 -33.566 -4.911 1.00 72.25 315 ASN A O 1
ATOM 2530 N N . GLN A 1 316 ? -0.122 -31.799 -5.538 1.00 72.00 316 GLN A N 1
ATOM 2531 C CA . GLN A 1 316 ? -0.490 -31.844 -6.957 1.00 72.00 316 GLN A CA 1
ATOM 2532 C C . GLN A 1 316 ? 0.219 -32.945 -7.764 1.00 72.00 316 GLN A C 1
ATOM 2534 O O . GLN A 1 316 ? -0.292 -33.330 -8.810 1.00 72.00 316 GLN A O 1
ATOM 2539 N N . ARG A 1 317 ? 1.373 -33.471 -7.326 1.00 62.03 317 ARG A N 1
ATOM 2540 C CA . ARG A 1 317 ? 2.095 -34.528 -8.069 1.00 62.03 317 ARG A CA 1
ATOM 2541 C C . ARG A 1 317 ? 1.390 -35.879 -8.038 1.00 62.03 317 ARG A C 1
ATOM 2543 O O . ARG A 1 317 ? 1.580 -36.663 -8.961 1.00 62.03 317 ARG A O 1
ATOM 2550 N N . ASP A 1 318 ? 0.561 -36.117 -7.029 1.00 56.53 318 ASP A N 1
ATOM 2551 C CA . ASP A 1 318 ? -0.268 -37.321 -6.942 1.00 56.53 318 ASP A CA 1
ATOM 2552 C C . ASP A 1 318 ? -1.474 -37.263 -7.908 1.00 56.53 318 ASP A C 1
ATOM 2554 O O . ASP A 1 318 ? -2.120 -38.277 -8.169 1.00 56.53 318 ASP A O 1
ATOM 2558 N N . GLN A 1 319 ? -1.757 -36.088 -8.491 1.00 57.50 319 GLN A N 1
ATOM 2559 C CA . GLN A 1 319 ? -2.805 -35.854 -9.488 1.00 57.50 319 GLN A CA 1
ATOM 2560 C C . GLN A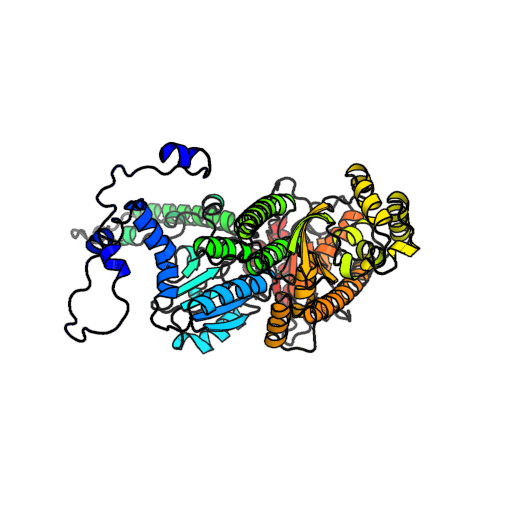 1 319 ? -2.182 -35.541 -10.861 1.00 57.50 319 GLN A C 1
ATOM 2562 O O . GLN A 1 319 ? -2.016 -34.384 -11.244 1.00 57.50 319 GLN A O 1
ATOM 2567 N N . ASN A 1 320 ? -1.859 -36.585 -11.633 1.00 54.38 320 ASN A N 1
ATOM 2568 C CA . ASN A 1 320 ? -1.196 -36.457 -12.945 1.00 54.38 320 ASN A CA 1
ATOM 2569 C C . ASN A 1 320 ? -1.991 -35.669 -14.017 1.00 54.38 320 ASN A C 1
ATOM 2571 O O . ASN A 1 320 ? -1.410 -35.299 -15.036 1.00 54.38 320 ASN A O 1
ATOM 2575 N N . ASP A 1 321 ? -3.275 -35.373 -13.787 1.00 56.12 321 ASP A N 1
ATOM 2576 C CA . ASP A 1 321 ? -4.188 -34.710 -14.733 1.00 56.12 321 ASP A CA 1
ATOM 2577 C C . ASP A 1 321 ? -4.517 -33.251 -14.357 1.00 56.12 321 ASP A C 1
ATOM 2579 O O . ASP A 1 321 ? -5.666 -32.807 -14.427 1.00 56.12 321 ASP A O 1
ATOM 2583 N N . LEU A 1 322 ? -3.513 -32.459 -13.965 1.00 59.22 322 LEU A N 1
ATOM 2584 C CA . LEU A 1 322 ? -3.706 -31.013 -13.817 1.00 59.22 322 LEU A CA 1
ATOM 2585 C C . LEU A 1 322 ? -4.084 -30.374 -15.171 1.00 59.22 322 LEU A C 1
ATOM 2587 O O . LEU A 1 322 ? -3.340 -30.534 -16.147 1.00 59.22 322 LEU A O 1
ATOM 2591 N N . PRO A 1 323 ? -5.195 -29.608 -15.254 1.00 61.16 323 PRO A N 1
ATOM 2592 C CA . PRO A 1 323 ? -5.598 -28.943 -16.482 1.00 61.16 323 PRO A CA 1
ATOM 2593 C C . PRO A 1 323 ? -4.480 -28.071 -17.030 1.00 61.16 323 PRO A C 1
ATOM 2595 O O . PRO A 1 323 ? -3.902 -27.235 -16.340 1.00 61.16 323 PRO A O 1
ATOM 2598 N N . LYS A 1 324 ? -4.211 -28.251 -18.315 1.00 58.84 324 LYS A N 1
ATOM 2599 C CA . LYS A 1 324 ? -3.063 -27.684 -19.022 1.00 58.84 324 LYS A CA 1
ATOM 2600 C C . LYS A 1 324 ? -3.051 -26.136 -19.046 1.00 58.84 324 LYS A C 1
ATOM 2602 O O . LYS A 1 324 ? -2.002 -25.535 -19.256 1.00 58.84 324 LYS A O 1
ATOM 2607 N N . ASP A 1 325 ? -4.199 -25.512 -18.768 1.00 59.38 325 ASP A N 1
ATOM 2608 C CA . ASP A 1 325 ? -4.409 -24.062 -18.631 1.00 59.38 325 ASP A CA 1
ATOM 2609 C C . ASP A 1 325 ? -4.207 -23.512 -17.198 1.00 59.38 325 ASP A C 1
ATOM 2611 O O . ASP A 1 325 ? -4.404 -22.316 -16.967 1.00 59.38 325 ASP A O 1
ATOM 2615 N N . CYS A 1 326 ? -3.842 -24.352 -16.220 1.00 68.75 326 CYS A N 1
ATOM 2616 C CA . CYS A 1 326 ? -3.733 -23.961 -14.812 1.00 68.75 326 CYS A CA 1
ATOM 2617 C C . CYS A 1 326 ? -2.651 -22.898 -14.551 1.00 68.75 326 CYS A C 1
ATOM 2619 O O . CYS A 1 326 ? -1.613 -22.852 -15.219 1.00 68.75 326 CYS A O 1
ATOM 2621 N N . LEU A 1 327 ? -2.846 -22.095 -13.499 1.00 82.81 327 LEU A N 1
ATOM 2622 C CA . LEU A 1 327 ? -1.837 -21.150 -13.033 1.00 82.81 327 LEU A CA 1
ATOM 2623 C C . LEU A 1 327 ? -0.559 -21.871 -12.588 1.00 82.81 327 LEU A C 1
ATOM 2625 O O . LEU A 1 327 ? -0.560 -22.614 -11.603 1.00 82.81 327 LEU A O 1
ATOM 2629 N N . SER A 1 328 ? 0.555 -21.572 -13.258 1.00 87.69 328 SER A N 1
ATOM 2630 C CA . SER A 1 328 ? 1.885 -22.022 -12.847 1.00 87.69 328 SER A CA 1
ATOM 2631 C C . SER A 1 328 ? 2.656 -20.868 -12.209 1.00 87.69 328 SER A C 1
ATOM 2633 O O . SER A 1 328 ? 3.095 -19.954 -12.905 1.00 87.69 328 SER A O 1
ATOM 2635 N N . ILE A 1 329 ? 2.821 -20.903 -10.884 1.00 92.50 329 ILE A N 1
ATOM 2636 C CA . ILE A 1 329 ? 3.617 -19.931 -10.116 1.00 92.50 329 ILE A CA 1
ATOM 2637 C C . ILE A 1 329 ? 5.041 -20.467 -9.954 1.00 92.50 329 ILE A C 1
ATOM 2639 O O . ILE A 1 329 ? 5.221 -21.631 -9.590 1.00 92.50 329 ILE A O 1
ATOM 2643 N N . THR A 1 330 ? 6.055 -19.631 -10.166 1.00 92.81 330 THR A N 1
ATOM 2644 C CA . THR A 1 330 ? 7.483 -19.922 -9.954 1.00 92.81 330 THR A CA 1
ATOM 2645 C C . THR A 1 330 ? 8.144 -18.834 -9.112 1.00 92.81 330 THR A C 1
ATOM 2647 O O . THR A 1 330 ? 7.964 -17.654 -9.397 1.00 92.81 330 THR A O 1
ATOM 2650 N N . PHE A 1 331 ? 8.938 -19.231 -8.115 1.00 94.88 331 PHE A N 1
ATOM 2651 C CA . PHE A 1 331 ? 9.816 -18.339 -7.352 1.00 94.88 331 PHE A CA 1
ATOM 2652 C C . PHE A 1 331 ? 11.206 -18.299 -8.003 1.00 94.88 331 PHE A C 1
ATOM 2654 O O . PHE A 1 331 ? 11.751 -19.358 -8.324 1.00 94.88 331 PHE A O 1
ATOM 2661 N N . GLN A 1 332 ? 11.758 -17.106 -8.218 1.00 91.62 332 GLN A N 1
ATOM 2662 C CA . GLN A 1 332 ? 13.035 -16.885 -8.905 1.00 91.62 332 GLN A CA 1
ATOM 2663 C C . GLN A 1 332 ? 13.693 -15.569 -8.459 1.00 91.62 332 GLN A C 1
ATOM 2665 O O . GLN A 1 332 ? 13.025 -14.690 -7.921 1.00 91.62 332 GLN A O 1
ATOM 2670 N N . LYS A 1 333 ? 14.996 -15.399 -8.713 1.00 88.94 333 LYS A N 1
ATOM 2671 C CA . LYS A 1 333 ? 15.662 -14.099 -8.532 1.00 88.94 333 LYS A CA 1
ATOM 2672 C C . LYS A 1 333 ? 15.091 -13.095 -9.540 1.00 88.94 333 LYS A C 1
ATOM 2674 O O . LYS A 1 333 ? 14.925 -13.429 -10.715 1.00 88.94 333 LYS A O 1
ATOM 2679 N N . ASP A 1 334 ? 14.765 -11.893 -9.080 1.00 89.31 334 ASP A N 1
ATOM 2680 C CA . ASP A 1 334 ? 14.121 -10.862 -9.890 1.00 89.31 334 ASP A CA 1
ATOM 2681 C C . ASP A 1 334 ? 14.653 -9.452 -9.580 1.00 89.31 334 ASP A C 1
ATOM 2683 O O . ASP A 1 334 ? 15.391 -9.245 -8.614 1.00 89.31 334 ASP A O 1
ATOM 2687 N N . LEU A 1 335 ? 14.294 -8.489 -10.432 1.00 88.25 335 LEU A N 1
ATOM 2688 C CA . LEU A 1 335 ? 14.692 -7.084 -10.344 1.00 88.25 335 LEU A CA 1
ATOM 2689 C C . LEU A 1 335 ? 13.502 -6.216 -9.933 1.00 88.25 335 LEU A C 1
ATOM 2691 O O . LEU A 1 335 ? 12.425 -6.339 -10.521 1.00 88.25 335 LEU A O 1
ATOM 2695 N N . LEU A 1 336 ? 13.695 -5.316 -8.964 1.00 89.88 336 LEU A N 1
ATOM 2696 C CA . LEU A 1 336 ? 12.694 -4.343 -8.511 1.00 89.88 336 LEU A CA 1
ATOM 2697 C C . LEU A 1 336 ? 12.613 -3.156 -9.489 1.00 89.88 336 LEU A C 1
ATOM 2699 O O . LEU A 1 336 ? 12.854 -1.994 -9.163 1.00 89.88 336 LEU A O 1
ATOM 2703 N N . LEU A 1 337 ? 12.314 -3.496 -10.740 1.00 91.62 337 LEU A N 1
ATOM 2704 C CA . LEU A 1 337 ? 12.079 -2.588 -11.848 1.00 91.62 337 LEU A CA 1
ATOM 2705 C C . LEU A 1 337 ? 10.599 -2.675 -12.216 1.00 91.62 337 LEU A C 1
ATOM 2707 O O . LEU A 1 337 ? 10.111 -3.751 -12.568 1.00 91.62 337 LEU A O 1
ATOM 2711 N N . SER A 1 338 ? 9.890 -1.551 -12.149 1.00 93.94 338 SER A N 1
ATOM 2712 C CA . SER A 1 338 ? 8.464 -1.478 -12.456 1.00 93.94 338 SER A CA 1
ATOM 2713 C C . SER A 1 338 ? 8.181 -2.064 -13.838 1.00 93.94 338 SER A C 1
ATOM 2715 O O . SER A 1 338 ? 8.897 -1.775 -14.804 1.00 93.94 338 SER A O 1
ATOM 2717 N N . LEU A 1 339 ? 7.129 -2.875 -13.939 1.00 93.88 339 LEU A N 1
ATOM 2718 C CA . LEU A 1 339 ? 6.536 -3.390 -15.180 1.00 93.88 339 LEU A CA 1
ATOM 2719 C C . LEU A 1 339 ? 7.486 -4.008 -16.232 1.00 93.88 339 LEU A C 1
ATOM 2721 O O . LEU A 1 339 ? 7.083 -4.128 -17.394 1.00 93.88 339 LEU A O 1
ATOM 2725 N N . TYR A 1 340 ? 8.745 -4.359 -15.921 1.00 91.25 340 TYR A N 1
ATOM 2726 C CA . TYR A 1 340 ? 9.802 -4.520 -16.944 1.00 91.25 340 TYR A CA 1
ATOM 2727 C C . TYR A 1 340 ? 9.507 -5.580 -18.018 1.00 91.25 340 TYR A C 1
ATOM 2729 O O . TYR A 1 340 ? 9.964 -5.451 -19.154 1.00 91.25 340 TYR A O 1
ATOM 2737 N N . ARG A 1 341 ? 8.646 -6.556 -17.707 1.00 90.12 341 ARG A N 1
ATOM 2738 C CA . ARG A 1 341 ? 8.164 -7.602 -18.627 1.00 90.12 341 ARG A CA 1
ATOM 2739 C C . ARG A 1 341 ? 7.012 -7.173 -19.549 1.00 90.12 341 ARG A C 1
ATOM 2741 O O . ARG A 1 341 ? 6.756 -7.838 -20.556 1.00 90.12 341 ARG A O 1
ATOM 2748 N N . GLN A 1 342 ? 6.327 -6.076 -19.223 1.00 91.62 342 GLN A N 1
ATOM 2749 C CA . GLN A 1 342 ? 5.127 -5.572 -19.911 1.00 91.62 342 GLN A CA 1
ATOM 2750 C C . GLN A 1 342 ? 5.391 -4.335 -20.798 1.00 91.62 342 GLN A C 1
ATOM 2752 O O . GLN A 1 342 ? 4.550 -3.982 -21.627 1.00 91.62 342 GLN A O 1
ATOM 2757 N N . TRP A 1 343 ? 6.560 -3.696 -20.671 1.00 92.00 343 TRP A N 1
ATOM 2758 C CA . TRP A 1 343 ? 7.044 -2.618 -21.555 1.00 92.00 343 TRP A CA 1
ATOM 2759 C C . TRP A 1 343 ? 8.387 -2.956 -22.219 1.00 92.00 343 TRP A C 1
ATOM 2761 O O . TRP A 1 343 ? 8.512 -3.988 -22.881 1.00 92.00 343 TRP A O 1
ATOM 2771 N N . ASN A 1 344 ? 9.365 -2.062 -22.098 1.00 92.06 344 ASN A N 1
ATOM 2772 C CA . ASN A 1 344 ? 10.732 -2.199 -22.577 1.00 92.06 344 ASN A CA 1
ATOM 2773 C C . ASN A 1 344 ? 11.689 -1.910 -21.409 1.00 92.06 344 ASN A C 1
ATOM 2775 O O . ASN A 1 344 ? 11.340 -1.186 -20.475 1.00 92.06 344 ASN A O 1
ATOM 2779 N N . LEU A 1 345 ? 12.886 -2.494 -21.444 1.00 90.69 345 LEU A N 1
ATOM 2780 C CA . LEU A 1 345 ? 13.822 -2.419 -20.319 1.00 90.69 345 LEU A CA 1
ATOM 2781 C C . LEU A 1 345 ? 14.395 -1.002 -20.132 1.00 90.69 345 LEU A C 1
ATOM 2783 O O . LEU A 1 345 ? 14.689 -0.602 -19.008 1.00 90.69 345 LEU A O 1
ATOM 2787 N N . TYR A 1 346 ? 14.521 -0.233 -21.218 1.00 93.25 346 TYR A N 1
ATOM 2788 C CA . TYR A 1 346 ? 15.028 1.139 -21.188 1.00 93.25 346 TYR A CA 1
ATOM 2789 C C . TYR A 1 346 ? 14.110 2.081 -20.394 1.00 93.25 346 TYR A C 1
ATOM 2791 O O . TYR A 1 346 ? 14.556 2.692 -19.426 1.00 93.25 346 TYR A O 1
ATOM 2799 N N . ASP A 1 347 ? 12.825 2.147 -20.755 1.00 94.69 347 ASP A N 1
ATOM 2800 C CA . ASP A 1 347 ? 11.802 2.911 -20.030 1.00 94.69 347 ASP A CA 1
ATOM 2801 C C . ASP A 1 347 ? 11.706 2.433 -18.572 1.00 94.69 347 ASP A C 1
ATOM 2803 O O . ASP A 1 347 ? 11.575 3.251 -17.667 1.00 94.69 347 ASP A O 1
ATOM 2807 N N . SER A 1 348 ? 11.852 1.128 -18.324 1.00 94.00 348 SER A N 1
ATOM 2808 C CA . SER A 1 348 ? 11.832 0.577 -16.967 1.00 94.00 348 SER A CA 1
ATOM 2809 C C . SER A 1 348 ? 12.924 1.151 -16.067 1.00 94.00 348 SER A C 1
ATOM 2811 O O . SER A 1 348 ? 12.621 1.688 -15.000 1.00 94.00 348 SER A O 1
ATOM 2813 N N . VAL A 1 349 ? 14.181 1.144 -16.517 1.00 92.19 349 VAL A N 1
ATOM 2814 C CA . VAL A 1 349 ? 15.291 1.764 -15.773 1.00 92.19 349 VAL A CA 1
ATOM 2815 C C . VAL A 1 349 ? 15.120 3.288 -15.682 1.00 92.19 349 VAL A C 1
ATOM 2817 O O . VAL A 1 349 ? 15.457 3.881 -14.658 1.00 92.19 349 VAL A O 1
ATOM 2820 N N . CYS A 1 350 ? 14.546 3.931 -16.703 1.00 93.50 350 CYS A N 1
ATOM 2821 C CA . CYS A 1 350 ? 14.319 5.379 -16.723 1.00 93.50 350 CYS A CA 1
ATOM 2822 C C . CYS A 1 350 ? 13.153 5.877 -15.850 1.00 93.50 350 CYS A C 1
ATOM 2824 O O . CYS A 1 350 ? 13.119 7.069 -15.554 1.00 93.50 350 CYS A O 1
ATOM 2826 N N . TYR A 1 351 ? 12.196 5.028 -15.460 1.00 95.06 351 TYR A N 1
ATOM 2827 C CA . TYR A 1 351 ? 10.975 5.489 -14.780 1.00 95.06 351 TYR A CA 1
ATOM 2828 C C . TYR A 1 351 ? 10.638 4.777 -13.460 1.00 95.06 351 TYR A C 1
ATOM 2830 O O . TYR A 1 351 ? 9.822 5.309 -12.706 1.00 95.06 351 TYR A O 1
ATOM 2838 N N . SER A 1 352 ? 11.252 3.629 -13.143 1.00 92.75 352 SER A N 1
ATOM 2839 C CA . SER A 1 352 ? 11.063 2.955 -11.842 1.00 92.75 352 SER A CA 1
ATOM 2840 C C . SER A 1 352 ? 11.578 3.826 -10.690 1.00 92.75 352 SER A C 1
ATOM 2842 O O . SER A 1 352 ? 12.639 4.438 -10.815 1.00 92.75 352 SER A O 1
ATOM 2844 N N . ARG A 1 353 ? 10.867 3.863 -9.553 1.00 88.94 353 ARG A N 1
ATOM 2845 C CA . ARG A 1 353 ? 11.141 4.790 -8.429 1.00 88.94 353 ARG A CA 1
ATOM 2846 C C . ARG A 1 353 ? 12.606 4.765 -7.968 1.00 88.94 353 ARG A C 1
ATOM 2848 O O . ARG A 1 353 ? 13.239 5.808 -7.816 1.00 88.94 353 ARG A O 1
ATOM 2855 N N . LEU A 1 354 ? 13.156 3.563 -7.789 1.00 87.38 354 LEU A N 1
ATOM 2856 C CA . LEU A 1 354 ? 14.512 3.347 -7.283 1.00 87.38 354 LEU A CA 1
ATOM 2857 C C . LEU A 1 354 ? 15.586 3.809 -8.281 1.00 87.38 354 LEU A C 1
ATOM 2859 O O . LEU A 1 354 ? 16.433 4.628 -7.930 1.00 87.38 354 LEU A O 1
ATOM 2863 N N . THR A 1 355 ? 15.534 3.342 -9.533 1.00 90.38 355 THR A N 1
ATOM 2864 C CA . THR A 1 355 ? 16.536 3.685 -10.558 1.00 90.38 355 THR A CA 1
ATOM 2865 C C . THR A 1 355 ? 16.411 5.116 -11.057 1.00 90.38 355 THR A C 1
ATOM 2867 O O . THR A 1 355 ? 17.423 5.769 -11.289 1.00 90.38 355 THR A O 1
ATOM 2870 N N . ALA A 1 356 ? 15.198 5.641 -11.225 1.00 91.25 356 ALA A N 1
ATOM 2871 C CA . ALA A 1 356 ? 15.025 6.996 -11.726 1.00 91.25 356 ALA A CA 1
ATOM 2872 C C . ALA A 1 356 ? 15.458 8.041 -10.681 1.00 91.25 356 ALA A C 1
ATOM 2874 O O . ALA A 1 356 ? 16.090 9.031 -11.048 1.00 91.25 356 ALA A O 1
ATOM 2875 N N . GLY A 1 357 ? 15.239 7.785 -9.384 1.00 87.38 357 GLY A N 1
ATOM 2876 C CA . GLY A 1 357 ? 15.747 8.633 -8.300 1.00 87.38 357 GLY A CA 1
ATOM 2877 C C . GLY A 1 357 ? 17.280 8.688 -8.245 1.00 87.38 357 GLY A C 1
ATOM 2878 O O . GLY A 1 357 ? 17.851 9.769 -8.119 1.00 87.38 357 GLY A O 1
ATOM 2879 N N . THR A 1 358 ? 17.959 7.547 -8.397 1.00 88.69 358 THR A N 1
ATOM 2880 C CA . THR A 1 358 ? 19.427 7.446 -8.277 1.00 88.69 358 THR A CA 1
ATOM 2881 C C . THR A 1 358 ? 20.188 7.779 -9.560 1.00 88.69 358 THR A C 1
ATOM 2883 O O . THR A 1 358 ? 21.278 8.353 -9.511 1.00 88.69 358 THR A O 1
ATOM 2886 N N . LEU A 1 359 ? 19.645 7.433 -10.731 1.00 90.38 359 LEU A N 1
ATOM 2887 C CA . LEU A 1 359 ? 20.267 7.699 -12.032 1.00 90.38 359 LEU A CA 1
ATOM 2888 C C . LEU A 1 359 ? 19.889 9.075 -12.595 1.00 90.38 359 LEU A C 1
ATOM 2890 O O . LEU A 1 359 ? 20.658 9.619 -13.383 1.00 90.38 359 LEU A O 1
ATOM 2894 N N . ARG A 1 360 ? 18.756 9.657 -12.171 1.00 91.06 360 ARG A N 1
ATOM 2895 C CA . ARG A 1 360 ? 18.245 10.988 -12.570 1.00 91.06 360 ARG A CA 1
ATOM 2896 C C . ARG A 1 360 ? 18.178 11.178 -14.100 1.00 91.06 360 ARG A C 1
ATOM 2898 O O . ARG A 1 360 ? 18.796 12.107 -14.636 1.00 91.06 360 ARG A O 1
ATOM 2905 N N . PRO A 1 361 ? 17.441 10.312 -14.828 1.00 90.56 361 PRO A N 1
ATOM 2906 C CA . PRO A 1 361 ? 17.440 10.225 -16.296 1.00 90.56 361 PRO A CA 1
ATOM 2907 C C . PRO A 1 361 ? 16.848 11.444 -17.020 1.00 90.56 361 PRO A C 1
ATOM 2909 O O . PRO A 1 361 ? 16.907 11.514 -18.242 1.00 90.56 361 PRO A O 1
ATOM 2912 N N . TRP A 1 362 ? 16.306 12.418 -16.292 1.00 89.25 362 TRP A N 1
ATOM 2913 C CA . TRP A 1 362 ? 15.916 13.729 -16.817 1.00 89.25 362 TRP A CA 1
ATOM 2914 C C . TRP A 1 362 ? 17.091 14.718 -16.965 1.00 89.25 362 TRP A C 1
ATOM 2916 O O . TRP A 1 362 ? 16.905 15.821 -17.469 1.00 89.25 362 TRP A O 1
ATOM 2926 N N . THR A 1 363 ? 18.299 14.346 -16.527 1.00 90.81 363 THR A N 1
ATOM 2927 C CA . THR A 1 363 ? 19.529 15.143 -16.688 1.00 90.81 363 THR A CA 1
ATOM 2928 C C . THR A 1 363 ? 20.438 14.543 -17.764 1.00 90.81 363 THR A C 1
ATOM 2930 O O . THR A 1 363 ? 20.513 13.322 -17.896 1.00 90.81 363 THR A O 1
ATOM 2933 N N . ASP A 1 364 ? 21.210 15.365 -18.484 1.00 91.31 364 ASP A N 1
ATOM 2934 C CA . ASP A 1 364 ? 22.177 14.871 -19.485 1.00 91.31 364 ASP A CA 1
ATOM 2935 C C . ASP A 1 364 ? 23.226 13.924 -18.882 1.00 91.31 364 ASP A C 1
ATOM 2937 O O . ASP A 1 364 ? 23.630 12.938 -19.504 1.00 91.31 364 ASP A O 1
ATOM 2941 N N . HIS A 1 365 ? 23.657 14.204 -17.650 1.00 91.38 365 HIS A N 1
ATOM 2942 C CA . HIS A 1 365 ? 24.553 13.333 -16.894 1.00 91.38 365 HIS A CA 1
ATOM 2943 C C . HIS A 1 365 ? 23.881 11.993 -16.553 1.00 91.38 365 HIS A C 1
ATOM 2945 O O . HIS A 1 365 ? 24.471 10.934 -16.762 1.00 91.38 365 HIS A O 1
ATOM 2951 N N . GLY A 1 366 ? 22.623 12.017 -16.111 1.00 91.19 366 GLY A N 1
ATOM 2952 C CA . GLY A 1 366 ? 21.843 10.810 -15.848 1.00 91.19 366 GLY A CA 1
ATOM 2953 C C . GLY A 1 366 ? 21.580 9.973 -17.099 1.00 91.19 366 GLY A C 1
ATOM 2954 O O . GLY A 1 366 ? 21.744 8.756 -17.070 1.00 91.19 366 GLY A O 1
ATOM 2955 N N . LEU A 1 367 ? 21.283 10.606 -18.238 1.00 91.88 367 LEU A N 1
ATOM 2956 C CA . LEU A 1 367 ? 21.156 9.920 -19.529 1.00 91.88 367 LEU A CA 1
ATOM 2957 C C . LEU A 1 367 ? 22.459 9.235 -19.961 1.00 91.88 367 LEU A C 1
ATOM 2959 O O . LEU A 1 367 ? 22.399 8.159 -20.560 1.00 91.88 367 LEU A O 1
ATOM 2963 N N . LYS A 1 368 ? 23.628 9.817 -19.658 1.00 93.19 368 LYS A N 1
ATOM 2964 C CA . LYS A 1 368 ? 24.928 9.150 -19.851 1.00 93.19 368 LYS A CA 1
ATOM 2965 C C . LYS A 1 368 ? 25.069 7.948 -18.913 1.00 93.19 368 LYS A C 1
ATOM 2967 O O . LYS A 1 368 ? 25.287 6.848 -19.413 1.00 93.19 368 LYS A O 1
ATOM 2972 N N . ARG A 1 369 ? 24.796 8.103 -17.610 1.00 91.81 369 ARG A N 1
ATOM 2973 C CA . ARG A 1 369 ? 24.824 6.995 -16.630 1.00 91.81 369 ARG A CA 1
ATOM 2974 C C . ARG A 1 369 ? 23.887 5.837 -16.998 1.00 91.81 369 ARG A C 1
ATOM 2976 O O . ARG A 1 369 ? 24.284 4.685 -16.880 1.00 91.81 369 ARG A O 1
ATOM 2983 N N . VAL A 1 370 ? 22.683 6.101 -17.514 1.00 91.94 370 VAL A N 1
ATOM 2984 C CA . VAL A 1 370 ? 21.768 5.048 -18.007 1.00 91.94 370 VAL A CA 1
ATOM 2985 C C . VAL A 1 370 ? 22.343 4.320 -19.231 1.00 91.94 370 VAL A C 1
ATOM 2987 O O . VAL A 1 370 ? 22.203 3.104 -19.352 1.00 91.94 370 VAL A O 1
ATOM 2990 N N . ARG A 1 371 ? 23.017 5.026 -20.149 1.00 91.81 371 ARG A N 1
ATOM 2991 C CA . ARG A 1 371 ? 23.694 4.384 -21.294 1.00 91.81 371 ARG A CA 1
ATOM 2992 C C . ARG A 1 371 ? 24.886 3.543 -20.836 1.00 91.81 371 ARG A C 1
ATOM 2994 O O . ARG A 1 371 ? 25.054 2.435 -21.333 1.00 91.81 371 ARG A O 1
ATOM 3001 N N . GLU A 1 372 ? 25.666 4.037 -19.877 1.00 90.62 372 GLU A N 1
ATOM 3002 C CA . GLU A 1 372 ? 26.781 3.314 -19.252 1.00 90.62 372 GLU A CA 1
ATOM 3003 C C . GLU A 1 372 ? 26.309 2.058 -18.509 1.00 90.62 372 GLU A C 1
ATOM 3005 O O . GLU A 1 372 ? 26.940 1.012 -18.638 1.00 90.62 372 GLU A O 1
ATOM 3010 N N . PHE A 1 373 ? 25.175 2.130 -17.803 1.00 88.62 373 PHE A N 1
ATOM 3011 C CA . PHE A 1 373 ? 24.528 0.985 -17.159 1.00 88.62 373 PHE A CA 1
ATOM 3012 C C . PHE A 1 373 ? 24.239 -0.131 -18.174 1.00 88.62 373 PHE A C 1
ATOM 3014 O O . PHE A 1 373 ? 24.714 -1.254 -18.005 1.00 88.62 373 PHE A O 1
ATOM 3021 N N . PHE A 1 374 ? 23.545 0.178 -19.277 1.00 88.50 374 PHE A N 1
ATOM 3022 C CA . PHE A 1 374 ? 23.248 -0.821 -20.312 1.00 88.50 374 PHE A CA 1
ATOM 3023 C C . PHE A 1 374 ? 24.494 -1.322 -21.052 1.00 88.50 374 PHE A C 1
ATOM 3025 O O . PHE A 1 374 ? 24.590 -2.516 -21.331 1.00 88.50 374 PHE A O 1
ATOM 3032 N N . ALA A 1 375 ? 25.464 -0.443 -21.322 1.00 88.12 375 ALA A N 1
ATOM 3033 C CA . ALA A 1 375 ? 26.725 -0.821 -21.954 1.00 88.12 375 ALA A CA 1
ATOM 3034 C C . ALA A 1 375 ? 27.524 -1.812 -21.092 1.00 88.12 375 ALA A C 1
ATOM 3036 O O . ALA A 1 375 ? 28.015 -2.812 -21.610 1.00 88.12 375 ALA A O 1
ATOM 3037 N N . ARG A 1 376 ? 27.603 -1.582 -19.773 1.00 84.75 376 ARG A N 1
ATOM 3038 C CA . ARG A 1 376 ? 28.248 -2.502 -18.822 1.00 84.75 376 ARG A CA 1
ATOM 3039 C C . ARG A 1 376 ? 27.465 -3.802 -18.620 1.00 84.75 376 ARG A C 1
ATOM 3041 O O . ARG A 1 376 ? 28.095 -4.840 -18.483 1.00 84.75 376 ARG A O 1
ATOM 3048 N N . CYS A 1 377 ? 26.130 -3.779 -18.700 1.00 82.69 377 CYS A N 1
ATOM 3049 C CA . CYS A 1 377 ? 25.306 -4.999 -18.749 1.00 82.69 377 CYS A CA 1
ATOM 3050 C C . CYS A 1 377 ? 25.516 -5.842 -20.025 1.00 82.69 377 CYS A C 1
ATOM 3052 O O . CYS A 1 377 ? 24.915 -6.907 -20.146 1.00 82.69 377 CYS A O 1
ATOM 3054 N N . GLY A 1 378 ? 26.279 -5.359 -21.016 1.00 84.94 378 GLY A N 1
ATOM 3055 C CA . GLY A 1 378 ? 26.422 -6.016 -22.319 1.00 84.94 378 GLY A CA 1
ATOM 3056 C C . GLY A 1 378 ? 25.157 -5.961 -23.188 1.00 84.94 378 GLY A C 1
ATOM 3057 O O . GLY A 1 378 ? 25.038 -6.721 -24.147 1.00 84.94 378 GLY A O 1
ATOM 3058 N N . LEU A 1 379 ? 24.203 -5.076 -22.871 1.00 86.31 379 LEU A N 1
ATOM 3059 C CA . LEU A 1 379 ? 22.895 -5.013 -23.523 1.00 86.31 379 LEU A CA 1
ATOM 3060 C C . LEU A 1 379 ? 22.841 -3.912 -24.602 1.00 86.31 379 LEU A C 1
ATOM 3062 O O . LEU A 1 379 ? 22.929 -2.723 -24.278 1.00 86.31 379 LEU A O 1
ATOM 3066 N N . PRO A 1 380 ? 22.629 -4.255 -25.891 1.00 89.81 380 PRO A N 1
ATOM 3067 C CA . PRO A 1 380 ? 22.497 -3.260 -26.951 1.00 89.81 380 PRO A CA 1
ATOM 3068 C C . PRO A 1 380 ? 21.283 -2.345 -26.737 1.00 89.81 380 PRO A C 1
ATOM 3070 O O . PRO A 1 380 ? 20.157 -2.817 -26.589 1.00 89.81 380 PRO A O 1
ATOM 3073 N N . LEU A 1 381 ? 21.471 -1.024 -26.830 1.00 89.62 381 LEU A N 1
ATOM 3074 C CA . LEU A 1 381 ? 20.393 -0.042 -26.610 1.00 89.62 381 LEU A CA 1
ATOM 3075 C C . LEU A 1 381 ? 19.171 -0.239 -27.528 1.00 89.62 381 LEU A C 1
ATOM 3077 O O . LEU A 1 381 ? 18.051 0.073 -27.126 1.00 89.62 381 LEU A O 1
ATOM 3081 N N . ALA A 1 382 ? 19.367 -0.768 -28.740 1.00 91.38 382 ALA A N 1
ATOM 3082 C CA . ALA A 1 382 ? 18.272 -1.133 -29.640 1.00 91.38 382 ALA A CA 1
ATOM 3083 C C . ALA A 1 382 ? 17.407 -2.270 -29.063 1.00 91.38 382 ALA A C 1
ATOM 3085 O O . ALA A 1 382 ? 16.181 -2.192 -29.112 1.00 91.38 382 ALA A O 1
ATOM 3086 N N . GLN A 1 383 ? 18.036 -3.277 -28.445 1.00 90.00 383 GLN A N 1
ATOM 3087 C CA . GLN A 1 383 ? 17.336 -4.370 -27.770 1.00 90.00 383 GLN A CA 1
ATOM 3088 C C . GLN A 1 383 ? 16.607 -3.863 -26.515 1.00 90.00 383 GLN A C 1
ATOM 3090 O O . GLN A 1 383 ? 15.454 -4.223 -26.298 1.00 90.00 383 GLN A O 1
ATOM 3095 N N . CYS A 1 384 ? 17.220 -2.975 -25.720 1.00 89.75 384 CYS A N 1
ATOM 3096 C CA . CYS A 1 384 ? 16.595 -2.426 -24.505 1.00 89.75 384 CYS A CA 1
ATOM 3097 C C . CYS A 1 384 ? 15.329 -1.597 -24.771 1.00 89.75 384 CYS A C 1
ATOM 3099 O O . CYS A 1 384 ? 14.482 -1.495 -23.885 1.00 89.75 384 CYS A O 1
ATOM 3101 N N . LYS A 1 385 ? 15.207 -0.992 -25.960 1.00 92.19 385 LYS A N 1
ATOM 3102 C CA . LYS A 1 385 ? 14.064 -0.149 -26.358 1.00 92.19 385 LYS A CA 1
ATOM 3103 C C . LYS A 1 385 ? 12.908 -0.917 -27.004 1.00 92.19 385 LYS A C 1
ATOM 3105 O O . LYS A 1 385 ? 11.800 -0.387 -27.066 1.00 92.19 385 LYS A O 1
ATOM 3110 N N . GLN A 1 386 ? 13.131 -2.139 -27.485 1.00 92.19 386 GLN A N 1
ATOM 3111 C CA . GLN A 1 386 ? 12.046 -2.990 -27.984 1.00 92.19 386 GLN A CA 1
ATOM 3112 C C . GLN A 1 386 ? 11.247 -3.588 -26.810 1.00 92.19 386 GLN A C 1
ATOM 3114 O O . GLN A 1 386 ? 11.703 -3.576 -25.665 1.00 92.19 386 GLN A O 1
ATOM 3119 N N . LYS A 1 387 ? 10.066 -4.162 -27.073 1.00 91.25 387 LYS A N 1
ATOM 3120 C CA . LYS A 1 387 ? 9.296 -4.832 -26.012 1.00 91.25 387 LYS A CA 1
ATOM 3121 C C . LYS A 1 387 ? 10.094 -5.991 -25.413 1.00 91.25 387 LYS A C 1
ATOM 3123 O O . LYS A 1 387 ? 10.677 -6.784 -26.151 1.00 91.25 387 LYS A O 1
ATOM 3128 N N . PHE A 1 388 ? 10.053 -6.140 -24.092 1.00 88.75 388 PHE A N 1
ATOM 3129 C CA . PHE A 1 388 ? 10.800 -7.175 -23.370 1.00 88.75 388 PHE A CA 1
ATOM 3130 C C . PHE A 1 388 ? 10.530 -8.593 -23.902 1.00 88.75 388 PHE A C 1
ATOM 3132 O O . PHE A 1 388 ? 11.452 -9.368 -24.123 1.00 88.75 388 PHE A O 1
ATOM 3139 N N . GLN A 1 389 ? 9.268 -8.900 -24.217 1.00 87.44 389 GLN A N 1
ATOM 3140 C CA . GLN A 1 389 ? 8.835 -10.195 -24.768 1.00 87.44 389 GLN A CA 1
ATOM 3141 C C . GLN A 1 389 ? 9.431 -10.528 -26.153 1.00 87.44 389 GLN A C 1
ATOM 3143 O O . GLN A 1 389 ? 9.376 -11.679 -26.576 1.00 87.44 389 GLN A O 1
ATOM 3148 N N . SER A 1 390 ? 9.981 -9.532 -26.856 1.00 88.12 390 SER A N 1
ATOM 3149 C CA . SER A 1 390 ? 10.664 -9.668 -28.154 1.00 88.12 390 SER A CA 1
ATOM 3150 C C . SER A 1 390 ? 12.196 -9.599 -28.062 1.00 88.12 390 SER A C 1
ATOM 3152 O O . SER A 1 390 ? 12.863 -9.620 -29.091 1.00 88.12 390 SER A O 1
ATOM 3154 N N . MET A 1 391 ? 12.764 -9.511 -26.855 1.00 86.38 391 MET A N 1
ATOM 3155 C CA . MET A 1 391 ? 14.214 -9.528 -26.640 1.00 86.38 391 MET A CA 1
ATOM 3156 C C . MET A 1 391 ? 14.791 -10.941 -26.791 1.00 86.38 391 MET A C 1
ATOM 3158 O O . MET A 1 391 ? 14.138 -11.923 -26.436 1.00 86.38 391 MET A O 1
ATOM 3162 N N . ASP A 1 392 ? 16.023 -11.050 -27.304 1.00 84.38 392 ASP A N 1
ATOM 3163 C CA . ASP A 1 392 ? 16.724 -12.338 -27.348 1.00 84.38 392 ASP A CA 1
ATOM 3164 C C . ASP A 1 392 ? 16.959 -12.858 -25.921 1.00 84.38 392 ASP A C 1
ATOM 3166 O O . ASP A 1 392 ? 17.581 -12.197 -25.085 1.00 84.38 392 ASP A O 1
ATOM 3170 N N . LYS A 1 393 ? 16.476 -14.076 -25.655 1.00 78.94 393 LYS A N 1
ATOM 3171 C CA . LYS A 1 393 ? 16.613 -14.751 -24.360 1.00 78.94 393 LYS A CA 1
ATOM 3172 C C . LYS A 1 393 ? 18.075 -14.922 -23.955 1.00 78.94 393 LYS A C 1
ATOM 3174 O O . LYS A 1 393 ? 18.382 -14.749 -22.787 1.00 78.94 393 LYS A O 1
ATOM 3179 N N . LYS A 1 394 ? 18.988 -15.149 -24.907 1.00 81.81 394 LYS A N 1
ATOM 3180 C CA . LYS A 1 394 ? 20.425 -15.285 -24.606 1.00 81.81 394 LYS A CA 1
ATOM 3181 C C . LYS A 1 394 ? 21.019 -14.012 -24.000 1.00 81.81 394 LYS A C 1
ATOM 3183 O O . LYS A 1 394 ? 21.873 -14.092 -23.123 1.00 81.81 394 LYS A O 1
ATOM 3188 N N . LEU A 1 395 ? 20.558 -12.843 -24.456 1.00 76.56 395 LEU A N 1
ATOM 3189 C CA . LEU A 1 395 ? 20.965 -11.552 -23.898 1.00 76.56 395 LEU A CA 1
ATOM 3190 C C . LEU A 1 395 ? 20.348 -11.324 -22.515 1.00 76.56 395 LEU A C 1
ATOM 3192 O O . LEU A 1 395 ? 21.001 -10.748 -21.651 1.00 76.56 395 LEU A O 1
ATOM 3196 N N . LEU A 1 396 ? 19.118 -11.795 -22.292 1.00 69.75 396 LEU A N 1
ATOM 3197 C CA . LEU A 1 396 ? 18.454 -11.713 -20.992 1.00 69.75 396 LEU A CA 1
ATOM 3198 C C . LEU A 1 396 ? 19.150 -12.586 -19.937 1.00 69.75 396 LEU A C 1
ATOM 3200 O O . LEU A 1 396 ? 19.472 -12.091 -18.857 1.00 69.75 396 LEU A O 1
ATOM 3204 N N . ASP A 1 397 ? 19.414 -13.850 -20.269 1.00 70.94 397 ASP A N 1
ATOM 3205 C CA . ASP A 1 397 ? 20.097 -14.808 -19.395 1.00 70.94 397 ASP A CA 1
ATOM 3206 C C . ASP A 1 397 ? 21.520 -14.310 -19.064 1.00 70.94 397 ASP A C 1
ATOM 3208 O O . ASP A 1 397 ? 21.951 -14.344 -17.911 1.00 70.94 397 ASP A O 1
ATOM 3212 N N . GLY A 1 398 ? 22.224 -13.746 -20.057 1.00 67.75 398 GLY A N 1
ATOM 3213 C CA . GLY A 1 398 ? 23.522 -13.093 -19.865 1.00 67.75 398 GLY A CA 1
ATOM 3214 C C . GLY A 1 398 ? 23.457 -11.840 -18.983 1.00 67.75 398 GLY A C 1
ATOM 3215 O O . GLY A 1 398 ? 24.293 -11.672 -18.099 1.00 67.75 398 GLY A O 1
ATOM 3216 N N . ALA A 1 399 ? 22.452 -10.978 -19.154 1.00 65.94 399 ALA A N 1
ATOM 3217 C CA . ALA A 1 399 ? 22.308 -9.770 -18.339 1.00 65.94 399 ALA A CA 1
ATOM 3218 C C . ALA A 1 399 ? 22.026 -10.080 -16.862 1.00 65.94 399 ALA A C 1
ATOM 3220 O O . ALA A 1 399 ? 22.542 -9.388 -15.987 1.00 65.94 399 ALA A O 1
ATOM 3221 N N . GLN A 1 400 ? 21.261 -11.137 -16.567 1.00 67.62 400 GLN A N 1
ATOM 3222 C CA . GLN A 1 400 ? 21.053 -11.593 -15.188 1.00 67.62 400 GLN A CA 1
ATOM 3223 C C . GLN A 1 400 ? 22.349 -12.090 -14.532 1.00 67.62 400 GLN A C 1
ATOM 3225 O O . GLN A 1 400 ? 22.524 -11.887 -13.332 1.00 67.62 400 GLN A O 1
ATOM 3230 N N . ALA A 1 401 ? 23.263 -12.684 -15.307 1.00 64.62 401 ALA A N 1
ATOM 3231 C CA . ALA A 1 401 ? 24.588 -13.077 -14.829 1.00 64.62 401 ALA A CA 1
ATOM 3232 C C . ALA A 1 401 ? 25.538 -11.878 -14.634 1.00 64.62 401 ALA A C 1
ATOM 3234 O O . ALA A 1 401 ? 26.340 -11.893 -13.712 1.00 64.62 401 ALA A O 1
ATOM 3235 N N . VAL A 1 402 ? 25.440 -10.828 -15.461 1.00 63.62 402 VAL A N 1
ATOM 3236 C CA . VAL A 1 402 ? 26.298 -9.624 -15.363 1.00 63.62 402 VAL A CA 1
ATOM 3237 C C . VAL A 1 402 ? 25.847 -8.656 -14.257 1.00 63.62 402 VAL A C 1
ATOM 3239 O O . VAL A 1 402 ? 26.656 -7.884 -13.742 1.00 63.62 402 VAL A O 1
ATOM 3242 N N . MET A 1 403 ? 24.576 -8.697 -13.845 1.00 65.25 403 MET A N 1
ATOM 3243 C CA . MET A 1 403 ? 24.057 -7.916 -12.713 1.00 65.25 403 MET A CA 1
ATOM 3244 C C . MET A 1 403 ? 24.471 -8.510 -11.351 1.00 65.25 403 MET A C 1
ATOM 3246 O O . MET A 1 403 ? 23.630 -8.828 -10.510 1.00 65.25 403 MET A O 1
ATOM 3250 N N . GLU A 1 404 ? 25.773 -8.657 -11.121 1.00 64.88 404 GLU A N 1
ATOM 3251 C CA . GLU A 1 404 ? 26.339 -8.996 -9.812 1.00 64.88 404 GLU A CA 1
ATOM 3252 C C . GLU A 1 404 ? 26.293 -7.790 -8.851 1.00 64.88 404 GLU A C 1
ATOM 3254 O O . GLU A 1 404 ? 26.220 -6.630 -9.268 1.00 64.88 404 GLU A O 1
ATOM 3259 N N . GLU A 1 405 ? 26.378 -8.046 -7.543 1.00 60.91 405 GLU A N 1
ATOM 3260 C CA . GLU A 1 405 ? 26.273 -7.015 -6.494 1.00 60.91 405 GLU A CA 1
ATOM 3261 C C . GLU A 1 405 ? 27.309 -5.888 -6.663 1.00 60.91 405 GLU A C 1
ATOM 3263 O O . GLU A 1 405 ? 26.983 -4.708 -6.527 1.00 60.91 405 GLU A O 1
ATOM 3268 N N . ASN A 1 406 ? 28.532 -6.232 -7.077 1.00 57.12 406 ASN A N 1
ATOM 3269 C CA . ASN A 1 406 ? 29.610 -5.274 -7.340 1.00 57.12 406 ASN A CA 1
ATOM 3270 C C . ASN A 1 406 ? 29.298 -4.308 -8.498 1.00 57.12 406 ASN A C 1
ATOM 3272 O O . ASN A 1 406 ? 29.729 -3.155 -8.473 1.00 57.12 406 ASN A O 1
ATOM 3276 N N . PHE A 1 407 ? 28.556 -4.751 -9.519 1.00 68.44 407 PHE A N 1
ATOM 3277 C CA . PHE A 1 407 ? 28.105 -3.887 -10.616 1.00 68.44 407 PHE A CA 1
ATOM 3278 C C . PHE A 1 407 ? 27.020 -2.918 -10.130 1.00 68.44 407 PHE A C 1
ATOM 3280 O O . PHE A 1 407 ? 27.053 -1.724 -10.423 1.00 68.44 407 PHE A O 1
ATOM 3287 N N . ILE A 1 408 ? 26.087 -3.434 -9.337 1.00 71.69 408 ILE A N 1
ATOM 3288 C CA . ILE A 1 408 ? 24.932 -2.717 -8.796 1.00 71.69 408 ILE A CA 1
ATOM 3289 C C . ILE A 1 408 ? 25.361 -1.586 -7.840 1.00 71.69 408 ILE A C 1
ATOM 3291 O O . ILE A 1 408 ? 24.895 -0.447 -7.971 1.00 71.69 408 ILE A O 1
ATOM 3295 N N . GLN A 1 409 ? 26.323 -1.852 -6.951 1.00 71.62 409 GLN A N 1
ATOM 3296 C CA . GLN A 1 409 ? 26.875 -0.854 -6.024 1.00 71.62 409 GLN A CA 1
ATOM 3297 C C . GLN A 1 409 ? 27.510 0.350 -6.745 1.00 71.62 409 GLN A C 1
ATOM 3299 O O . GLN A 1 409 ? 27.338 1.485 -6.302 1.00 71.62 409 GLN A O 1
ATOM 3304 N N . GLN A 1 410 ? 28.167 0.149 -7.896 1.00 75.12 410 GLN A N 1
ATOM 3305 C CA . GLN A 1 410 ? 28.806 1.234 -8.666 1.00 75.12 410 GLN A CA 1
ATOM 3306 C C . GLN A 1 410 ? 27.817 2.295 -9.176 1.00 75.12 410 GLN A C 1
ATOM 3308 O O . GLN A 1 410 ? 28.212 3.431 -9.442 1.00 75.12 410 GLN A O 1
ATOM 3313 N N . PHE A 1 411 ? 26.534 1.949 -9.315 1.00 79.81 411 PHE A N 1
ATOM 3314 C CA . PHE A 1 411 ? 25.485 2.888 -9.716 1.00 79.81 411 PHE A CA 1
ATOM 3315 C C . PHE A 1 411 ? 24.730 3.504 -8.528 1.00 79.81 411 PHE A C 1
ATOM 3317 O O . PHE A 1 411 ? 23.896 4.387 -8.744 1.00 79.81 411 PHE A O 1
ATOM 3324 N N . GLY A 1 412 ? 25.048 3.103 -7.291 1.00 75.81 412 GLY A N 1
ATOM 3325 C CA . GLY A 1 412 ? 24.314 3.502 -6.086 1.00 75.81 412 GLY A CA 1
ATOM 3326 C C . GLY A 1 412 ? 22.931 2.850 -5.988 1.00 75.81 412 GLY A C 1
ATOM 3327 O O . GLY A 1 412 ? 22.021 3.433 -5.408 1.00 75.81 412 GLY A O 1
ATOM 3328 N N . LEU A 1 413 ? 22.758 1.678 -6.607 1.00 81.12 413 LEU A N 1
ATOM 3329 C CA . LEU A 1 413 ? 21.491 0.951 -6.691 1.00 81.12 413 LEU A CA 1
ATOM 3330 C C . LEU A 1 413 ? 21.405 -0.125 -5.603 1.00 81.12 413 LEU A C 1
ATOM 3332 O O . LEU A 1 413 ? 21.326 -1.306 -5.924 1.00 81.12 413 LEU A O 1
ATOM 3336 N N . THR A 1 414 ? 21.434 0.241 -4.319 1.00 75.31 414 THR A N 1
ATOM 3337 C CA . THR A 1 414 ? 21.120 -0.756 -3.280 1.00 75.31 414 THR A CA 1
ATOM 3338 C C . THR A 1 414 ? 19.721 -1.335 -3.532 1.00 75.31 414 THR A C 1
ATOM 3340 O O . THR A 1 414 ? 18.882 -0.692 -4.168 1.00 75.31 414 THR A O 1
ATOM 3343 N N . ASP A 1 415 ? 19.482 -2.570 -3.090 1.00 78.00 415 ASP A N 1
ATOM 3344 C CA . ASP A 1 415 ? 18.120 -3.114 -2.975 1.00 78.00 415 ASP A CA 1
ATOM 3345 C C . ASP A 1 415 ? 17.353 -3.268 -4.310 1.00 78.00 415 ASP A C 1
ATOM 3347 O O . ASP A 1 415 ? 16.127 -3.292 -4.356 1.00 78.00 415 ASP A O 1
ATOM 3351 N N . ILE A 1 416 ? 18.062 -3.416 -5.438 1.00 84.31 416 ILE A N 1
ATOM 3352 C CA . ILE A 1 416 ? 17.428 -3.675 -6.747 1.00 84.31 416 ILE A CA 1
ATOM 3353 C C . ILE A 1 416 ? 17.105 -5.162 -6.994 1.00 84.31 416 ILE A C 1
ATOM 3355 O O . ILE A 1 416 ? 16.302 -5.470 -7.874 1.00 84.31 416 ILE A O 1
ATOM 3359 N N . GLN A 1 417 ? 17.718 -6.097 -6.259 1.00 87.25 417 GLN A N 1
ATOM 3360 C CA . GLN A 1 417 ? 17.531 -7.545 -6.441 1.00 87.25 417 GLN A CA 1
ATOM 3361 C C . GLN A 1 417 ? 16.734 -8.157 -5.292 1.00 87.25 417 GLN A C 1
ATOM 3363 O O . GLN A 1 417 ? 17.011 -7.877 -4.132 1.00 87.25 417 GLN A O 1
ATOM 3368 N N . TYR A 1 418 ? 15.776 -9.031 -5.613 1.00 90.94 418 TYR A N 1
ATOM 3369 C CA . TYR A 1 418 ? 14.929 -9.690 -4.615 1.00 90.94 418 TYR A CA 1
ATOM 3370 C C . TYR A 1 418 ? 14.417 -11.065 -5.087 1.00 90.94 418 TYR A C 1
ATOM 3372 O O . TYR A 1 418 ? 14.588 -11.456 -6.245 1.00 90.94 418 TYR A O 1
ATOM 3380 N N . GLY A 1 419 ? 13.784 -11.817 -4.180 1.00 92.69 419 GLY A N 1
ATOM 3381 C CA . GLY A 1 419 ? 13.076 -13.063 -4.495 1.00 92.69 419 GLY A CA 1
ATOM 3382 C C . GLY A 1 419 ? 11.682 -12.801 -5.075 1.00 92.69 419 GLY A C 1
ATOM 3383 O O . GLY A 1 419 ? 10.716 -12.612 -4.336 1.00 92.69 419 GLY A O 1
ATOM 3384 N N . GLY A 1 420 ? 11.559 -12.786 -6.400 1.00 93.62 420 GLY A N 1
ATOM 3385 C CA . GLY A 1 420 ? 10.296 -12.537 -7.090 1.00 93.62 420 GLY A CA 1
ATOM 3386 C C . GLY A 1 420 ? 9.468 -13.801 -7.322 1.00 93.62 420 GLY A C 1
ATOM 3387 O O . GLY A 1 420 ? 9.993 -14.885 -7.589 1.00 93.62 420 GLY A O 1
ATOM 3388 N N . PHE A 1 421 ? 8.144 -13.648 -7.303 1.00 96.19 421 PHE A N 1
ATOM 3389 C CA . PHE A 1 421 ? 7.224 -14.647 -7.840 1.00 96.19 421 PHE A CA 1
ATOM 3390 C C . PHE A 1 421 ? 6.722 -14.219 -9.218 1.00 96.19 421 PHE A C 1
ATOM 3392 O O . PHE A 1 421 ? 6.274 -13.088 -9.418 1.00 96.19 421 PHE A O 1
ATOM 3399 N N . VAL A 1 422 ? 6.754 -15.155 -10.161 1.00 94.25 422 VAL A N 1
ATOM 3400 C CA . VAL A 1 422 ? 6.261 -14.986 -11.529 1.00 94.25 422 VAL A CA 1
ATOM 3401 C C . VAL A 1 422 ? 5.227 -16.063 -11.809 1.00 94.25 422 VAL A C 1
ATOM 3403 O O . VAL A 1 422 ? 5.470 -17.235 -11.518 1.00 94.25 422 VAL A O 1
ATOM 3406 N N . CYS A 1 423 ? 4.093 -15.690 -12.395 1.00 92.06 423 CYS A N 1
ATOM 3407 C CA . CYS A 1 423 ? 3.105 -16.640 -12.879 1.00 92.06 423 CYS A CA 1
ATOM 3408 C C . CYS A 1 423 ? 3.138 -16.768 -14.406 1.00 92.06 423 CYS A C 1
ATOM 3410 O O . CYS A 1 423 ? 3.470 -15.826 -15.132 1.00 92.06 423 CYS A O 1
ATOM 3412 N N . LYS A 1 424 ? 2.777 -17.958 -14.890 1.00 88.50 424 LYS A N 1
ATOM 3413 C CA . LYS A 1 424 ? 2.457 -18.233 -16.291 1.00 88.50 424 LYS A CA 1
ATOM 3414 C C . LYS A 1 424 ? 0.973 -18.562 -16.391 1.00 88.50 424 LYS A C 1
ATOM 3416 O O . LYS A 1 424 ? 0.480 -19.421 -15.661 1.00 88.50 424 LYS A O 1
ATOM 3421 N N . ALA A 1 425 ? 0.295 -17.874 -17.300 1.00 82.38 425 ALA A N 1
ATOM 3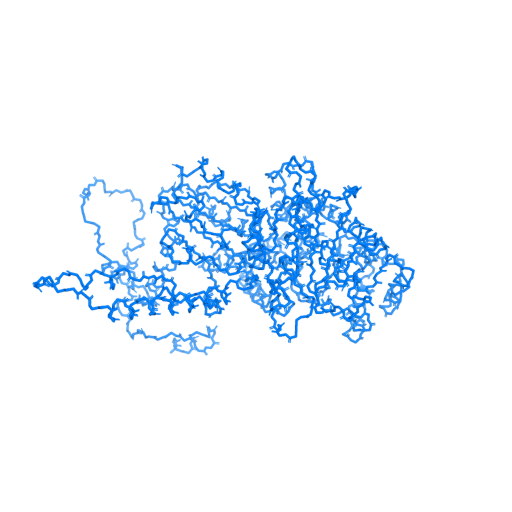422 C CA . ALA A 1 425 ? -1.144 -17.921 -17.503 1.00 82.38 425 ALA A CA 1
ATOM 3423 C C . ALA A 1 425 ? -1.468 -18.145 -18.987 1.00 82.38 425 ALA A C 1
ATOM 3425 O O . ALA A 1 425 ? -0.919 -17.459 -19.855 1.00 82.38 425 ALA A O 1
ATOM 3426 N N . LEU A 1 426 ? -2.380 -19.084 -19.273 1.00 76.75 426 LEU A N 1
ATOM 3427 C CA . LEU A 1 426 ? -2.929 -19.334 -20.616 1.00 76.75 426 LEU A CA 1
ATOM 3428 C C . LEU A 1 426 ? -1.838 -19.475 -21.705 1.00 76.75 426 LEU A C 1
ATOM 3430 O O . LEU A 1 426 ? -1.958 -18.908 -22.791 1.00 76.75 426 LEU A O 1
ATOM 3434 N N . TYR A 1 427 ? -0.731 -20.160 -21.379 1.00 71.75 427 TYR A N 1
ATOM 3435 C CA . TYR A 1 427 ? 0.512 -20.344 -22.167 1.00 71.75 427 TYR A CA 1
ATOM 3436 C C . TYR A 1 427 ? 1.315 -19.097 -22.557 1.00 71.75 427 TYR A C 1
ATOM 3438 O O . TYR A 1 427 ? 2.543 -19.152 -22.616 1.00 71.75 427 TYR A O 1
ATOM 3446 N N . LYS A 1 428 ? 0.639 -17.995 -22.868 1.00 80.31 428 LYS A N 1
ATOM 3447 C CA . LYS A 1 428 ? 1.207 -16.794 -23.482 1.00 80.31 428 LYS A CA 1
ATOM 3448 C C . LYS A 1 428 ? 1.630 -15.750 -22.458 1.00 80.31 428 LYS A C 1
ATOM 3450 O O . LYS A 1 428 ? 2.595 -15.024 -22.687 1.00 80.31 428 LYS A O 1
ATOM 3455 N N . HIS A 1 429 ? 0.875 -15.621 -21.373 1.00 86.94 429 HIS A N 1
ATOM 3456 C CA . HIS A 1 429 ? 1.000 -14.493 -20.466 1.00 86.94 429 HIS A CA 1
ATOM 3457 C C . HIS A 1 429 ? 1.949 -14.831 -19.319 1.00 86.94 429 HIS A C 1
ATOM 3459 O O . HIS A 1 429 ? 1.833 -15.880 -18.686 1.00 86.94 429 HIS A O 1
ATOM 3465 N N . VAL A 1 430 ? 2.897 -13.931 -19.065 1.00 89.88 430 VAL A N 1
ATOM 3466 C CA . VAL A 1 430 ? 3.876 -14.037 -17.983 1.00 89.88 430 VAL A CA 1
ATOM 3467 C C . VAL A 1 430 ? 3.847 -12.727 -17.211 1.00 89.88 430 VAL A C 1
ATOM 3469 O O . VAL A 1 430 ? 4.069 -11.667 -17.800 1.00 89.88 430 VAL A O 1
ATOM 3472 N N . PHE A 1 431 ? 3.570 -12.801 -15.912 1.00 93.00 431 PHE A N 1
ATOM 3473 C CA . PHE A 1 431 ? 3.448 -11.636 -15.037 1.00 93.00 431 PHE A CA 1
ATOM 3474 C C . PHE A 1 431 ? 4.247 -11.861 -13.753 1.00 93.00 431 PHE A C 1
ATOM 3476 O O . PHE A 1 431 ? 4.138 -12.925 -13.142 1.00 93.00 431 PHE A O 1
ATOM 3483 N N . ALA A 1 432 ? 5.029 -10.871 -13.322 1.00 94.38 432 ALA A N 1
ATOM 3484 C CA . ALA A 1 432 ? 5.497 -10.837 -11.937 1.00 94.38 432 ALA A CA 1
ATOM 3485 C C . ALA A 1 432 ? 4.365 -10.416 -10.991 1.00 94.38 432 ALA A C 1
ATOM 3487 O O . ALA A 1 432 ? 3.454 -9.690 -11.386 1.00 94.38 432 ALA A O 1
ATOM 3488 N N . ALA A 1 433 ? 4.451 -10.826 -9.727 1.00 96.25 433 ALA A N 1
ATOM 3489 C CA . ALA A 1 433 ? 3.514 -10.391 -8.693 1.00 96.25 433 ALA A CA 1
ATOM 3490 C C . ALA A 1 433 ? 3.503 -8.856 -8.548 1.00 96.25 433 ALA A C 1
ATOM 3492 O O . ALA A 1 433 ? 2.436 -8.245 -8.515 1.00 96.25 433 ALA A O 1
ATOM 3493 N N . CYS A 1 434 ? 4.685 -8.229 -8.591 1.00 95.81 434 CYS A N 1
ATOM 3494 C CA . CYS A 1 434 ? 4.836 -6.774 -8.624 1.00 95.81 434 CYS A CA 1
ATOM 3495 C C . CYS A 1 434 ? 4.196 -6.134 -9.872 1.00 95.81 434 CYS A C 1
ATOM 3497 O O . CYS A 1 434 ? 3.515 -5.125 -9.723 1.00 95.81 434 CYS A O 1
ATOM 3499 N N . ASP A 1 435 ? 4.316 -6.738 -11.070 1.00 95.50 435 ASP A N 1
ATOM 3500 C CA . ASP A 1 435 ? 3.658 -6.216 -12.288 1.00 95.50 435 ASP A CA 1
ATOM 3501 C C . ASP A 1 435 ? 2.132 -6.117 -12.090 1.00 95.50 435 ASP A C 1
ATOM 3503 O O . ASP A 1 435 ? 1.500 -5.153 -12.526 1.00 95.50 435 ASP A O 1
ATOM 3507 N N . ILE A 1 436 ? 1.527 -7.127 -11.448 1.00 96.56 436 ILE A N 1
ATOM 3508 C CA . ILE A 1 436 ? 0.081 -7.152 -11.186 1.00 96.56 436 ILE A CA 1
ATOM 3509 C C . ILE A 1 436 ? -0.286 -6.169 -10.072 1.00 96.56 436 ILE A C 1
ATOM 3511 O O . ILE A 1 436 ? -1.285 -5.469 -10.212 1.00 96.56 436 ILE A O 1
ATOM 3515 N N . ALA A 1 437 ? 0.518 -6.054 -9.012 1.00 97.19 437 ALA A N 1
ATOM 3516 C CA . ALA A 1 437 ? 0.295 -5.066 -7.958 1.00 97.19 437 ALA A CA 1
ATOM 3517 C C . ALA A 1 437 ? 0.291 -3.624 -8.510 1.00 97.19 437 ALA A C 1
ATOM 3519 O O . ALA A 1 437 ? -0.628 -2.852 -8.232 1.00 97.19 437 ALA A O 1
ATOM 3520 N N . GLU A 1 438 ? 1.259 -3.286 -9.368 1.00 96.75 438 GLU A N 1
ATOM 3521 C CA . GLU A 1 438 ? 1.326 -1.998 -10.071 1.00 96.75 438 GLU A CA 1
ATOM 3522 C C . GLU A 1 438 ? 0.145 -1.802 -11.040 1.00 96.75 438 GLU A C 1
ATOM 3524 O O . GLU A 1 438 ? -0.434 -0.717 -11.112 1.00 96.75 438 GLU A O 1
ATOM 3529 N N . ALA A 1 439 ? -0.285 -2.853 -11.747 1.00 97.00 439 ALA A N 1
ATOM 3530 C CA . ALA A 1 439 ? -1.461 -2.794 -12.618 1.00 97.00 439 ALA A CA 1
ATOM 3531 C C . ALA A 1 439 ? -2.774 -2.564 -11.843 1.00 97.00 439 ALA A C 1
ATOM 3533 O O . ALA A 1 439 ? -3.622 -1.786 -12.288 1.00 97.00 439 ALA A O 1
ATOM 3534 N N . ILE A 1 440 ? -2.941 -3.206 -10.680 1.00 97.38 440 ILE A N 1
ATOM 3535 C CA . ILE A 1 440 ? -4.082 -3.002 -9.775 1.00 97.38 440 ILE A CA 1
ATOM 3536 C C . ILE A 1 440 ? -4.086 -1.554 -9.275 1.00 97.38 440 ILE A C 1
ATOM 3538 O O . ILE A 1 440 ? -5.113 -0.888 -9.405 1.00 97.38 440 ILE A O 1
ATOM 3542 N N . ALA A 1 441 ? -2.947 -1.028 -8.808 1.00 96.75 441 ALA A N 1
ATOM 3543 C CA . ALA A 1 441 ? -2.816 0.381 -8.423 1.00 96.75 441 ALA A CA 1
ATOM 3544 C C . ALA A 1 441 ? -3.165 1.335 -9.586 1.00 96.75 441 ALA A C 1
ATOM 3546 O O . ALA A 1 441 ? -3.889 2.315 -9.396 1.00 96.75 441 ALA A O 1
ATOM 3547 N N . GLY A 1 442 ? -2.733 1.009 -10.811 1.00 96.38 442 GLY A N 1
ATOM 3548 C CA . GLY A 1 442 ? -3.055 1.761 -12.025 1.00 96.38 442 GLY A CA 1
ATOM 3549 C C . GLY A 1 442 ? -4.559 1.927 -12.276 1.00 96.38 442 GLY A C 1
ATOM 3550 O O . GLY A 1 442 ? -5.021 3.037 -12.541 1.00 96.38 442 GLY A O 1
ATOM 3551 N N . LEU A 1 443 ? -5.340 0.850 -12.147 1.00 96.00 443 LEU A N 1
ATOM 3552 C CA . LEU A 1 443 ? -6.806 0.906 -12.252 1.00 96.00 443 LEU A CA 1
ATOM 3553 C C . LEU A 1 443 ? -7.448 1.609 -11.052 1.00 96.00 443 LEU A C 1
ATOM 3555 O O . LEU A 1 443 ? -8.382 2.397 -11.211 1.00 96.00 443 LEU A O 1
ATOM 3559 N N . LEU A 1 444 ? -6.954 1.310 -9.849 1.00 94.88 444 LEU A N 1
ATOM 3560 C CA . LEU A 1 444 ? -7.561 1.739 -8.597 1.00 94.88 444 LEU A CA 1
ATOM 3561 C C . LEU A 1 444 ? -7.479 3.254 -8.408 1.00 94.88 444 LEU A C 1
ATOM 3563 O O . LEU A 1 444 ? -8.472 3.869 -8.021 1.00 94.88 444 LEU A O 1
ATOM 3567 N N . TYR A 1 445 ? -6.336 3.867 -8.719 1.00 93.25 445 TYR A N 1
ATOM 3568 C CA . TYR A 1 445 ? -6.091 5.284 -8.439 1.00 93.25 445 TYR A CA 1
ATOM 3569 C C . TYR A 1 445 ? -6.147 6.192 -9.672 1.00 93.25 445 TYR A C 1
ATOM 3571 O O . TYR A 1 445 ? -6.486 7.367 -9.526 1.00 93.25 445 TYR A O 1
ATOM 3579 N N . PHE A 1 446 ? -5.843 5.687 -10.876 1.00 93.38 446 PHE A N 1
ATOM 3580 C CA . PHE A 1 446 ? -5.572 6.546 -12.040 1.00 93.38 446 PHE A CA 1
ATOM 3581 C C . PHE A 1 446 ? -6.606 6.463 -13.181 1.00 93.38 446 PHE A C 1
ATOM 3583 O O . PHE A 1 446 ? -6.597 7.334 -14.056 1.00 93.38 446 PHE A O 1
ATOM 3590 N N . ASP A 1 447 ? -7.547 5.508 -13.165 1.00 90.31 447 ASP A N 1
ATOM 3591 C CA . ASP A 1 447 ? -8.672 5.503 -14.115 1.00 90.31 447 ASP A CA 1
ATOM 3592 C C . ASP A 1 447 ? -9.733 6.556 -13.741 1.00 90.31 447 ASP A C 1
ATOM 3594 O O . ASP A 1 447 ? -10.632 6.331 -12.932 1.00 90.31 447 ASP A O 1
ATOM 3598 N N . LYS A 1 448 ? -9.657 7.728 -14.376 1.00 82.19 448 LYS A N 1
ATOM 3599 C CA . LYS A 1 448 ? -10.594 8.846 -14.153 1.00 82.19 448 LYS A CA 1
ATOM 3600 C C . LYS A 1 448 ? -12.020 8.591 -14.643 1.00 82.19 448 LYS A C 1
ATOM 3602 O O . LYS A 1 448 ? -12.913 9.357 -14.294 1.00 82.19 448 LYS A O 1
ATOM 3607 N N . GLN A 1 449 ? -12.238 7.603 -15.512 1.00 85.75 449 GLN A N 1
ATOM 3608 C CA . GLN A 1 449 ? -13.522 7.424 -16.200 1.00 85.75 449 GLN A CA 1
ATOM 3609 C C . GLN A 1 449 ? -14.549 6.679 -15.341 1.00 85.75 449 GLN A C 1
ATOM 3611 O O . GLN A 1 449 ? -15.733 6.656 -15.677 1.00 85.75 449 GLN A O 1
ATOM 3616 N N . LYS A 1 450 ? -14.104 6.036 -14.256 1.00 89.44 450 LYS A N 1
ATOM 3617 C CA . LYS A 1 450 ? -14.896 5.073 -13.490 1.00 89.44 450 LYS A CA 1
ATOM 3618 C C . LYS A 1 450 ? -15.128 5.531 -12.054 1.00 89.44 450 LYS A C 1
ATOM 3620 O O . LYS A 1 450 ? -14.238 6.048 -11.382 1.00 89.44 450 LYS A O 1
ATOM 3625 N N . SER A 1 451 ? -16.336 5.272 -11.553 1.00 91.62 451 SER A N 1
ATOM 3626 C CA . SER A 1 451 ? -16.657 5.453 -10.135 1.00 91.62 451 SER A CA 1
ATOM 3627 C C . SER A 1 451 ? -15.775 4.560 -9.256 1.00 91.62 451 SER A C 1
ATOM 3629 O O . SER A 1 451 ? -15.274 3.530 -9.705 1.00 91.62 451 SER A O 1
ATOM 3631 N N . THR A 1 452 ? -15.612 4.914 -7.980 1.00 89.50 452 THR A N 1
ATOM 3632 C CA . THR A 1 452 ? -14.826 4.128 -7.010 1.00 89.50 452 THR A CA 1
ATOM 3633 C C . THR A 1 452 ? -15.214 2.647 -6.985 1.00 89.50 452 THR A C 1
ATOM 3635 O O . THR A 1 452 ? -14.342 1.787 -7.071 1.00 89.50 452 THR A O 1
ATOM 3638 N N . LYS A 1 453 ? -16.518 2.337 -6.985 1.00 91.38 453 LYS A N 1
ATOM 3639 C CA . LYS A 1 453 ? -17.021 0.955 -7.054 1.00 91.38 453 LYS A CA 1
ATOM 3640 C C . LYS A 1 453 ? -16.615 0.245 -8.352 1.00 91.38 453 LYS A C 1
ATOM 3642 O O . LYS A 1 453 ? -16.232 -0.919 -8.311 1.00 91.38 453 LYS A O 1
ATOM 3647 N N . ALA A 1 454 ? -16.681 0.928 -9.496 1.00 93.44 454 ALA A N 1
ATOM 3648 C CA . ALA A 1 454 ? -16.305 0.344 -10.783 1.00 93.44 454 ALA A CA 1
ATOM 3649 C C . ALA A 1 454 ? -14.785 0.116 -10.901 1.00 93.44 454 ALA A C 1
ATOM 3651 O O . ALA A 1 454 ? -14.380 -0.940 -11.384 1.00 93.44 454 ALA A O 1
ATOM 3652 N N . ARG A 1 455 ? -13.959 1.050 -10.400 1.00 94.75 455 ARG A N 1
ATOM 3653 C CA . ARG A 1 455 ? -12.497 0.887 -10.289 1.00 94.75 455 ARG A CA 1
ATOM 3654 C C . ARG A 1 455 ? -12.135 -0.315 -9.420 1.00 94.75 455 ARG A C 1
ATOM 3656 O O . ARG A 1 455 ? -11.372 -1.168 -9.852 1.00 94.75 455 ARG A O 1
ATOM 3663 N N . PHE A 1 456 ? -12.733 -0.416 -8.233 1.00 94.81 456 PHE A N 1
ATOM 3664 C CA . PHE A 1 456 ? -12.485 -1.505 -7.286 1.00 94.81 456 PHE A CA 1
ATOM 3665 C C . PHE A 1 456 ? -12.828 -2.889 -7.872 1.00 94.81 456 PHE A C 1
ATOM 3667 O O . PHE A 1 456 ? -12.039 -3.825 -7.759 1.00 94.81 456 PHE A O 1
ATOM 3674 N N . LEU A 1 457 ? -13.972 -3.021 -8.556 1.00 93.88 457 LEU A N 1
ATOM 3675 C CA . LEU A 1 457 ? -14.375 -4.287 -9.182 1.00 93.88 457 LEU A CA 1
ATOM 3676 C C . LEU A 1 457 ? -13.486 -4.672 -10.379 1.00 93.88 457 LEU A C 1
ATOM 3678 O O . LEU A 1 457 ? -13.120 -5.837 -10.504 1.00 93.88 457 LEU A O 1
ATOM 3682 N N . GLU A 1 458 ? -13.091 -3.719 -11.229 1.00 94.62 458 GLU A N 1
ATOM 3683 C CA . GLU A 1 458 ? -12.163 -3.991 -12.341 1.00 94.62 458 GLU A CA 1
ATOM 3684 C C . GLU A 1 458 ? -10.743 -4.310 -11.846 1.00 94.62 458 GLU A C 1
ATOM 3686 O O . GLU A 1 458 ? -10.063 -5.167 -12.408 1.00 94.62 458 GLU A O 1
ATOM 3691 N N . ALA A 1 459 ? -10.304 -3.672 -10.763 1.00 95.81 459 ALA A N 1
ATOM 3692 C CA . ALA A 1 459 ? -9.037 -3.978 -10.113 1.00 95.81 459 ALA A CA 1
ATOM 3693 C C . ALA A 1 459 ? -9.044 -5.395 -9.498 1.00 95.81 459 ALA A C 1
ATOM 3695 O O . ALA A 1 459 ? -8.059 -6.122 -9.615 1.00 95.81 459 ALA A O 1
ATOM 3696 N N . MET A 1 460 ? -10.177 -5.850 -8.947 1.00 94.75 460 MET A N 1
ATOM 3697 C CA . MET A 1 460 ? -10.359 -7.240 -8.501 1.00 94.75 460 MET A CA 1
ATOM 3698 C C . MET A 1 460 ? -10.375 -8.252 -9.664 1.00 94.75 460 MET A C 1
ATOM 3700 O O . MET A 1 460 ? -10.002 -9.414 -9.476 1.00 94.75 460 MET A O 1
ATOM 3704 N N . ASP A 1 461 ? -10.758 -7.836 -10.875 1.00 94.06 461 ASP A N 1
ATOM 3705 C CA . ASP A 1 461 ? -10.688 -8.693 -12.065 1.00 94.06 461 ASP A CA 1
ATOM 3706 C C . ASP A 1 461 ? -9.249 -9.011 -12.494 1.00 94.06 461 ASP A C 1
ATOM 3708 O O . ASP A 1 461 ? -9.029 -10.077 -13.066 1.00 94.06 461 ASP A O 1
ATOM 3712 N N . CYS A 1 462 ? -8.256 -8.175 -12.166 1.00 93.81 462 CYS A N 1
ATOM 3713 C CA . CYS A 1 462 ? -6.836 -8.480 -12.406 1.00 93.81 462 CYS A CA 1
ATOM 3714 C C . CYS A 1 462 ? -6.344 -9.725 -11.652 1.00 93.81 462 CYS A C 1
ATOM 3716 O O . CYS A 1 462 ? -5.397 -10.373 -12.093 1.00 93.81 462 CYS A O 1
ATOM 3718 N N . LEU A 1 463 ? -6.997 -10.083 -10.540 1.00 92.56 463 LEU A N 1
ATOM 3719 C CA . LEU A 1 463 ? -6.723 -11.311 -9.788 1.00 92.56 463 LEU A CA 1
ATOM 3720 C C . LEU A 1 463 ? -7.348 -12.556 -10.442 1.00 92.56 463 LEU A C 1
ATOM 3722 O O . LEU A 1 463 ? -7.106 -13.676 -10.000 1.00 92.56 463 LEU A O 1
ATOM 3726 N N . ASN A 1 464 ? -8.173 -12.388 -11.481 1.00 89.06 464 ASN A N 1
ATOM 3727 C CA . ASN A 1 464 ? -8.708 -13.488 -12.271 1.00 89.06 464 ASN A CA 1
ATOM 3728 C C . ASN A 1 464 ? -7.858 -13.701 -13.530 1.00 89.06 464 ASN A C 1
ATOM 3730 O O . ASN A 1 464 ? -7.862 -12.895 -14.458 1.00 89.06 464 ASN A O 1
ATOM 3734 N N . ILE A 1 465 ? -7.200 -14.854 -13.589 1.00 77.50 465 ILE A N 1
ATOM 3735 C CA . ILE A 1 465 ? -6.288 -15.274 -14.661 1.00 77.50 465 ILE A CA 1
ATOM 3736 C C . ILE A 1 465 ? -6.961 -15.261 -16.044 1.00 77.50 465 ILE A C 1
ATOM 3738 O O . ILE A 1 465 ? -6.305 -14.997 -17.049 1.00 77.50 465 ILE A O 1
ATOM 3742 N N . ALA A 1 466 ? -8.279 -15.478 -16.105 1.00 81.75 466 ALA A N 1
ATOM 3743 C CA . ALA A 1 466 ? -9.050 -15.414 -17.345 1.00 81.75 466 ALA A CA 1
ATOM 3744 C C . ALA A 1 466 ? -9.251 -13.979 -17.886 1.00 81.75 466 ALA A C 1
ATOM 3746 O O . ALA A 1 466 ? -9.619 -13.811 -19.047 1.00 81.75 466 ALA A O 1
ATOM 3747 N N . ARG A 1 467 ? -9.033 -12.931 -17.073 1.00 85.75 467 ARG A N 1
ATOM 3748 C CA . ARG A 1 467 ? -9.300 -11.515 -17.406 1.00 85.75 467 ARG A CA 1
ATOM 3749 C C . ARG A 1 467 ? -8.012 -10.698 -17.591 1.00 85.75 467 ARG A C 1
ATOM 3751 O O . ARG A 1 467 ? -7.900 -9.567 -17.123 1.00 85.75 467 ARG A O 1
ATOM 3758 N N . THR A 1 468 ? -7.047 -11.231 -18.346 1.00 88.88 468 THR A N 1
ATOM 3759 C CA . THR A 1 468 ? -5.742 -10.574 -18.601 1.00 88.88 468 THR A 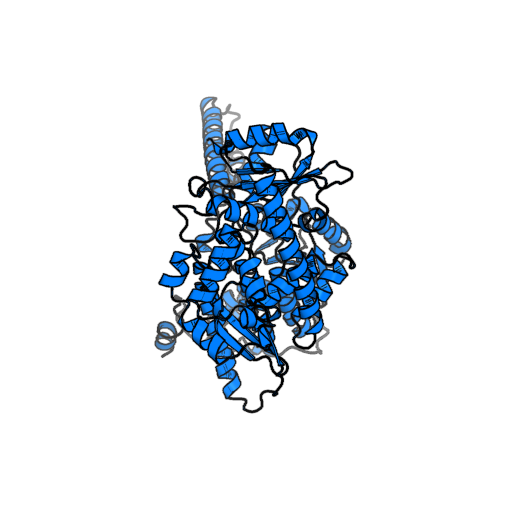CA 1
ATOM 3760 C C . THR A 1 468 ? -5.846 -9.171 -19.221 1.00 88.88 468 THR A C 1
ATOM 3762 O O . THR A 1 468 ? -4.954 -8.347 -19.023 1.00 88.88 468 THR A O 1
ATOM 3765 N N . ASN A 1 469 ? -6.944 -8.850 -19.915 1.00 92.31 469 ASN A N 1
ATOM 3766 C CA . ASN A 1 469 ? -7.203 -7.511 -20.461 1.00 92.31 469 ASN A CA 1
ATOM 3767 C C . ASN A 1 469 ? -7.234 -6.411 -19.383 1.00 92.31 469 ASN A C 1
ATOM 3769 O O . ASN A 1 469 ? -6.722 -5.318 -19.633 1.00 92.31 469 ASN A O 1
ATOM 3773 N N . SER A 1 470 ? -7.780 -6.690 -18.191 1.00 93.12 470 SER A N 1
ATOM 3774 C CA . SER A 1 470 ? -7.805 -5.723 -17.081 1.00 93.12 470 SER A CA 1
ATOM 3775 C C . SER A 1 470 ? -6.385 -5.398 -16.611 1.00 93.12 470 SER A C 1
ATOM 3777 O O . SER A 1 470 ? -6.043 -4.227 -16.454 1.00 93.12 470 SER A O 1
ATOM 3779 N N . VAL A 1 471 ? -5.518 -6.417 -16.517 1.00 94.12 471 VAL A N 1
ATOM 3780 C CA . VAL A 1 471 ? -4.094 -6.248 -16.179 1.00 94.12 471 VAL A CA 1
ATOM 3781 C C . VAL A 1 471 ? -3.418 -5.325 -17.195 1.00 94.12 471 VAL A C 1
ATOM 3783 O O . VAL A 1 471 ? -2.795 -4.340 -16.808 1.00 94.12 471 VAL A O 1
ATOM 3786 N N . TYR A 1 472 ? -3.601 -5.560 -18.499 1.00 94.75 472 TYR A N 1
ATOM 3787 C CA . TYR A 1 472 ? -3.004 -4.705 -19.534 1.00 94.75 472 TYR A CA 1
ATOM 3788 C C . TYR A 1 472 ? -3.534 -3.261 -19.536 1.00 94.75 472 TYR A C 1
ATOM 3790 O O . TYR A 1 472 ? -2.758 -2.344 -19.808 1.00 94.75 472 TYR A O 1
ATOM 3798 N N . ARG A 1 473 ? -4.811 -3.031 -19.196 1.00 95.50 473 ARG A N 1
ATOM 3799 C CA . ARG A 1 473 ? -5.371 -1.679 -18.998 1.00 95.50 473 ARG A CA 1
ATOM 3800 C C . ARG A 1 473 ? -4.721 -0.985 -17.792 1.00 95.50 473 ARG A C 1
ATOM 3802 O O . ARG A 1 473 ? -4.299 0.163 -17.908 1.00 95.50 473 ARG A O 1
ATOM 3809 N N . GLY A 1 474 ? -4.568 -1.690 -16.670 1.00 96.44 474 GLY A N 1
ATOM 3810 C CA . GLY A 1 474 ? -3.891 -1.180 -15.472 1.00 96.44 474 GLY A CA 1
ATOM 3811 C C . GLY A 1 474 ? -2.427 -0.813 -15.711 1.00 96.44 474 GLY A C 1
ATOM 3812 O O . GLY A 1 474 ? -1.996 0.286 -15.364 1.00 96.44 474 GLY A O 1
ATOM 3813 N N . VAL A 1 475 ? -1.693 -1.685 -16.409 1.00 96.19 475 VAL A N 1
ATOM 3814 C CA . VAL A 1 475 ? -0.314 -1.451 -16.873 1.00 96.19 475 VAL A CA 1
ATOM 3815 C C . VAL A 1 475 ? -0.200 -0.142 -17.668 1.00 96.19 475 VAL A C 1
ATOM 3817 O O . VAL A 1 475 ? 0.728 0.629 -17.436 1.00 96.19 475 VAL A O 1
ATOM 3820 N N . GLN A 1 476 ? -1.141 0.154 -18.574 1.00 96.19 476 GLN A N 1
ATOM 3821 C CA . GLN A 1 476 ? -1.122 1.396 -19.364 1.00 96.19 476 GLN A CA 1
ATOM 3822 C C . GLN A 1 476 ? -1.314 2.650 -18.499 1.00 96.19 476 GLN A C 1
ATOM 3824 O O . GLN A 1 476 ? -0.578 3.625 -18.668 1.00 96.19 476 GLN A O 1
ATOM 3829 N N . PHE A 1 477 ? -2.259 2.629 -17.552 1.00 96.38 477 PHE A N 1
ATOM 3830 C CA . PHE A 1 477 ? -2.455 3.747 -16.623 1.00 96.38 477 PHE A CA 1
ATOM 3831 C C . PHE A 1 477 ? -1.232 3.971 -15.729 1.00 96.38 477 PHE A C 1
ATOM 3833 O O . PHE A 1 477 ? -0.795 5.110 -15.563 1.00 96.38 477 PHE A O 1
ATOM 3840 N N . TYR A 1 478 ? -0.631 2.898 -15.212 1.00 96.88 478 TYR A N 1
ATOM 3841 C CA . TYR A 1 478 ? 0.554 2.997 -14.365 1.00 96.88 478 TYR A CA 1
ATOM 3842 C C . TYR A 1 478 ? 1.784 3.510 -15.141 1.00 96.88 478 TYR A C 1
ATOM 3844 O O . TYR A 1 478 ? 2.509 4.372 -14.652 1.00 96.88 478 TYR A O 1
ATOM 3852 N N . GLN A 1 479 ? 1.977 3.096 -16.400 1.00 96.50 479 GLN A N 1
ATOM 3853 C CA . GLN A 1 479 ? 3.017 3.660 -17.279 1.00 96.50 479 GLN A CA 1
ATOM 3854 C C . GLN A 1 479 ? 2.836 5.163 -17.531 1.00 96.50 479 GLN A C 1
ATOM 3856 O O . GLN A 1 479 ? 3.821 5.904 -17.565 1.00 96.50 479 GLN A O 1
ATOM 3861 N N . ALA A 1 480 ? 1.594 5.623 -17.718 1.00 95.81 480 ALA A N 1
ATOM 3862 C CA . ALA A 1 480 ? 1.293 7.043 -17.889 1.00 95.81 480 ALA A CA 1
ATOM 3863 C C . ALA A 1 480 ? 1.574 7.841 -16.603 1.00 95.81 480 ALA A C 1
ATOM 3865 O O . ALA A 1 480 ? 2.161 8.922 -16.674 1.00 95.81 480 ALA A O 1
ATOM 3866 N N . PHE A 1 481 ? 1.226 7.279 -15.442 1.00 96.06 481 PHE A N 1
ATOM 3867 C CA . PHE A 1 481 ? 1.550 7.832 -14.127 1.00 96.06 481 PHE A CA 1
ATOM 3868 C C . PHE A 1 481 ? 3.066 7.952 -13.909 1.00 96.06 481 PHE A C 1
ATOM 3870 O O . PHE A 1 481 ? 3.549 9.056 -13.671 1.00 96.06 481 PHE A O 1
ATOM 3877 N N . LEU A 1 482 ? 3.845 6.877 -14.089 1.00 95.75 482 LEU A N 1
ATOM 3878 C CA . LEU A 1 482 ? 5.305 6.911 -13.909 1.00 95.75 482 LEU A CA 1
ATOM 3879 C C . LEU A 1 482 ? 5.987 7.972 -14.792 1.00 95.75 482 LEU A C 1
ATOM 3881 O O . LEU A 1 482 ? 6.912 8.657 -14.348 1.00 95.75 482 LEU A O 1
ATOM 3885 N N . LYS A 1 483 ? 5.520 8.144 -16.037 1.00 94.94 483 LYS A N 1
ATOM 3886 C CA . LYS A 1 483 ? 6.027 9.174 -16.961 1.00 94.94 483 LYS A CA 1
ATOM 3887 C C . LYS A 1 483 ? 5.673 10.594 -16.506 1.00 94.94 483 LYS A C 1
ATOM 3889 O O . LYS A 1 483 ? 6.506 11.487 -16.649 1.00 94.94 483 LYS A O 1
ATOM 3894 N N . ALA A 1 484 ? 4.482 10.798 -15.941 1.00 94.94 484 ALA A N 1
ATOM 3895 C CA . ALA A 1 484 ? 4.072 12.074 -15.356 1.00 94.94 484 ALA A CA 1
ATOM 3896 C C . ALA A 1 484 ? 4.904 12.419 -14.109 1.00 94.94 484 ALA A C 1
ATOM 3898 O O . ALA A 1 484 ? 5.546 13.467 -14.083 1.00 94.94 484 ALA A O 1
ATOM 3899 N N . VAL A 1 485 ? 4.998 11.496 -13.144 1.00 94.69 485 VAL A N 1
ATOM 3900 C CA . VAL A 1 485 ? 5.754 11.684 -11.893 1.00 94.69 485 VAL A CA 1
ATOM 3901 C C . VAL A 1 485 ? 7.198 12.091 -12.155 1.00 94.69 485 VAL A C 1
ATOM 3903 O O . VAL A 1 485 ? 7.683 13.045 -11.560 1.00 94.69 485 VAL A O 1
ATOM 3906 N N . ASN A 1 486 ? 7.900 11.409 -13.062 1.00 93.25 486 ASN A N 1
ATOM 3907 C CA . ASN A 1 486 ? 9.303 11.732 -13.335 1.00 93.25 486 ASN A CA 1
ATOM 3908 C C . ASN A 1 486 ? 9.493 13.140 -13.925 1.00 93.25 486 ASN A C 1
ATOM 3910 O O . ASN A 1 486 ? 10.481 13.803 -13.609 1.00 93.25 486 ASN A O 1
ATOM 3914 N N . LYS A 1 487 ? 8.540 13.625 -14.733 1.00 93.00 487 LYS A N 1
ATOM 3915 C CA . LYS A 1 487 ? 8.544 15.005 -15.237 1.00 93.00 487 LYS A CA 1
ATOM 3916 C C . LYS A 1 487 ? 8.269 16.013 -14.116 1.00 93.00 487 LYS A C 1
ATOM 3918 O O . LYS A 1 487 ? 8.932 17.045 -14.046 1.00 93.00 487 LYS A O 1
ATOM 3923 N N . ASP A 1 488 ? 7.332 15.705 -13.228 1.00 93.38 488 ASP A N 1
ATOM 3924 C CA . ASP A 1 488 ? 6.966 16.593 -12.122 1.00 93.38 488 ASP A CA 1
ATOM 3925 C C . ASP A 1 488 ? 8.078 16.667 -11.064 1.00 93.38 488 ASP A C 1
ATOM 3927 O O . ASP A 1 488 ? 8.379 17.745 -10.562 1.00 93.38 488 ASP A O 1
ATOM 3931 N N . VAL A 1 489 ? 8.764 15.553 -10.777 1.00 93.19 489 VAL A N 1
ATOM 3932 C CA . VAL A 1 489 ? 9.943 15.532 -9.894 1.00 93.19 489 VAL A CA 1
ATOM 3933 C C . VAL A 1 489 ? 11.114 16.301 -10.498 1.00 93.19 489 VAL A C 1
ATOM 3935 O O . VAL A 1 489 ? 11.774 17.044 -9.774 1.00 93.19 489 VAL A O 1
ATOM 3938 N N . GLN A 1 490 ? 11.348 16.207 -11.814 1.00 92.19 490 GLN A N 1
ATOM 3939 C CA . GLN A 1 490 ? 12.299 17.096 -12.489 1.00 92.19 490 GLN A CA 1
ATOM 3940 C C . GLN A 1 490 ? 11.938 18.567 -12.239 1.00 92.19 490 GLN A C 1
ATOM 3942 O O . GLN A 1 490 ? 12.806 19.336 -11.833 1.00 92.19 490 GLN A O 1
ATOM 3947 N N . GLN A 1 491 ? 10.672 18.946 -12.443 1.00 91.56 491 GLN A N 1
ATOM 3948 C CA . GLN A 1 491 ? 10.222 20.321 -12.239 1.00 91.56 491 GLN A CA 1
ATOM 3949 C C . GLN A 1 491 ? 10.408 20.776 -10.780 1.00 91.56 491 GLN A C 1
ATOM 3951 O O . GLN A 1 491 ? 11.047 21.795 -10.547 1.00 91.56 491 GLN A O 1
ATOM 3956 N N . ILE A 1 492 ? 9.947 20.000 -9.794 1.00 92.38 492 ILE A N 1
ATOM 3957 C CA . ILE A 1 492 ? 10.066 20.315 -8.356 1.00 92.38 492 ILE A CA 1
ATOM 3958 C C . ILE A 1 492 ? 11.528 20.534 -7.927 1.00 92.38 492 ILE A C 1
ATOM 3960 O O . ILE A 1 492 ? 11.813 21.410 -7.106 1.00 92.38 492 ILE A O 1
ATOM 3964 N N . LEU A 1 493 ? 12.462 19.747 -8.474 1.00 90.75 493 LEU A N 1
ATOM 3965 C CA . LEU A 1 493 ? 13.892 19.873 -8.181 1.00 90.75 493 LEU A CA 1
ATOM 3966 C C . LEU A 1 493 ? 14.541 21.085 -8.872 1.00 90.75 493 LEU A C 1
ATOM 3968 O O . LEU A 1 493 ? 15.484 21.651 -8.321 1.00 90.75 493 LEU A O 1
ATOM 3972 N N . CYS A 1 494 ? 14.057 21.482 -10.053 1.00 88.69 494 CYS A N 1
ATOM 3973 C CA . CYS A 1 494 ? 14.556 22.642 -10.797 1.00 88.69 494 CYS A CA 1
ATOM 3974 C C . CYS A 1 494 ? 13.976 23.974 -10.295 1.00 88.69 494 CYS A C 1
ATOM 3976 O O . CYS A 1 494 ? 14.723 24.940 -10.159 1.00 88.69 494 CYS A O 1
ATOM 3978 N N . ASP A 1 495 ? 12.684 24.014 -9.964 1.00 87.38 495 ASP A N 1
ATOM 3979 C CA . ASP A 1 495 ? 11.948 25.216 -9.541 1.00 87.38 495 ASP A CA 1
ATOM 3980 C C . ASP A 1 495 ? 12.267 25.632 -8.087 1.00 87.38 495 ASP A C 1
ATOM 3982 O O . ASP A 1 495 ? 11.719 26.605 -7.570 1.00 87.38 495 ASP A O 1
ATOM 3986 N N . GLY A 1 496 ? 13.136 24.889 -7.389 1.00 79.62 496 GLY A N 1
ATOM 3987 C CA . GLY A 1 496 ? 13.549 25.186 -6.013 1.00 79.62 496 GLY A CA 1
ATOM 3988 C C . GLY A 1 496 ? 12.456 24.970 -4.960 1.00 79.62 496 GLY A C 1
ATOM 3989 O O . GLY A 1 496 ? 12.620 25.389 -3.817 1.00 79.62 496 GLY A O 1
ATOM 3990 N N . SER A 1 497 ? 11.353 24.297 -5.306 1.00 87.38 497 SER A N 1
ATOM 3991 C CA . SER A 1 497 ? 10.186 24.110 -4.425 1.00 87.38 497 SER A CA 1
ATOM 3992 C C . SER A 1 497 ? 10.433 23.153 -3.245 1.00 87.38 497 SER A C 1
ATOM 3994 O O . SER A 1 497 ? 9.564 22.975 -2.386 1.00 87.38 497 SER A O 1
ATOM 3996 N N . LEU A 1 498 ? 11.616 22.530 -3.204 1.00 90.75 498 LEU A N 1
ATOM 3997 C CA . LEU A 1 498 ? 12.105 21.658 -2.142 1.00 90.75 498 LEU A CA 1
ATOM 3998 C C . LEU A 1 498 ? 13.159 22.379 -1.285 1.00 90.75 498 LEU A C 1
ATOM 4000 O O . LEU A 1 498 ? 14.302 22.578 -1.700 1.00 90.75 498 LEU A O 1
ATOM 4004 N N . MET A 1 499 ? 12.782 22.710 -0.052 1.00 88.81 499 MET A N 1
ATOM 4005 C CA . MET A 1 499 ? 13.619 23.405 0.923 1.00 88.81 499 MET A CA 1
ATOM 4006 C C . MET A 1 499 ? 14.347 22.411 1.836 1.00 88.81 499 MET A C 1
ATOM 4008 O O . MET A 1 499 ? 13.726 21.538 2.439 1.00 88.81 499 MET A O 1
ATOM 4012 N N . SER A 1 500 ? 15.667 22.571 1.974 1.00 87.50 500 SER A N 1
ATOM 4013 C CA . SER A 1 500 ? 16.533 21.717 2.814 1.00 87.50 500 SER A CA 1
ATOM 4014 C C . SER A 1 500 ? 17.010 22.359 4.122 1.00 87.50 500 SER A C 1
ATOM 4016 O O . SER A 1 500 ? 17.725 21.714 4.898 1.00 87.50 500 SER A O 1
ATOM 4018 N N . ASN A 1 501 ? 16.667 23.633 4.334 1.00 83.06 501 ASN A N 1
ATOM 4019 C CA . ASN A 1 501 ? 17.174 24.457 5.437 1.00 83.06 501 ASN A CA 1
ATOM 4020 C C . ASN A 1 501 ? 16.378 24.267 6.740 1.00 83.06 501 ASN A C 1
ATOM 4022 O O . ASN A 1 501 ? 16.908 24.547 7.807 1.00 83.06 501 ASN A O 1
ATOM 4026 N N . CYS A 1 502 ? 15.145 23.763 6.655 1.00 82.44 502 CYS A N 1
ATOM 4027 C CA . CYS A 1 502 ? 14.327 23.348 7.799 1.00 82.44 502 CYS A CA 1
ATOM 4028 C C . CYS A 1 502 ? 14.911 22.073 8.453 1.00 82.44 502 CYS A C 1
ATOM 4030 O O . CYS A 1 502 ? 15.749 21.418 7.825 1.00 82.44 502 CYS A O 1
ATOM 4032 N N . PRO A 1 503 ? 14.481 21.659 9.661 1.00 84.06 503 PRO A N 1
ATOM 4033 C CA . PRO A 1 503 ? 14.932 20.406 10.290 1.00 84.06 503 PRO A CA 1
ATOM 4034 C C . PRO A 1 503 ? 14.762 19.189 9.366 1.00 84.06 503 PRO A C 1
ATOM 4036 O O . PRO A 1 503 ? 15.692 18.411 9.152 1.00 84.06 503 PRO A O 1
ATOM 4039 N N . MET A 1 504 ? 13.611 19.126 8.700 1.00 89.38 504 MET A N 1
ATOM 4040 C CA . MET A 1 504 ? 13.239 18.172 7.651 1.00 89.38 504 MET A CA 1
ATOM 4041 C C . MET A 1 504 ? 13.417 18.746 6.233 1.00 89.38 504 MET A C 1
ATOM 4043 O O . MET A 1 504 ? 13.695 19.931 6.050 1.00 89.38 504 MET A O 1
ATOM 4047 N N . LEU A 1 505 ? 13.203 17.914 5.213 1.00 92.06 505 LEU A N 1
ATOM 4048 C CA . LEU A 1 505 ? 12.955 18.376 3.847 1.00 92.06 505 LEU A CA 1
ATOM 4049 C C . LEU A 1 505 ? 11.493 18.826 3.714 1.00 92.06 505 LEU A C 1
ATOM 4051 O O . LEU A 1 505 ? 10.584 18.117 4.133 1.00 92.06 505 LEU A O 1
ATOM 4055 N N . HIS A 1 506 ? 11.257 19.986 3.110 1.00 92.38 506 HIS A N 1
ATOM 4056 C CA . HIS A 1 506 ? 9.918 20.567 2.979 1.00 92.38 506 HIS A CA 1
ATOM 4057 C C . HIS A 1 506 ? 9.637 20.902 1.509 1.00 92.38 506 HIS A C 1
ATOM 4059 O O . HIS A 1 506 ? 10.322 21.737 0.912 1.00 92.38 506 HIS A O 1
ATOM 4065 N N . CYS A 1 507 ? 8.645 20.236 0.918 1.00 94.38 507 CYS A N 1
ATOM 4066 C CA . CYS A 1 507 ? 8.325 20.291 -0.506 1.00 94.38 507 CYS A CA 1
ATOM 4067 C C . CYS A 1 507 ? 6.929 20.879 -0.740 1.00 94.38 507 CYS A C 1
ATOM 4069 O O . CYS A 1 507 ? 5.936 20.271 -0.344 1.00 94.38 507 CYS A O 1
ATOM 4071 N N . ARG A 1 508 ? 6.830 22.034 -1.413 1.00 92.06 508 ARG A N 1
ATOM 4072 C CA . ARG A 1 508 ? 5.539 22.620 -1.823 1.00 92.06 508 ARG A CA 1
ATOM 4073 C C . ARG A 1 508 ? 5.265 22.334 -3.294 1.00 92.06 508 ARG A C 1
ATOM 4075 O O . ARG A 1 508 ? 6.041 22.739 -4.152 1.00 92.06 508 ARG A O 1
ATOM 4082 N N . VAL A 1 509 ? 4.157 21.659 -3.594 1.00 91.31 509 VAL A N 1
ATOM 4083 C CA . VAL A 1 509 ? 3.743 21.385 -4.978 1.00 91.31 509 VAL A CA 1
ATOM 4084 C C . VAL A 1 509 ? 2.939 22.564 -5.521 1.00 91.31 509 VAL A C 1
ATOM 4086 O O . VAL A 1 509 ? 2.013 23.051 -4.872 1.00 91.31 509 VAL A O 1
ATOM 4089 N N . ASN A 1 510 ? 3.281 23.022 -6.727 1.00 85.56 510 ASN A N 1
ATOM 4090 C CA . ASN A 1 510 ? 2.581 24.125 -7.379 1.00 85.56 510 ASN A CA 1
ATOM 4091 C C . ASN A 1 510 ? 1.107 23.761 -7.661 1.00 85.56 510 ASN A C 1
ATOM 4093 O O . ASN A 1 510 ? 0.795 22.679 -8.163 1.00 85.56 510 ASN A O 1
ATOM 4097 N N . GLN A 1 511 ? 0.203 24.697 -7.372 1.00 80.56 511 GLN A N 1
ATOM 4098 C CA . GLN A 1 511 ? -1.235 24.569 -7.591 1.00 80.56 511 GLN A CA 1
ATOM 4099 C C . GLN A 1 511 ? -1.608 24.312 -9.059 1.00 80.56 511 GLN A C 1
ATOM 4101 O O . GLN A 1 511 ? -2.599 23.627 -9.328 1.00 80.56 511 GLN A O 1
ATOM 4106 N N . ASP A 1 512 ? -0.842 24.844 -10.011 1.00 82.06 512 ASP A N 1
ATOM 4107 C CA . ASP A 1 512 ? -1.189 24.818 -11.442 1.00 82.06 512 ASP A CA 1
ATOM 4108 C C . ASP A 1 512 ? -0.592 23.632 -12.210 1.00 82.06 512 ASP A C 1
ATOM 4110 O O . ASP A 1 512 ? -0.645 23.554 -13.439 1.00 82.06 512 ASP A O 1
ATOM 4114 N N . LEU A 1 513 ? -0.082 22.647 -11.472 1.00 83.44 513 LEU A N 1
ATOM 4115 C CA . LEU A 1 513 ? 0.425 21.405 -12.025 1.00 83.44 513 LEU A CA 1
ATOM 4116 C C . LEU A 1 513 ? -0.716 20.573 -12.652 1.00 83.44 513 LEU A C 1
ATOM 4118 O O . LEU A 1 513 ? -1.571 20.019 -11.963 1.00 83.44 513 LEU A O 1
ATOM 4122 N N . SER A 1 514 ? -0.723 20.438 -13.983 1.00 85.00 514 SER A N 1
ATOM 4123 C CA . SER A 1 514 ? -1.772 19.702 -14.726 1.00 85.00 514 SER A CA 1
ATOM 4124 C C . SER A 1 514 ? -1.970 18.236 -14.288 1.00 85.00 514 SER A C 1
ATOM 4126 O O . SER A 1 514 ? -3.059 17.669 -14.432 1.00 85.00 514 SER A O 1
ATOM 4128 N N . THR A 1 515 ? -0.932 17.626 -13.719 1.00 89.75 515 THR A N 1
ATOM 4129 C CA . THR A 1 515 ? -0.865 16.247 -13.213 1.00 89.75 515 THR A CA 1
ATOM 4130 C C . THR A 1 515 ? -1.333 16.091 -11.764 1.00 89.75 515 THR A C 1
ATOM 4132 O O . THR A 1 515 ? -1.469 14.960 -11.309 1.00 89.75 515 THR A O 1
ATOM 4135 N N . LEU A 1 516 ? -1.684 17.181 -11.063 1.00 87.75 516 LEU A N 1
ATOM 4136 C CA . LEU A 1 516 ? -2.117 17.202 -9.652 1.00 87.75 516 LEU A CA 1
ATOM 4137 C C . LEU A 1 516 ? -3.216 16.178 -9.315 1.00 87.75 516 LEU A C 1
ATOM 4139 O O . LEU A 1 516 ? -3.286 15.668 -8.201 1.00 87.75 516 LEU A O 1
ATOM 4143 N N . HIS A 1 517 ? -4.052 15.825 -10.293 1.00 88.62 517 HIS A N 1
ATOM 4144 C CA . HIS A 1 517 ? -5.064 14.774 -10.182 1.00 88.62 517 HIS A CA 1
ATOM 4145 C C . HIS A 1 517 ? -4.506 13.388 -9.805 1.00 88.62 517 HIS A C 1
ATOM 4147 O O . HIS A 1 517 ? -5.221 12.618 -9.170 1.00 88.62 517 HIS A O 1
ATOM 4153 N N . TYR A 1 518 ? -3.259 13.063 -10.167 1.00 91.81 518 TYR A N 1
ATOM 4154 C CA . TYR A 1 518 ? -2.604 11.817 -9.760 1.00 91.81 518 TYR A CA 1
ATOM 4155 C C . TYR A 1 518 ? -2.237 11.814 -8.271 1.00 91.81 518 TYR A C 1
ATOM 4157 O O . TYR A 1 518 ? -2.143 10.740 -7.688 1.00 91.81 518 TYR A O 1
ATOM 4165 N N . TYR A 1 519 ? -2.083 12.990 -7.656 1.00 92.06 519 TYR A N 1
ATOM 4166 C CA . TYR A 1 519 ? -1.598 13.175 -6.281 1.00 92.06 519 TYR A CA 1
ATOM 4167 C C . TYR A 1 519 ? -2.715 13.473 -5.272 1.00 92.06 519 TYR A C 1
ATOM 4169 O O . TYR A 1 519 ? -2.449 13.612 -4.087 1.00 92.06 519 TYR A O 1
ATOM 4177 N N . LYS A 1 520 ? -3.981 13.525 -5.712 1.00 87.81 520 LYS A N 1
ATOM 4178 C CA . LYS A 1 520 ? -5.155 13.633 -4.820 1.00 87.81 520 LYS A CA 1
ATOM 4179 C C . LYS A 1 520 ? -5.555 12.306 -4.154 1.00 87.81 520 LYS A C 1
ATOM 4181 O O . LYS A 1 520 ? -6.637 12.207 -3.597 1.00 87.81 520 LYS A O 1
ATOM 4186 N N . ASN A 1 521 ? -4.753 11.256 -4.284 1.00 90.19 521 ASN A N 1
ATOM 4187 C CA . ASN A 1 521 ? -4.983 9.962 -3.647 1.00 90.19 521 ASN A CA 1
ATOM 4188 C C . ASN A 1 521 ? -3.721 9.543 -2.885 1.00 90.19 521 ASN A C 1
ATOM 4190 O O . ASN A 1 521 ? -2.619 9.955 -3.246 1.00 90.19 521 ASN A O 1
ATOM 4194 N N . ILE A 1 522 ? -3.919 8.705 -1.866 1.00 90.12 522 ILE A N 1
ATOM 4195 C CA . ILE A 1 522 ? -2.899 8.199 -0.935 1.00 90.12 522 ILE A CA 1
ATOM 4196 C C . ILE A 1 522 ? -1.652 7.719 -1.690 1.00 90.12 522 ILE A C 1
ATOM 4198 O O . ILE A 1 522 ? -0.556 8.242 -1.495 1.00 90.12 522 ILE A O 1
ATOM 4202 N N . TYR A 1 523 ? -1.851 6.781 -2.619 1.00 92.81 523 TYR A N 1
ATOM 4203 C CA . TYR A 1 523 ? -0.785 6.125 -3.370 1.00 92.81 523 TYR A CA 1
ATOM 4204 C C . TYR A 1 523 ? 0.063 7.116 -4.170 1.00 92.81 523 TYR A C 1
ATOM 4206 O O . TYR A 1 523 ? 1.287 7.120 -4.069 1.00 92.81 523 TYR A O 1
ATOM 4214 N N . GLY A 1 524 ? -0.573 7.982 -4.962 1.00 94.25 524 GLY A N 1
ATOM 4215 C CA . GLY A 1 524 ? 0.135 8.958 -5.782 1.00 94.25 524 GLY A CA 1
ATOM 4216 C C . GLY A 1 524 ? 0.865 10.013 -4.953 1.00 94.25 524 GLY A C 1
ATOM 4217 O O . GLY A 1 524 ? 1.971 10.407 -5.319 1.00 94.25 524 GLY A O 1
ATOM 4218 N N . ALA A 1 525 ? 0.281 10.446 -3.833 1.00 94.19 525 ALA A N 1
ATOM 4219 C CA . ALA A 1 525 ? 0.889 11.425 -2.939 1.00 94.19 525 ALA A CA 1
ATOM 4220 C C . ALA A 1 525 ? 2.137 10.861 -2.232 1.00 94.19 525 ALA A C 1
ATOM 4222 O O . ALA A 1 525 ? 3.198 11.488 -2.276 1.00 94.19 525 ALA A O 1
ATOM 4223 N N . LEU A 1 526 ? 2.042 9.648 -1.669 1.00 93.88 526 LEU A N 1
ATOM 4224 C CA . LEU A 1 526 ? 3.177 8.927 -1.079 1.00 93.88 526 LEU A CA 1
ATOM 4225 C C . LEU A 1 526 ? 4.265 8.645 -2.119 1.00 93.88 526 LEU A C 1
ATOM 4227 O O . LEU A 1 526 ? 5.431 8.959 -1.885 1.00 93.88 526 LEU A O 1
ATOM 4231 N N . PHE A 1 527 ? 3.892 8.131 -3.295 1.00 94.94 527 PHE A N 1
ATOM 4232 C CA . PHE A 1 527 ? 4.840 7.837 -4.370 1.00 94.94 527 PHE A CA 1
ATOM 4233 C C . PHE A 1 527 ? 5.602 9.097 -4.804 1.00 94.94 527 PHE A C 1
ATOM 4235 O O . PHE A 1 527 ? 6.820 9.043 -4.979 1.00 94.94 527 PHE A O 1
ATOM 4242 N N . LEU A 1 528 ? 4.916 10.239 -4.962 1.00 95.44 528 LEU A N 1
ATOM 4243 C CA . LEU A 1 528 ? 5.564 11.508 -5.301 1.00 95.44 528 LEU A CA 1
ATOM 4244 C C . LEU A 1 528 ? 6.540 11.941 -4.198 1.00 95.44 528 LEU A C 1
ATOM 4246 O O . LEU A 1 528 ? 7.684 12.270 -4.509 1.00 95.44 528 LEU A O 1
ATOM 4250 N N . ALA A 1 529 ? 6.124 11.893 -2.929 1.00 94.81 529 ALA A N 1
ATOM 4251 C CA . ALA A 1 529 ? 6.970 12.253 -1.792 1.00 94.81 529 ALA A CA 1
ATOM 4252 C C . ALA A 1 529 ? 8.248 11.393 -1.748 1.00 94.81 529 ALA A C 1
ATOM 4254 O O . ALA A 1 529 ? 9.358 11.932 -1.741 1.00 94.81 529 ALA A O 1
ATOM 4255 N N . GLN A 1 530 ? 8.098 10.063 -1.806 1.00 93.00 530 GLN A N 1
ATOM 4256 C CA . GLN A 1 530 ? 9.200 9.093 -1.811 1.00 93.00 530 GLN A CA 1
ATOM 4257 C C . GLN A 1 530 ? 10.149 9.323 -2.999 1.00 93.00 530 GLN A C 1
ATOM 4259 O O . GLN A 1 530 ? 11.374 9.269 -2.852 1.00 93.00 530 GLN A O 1
ATOM 4264 N N . HIS A 1 531 ? 9.599 9.601 -4.189 1.00 93.31 531 HIS A N 1
ATOM 4265 C CA . HIS A 1 531 ? 10.394 9.803 -5.402 1.00 93.31 531 HIS A CA 1
ATOM 4266 C C . HIS A 1 531 ? 11.188 11.113 -5.370 1.00 93.31 531 HIS A C 1
ATOM 4268 O O . HIS A 1 531 ? 12.381 11.108 -5.676 1.00 93.31 531 HIS A O 1
ATOM 4274 N N . VAL A 1 532 ? 10.574 12.218 -4.922 1.00 94.25 532 VAL A N 1
ATOM 4275 C CA . VAL A 1 532 ? 11.266 13.503 -4.697 1.00 94.25 532 VAL A CA 1
ATOM 4276 C C . VAL A 1 532 ? 12.393 13.339 -3.677 1.00 94.25 532 VAL A C 1
ATOM 4278 O O . VAL A 1 532 ? 13.518 13.777 -3.928 1.00 94.25 532 VAL A O 1
ATOM 4281 N N . GLN A 1 533 ? 12.122 12.675 -2.549 1.00 93.00 533 GLN A N 1
ATOM 4282 C CA . GLN A 1 533 ? 13.099 12.463 -1.480 1.00 93.00 533 GLN A CA 1
ATOM 4283 C C . GLN A 1 533 ? 14.326 11.684 -1.984 1.00 93.00 533 GLN A C 1
ATOM 4285 O O . GLN A 1 533 ? 15.464 12.127 -1.803 1.00 93.00 533 GLN A O 1
ATOM 4290 N N . ARG A 1 534 ? 14.102 10.559 -2.679 1.00 90.88 534 ARG A N 1
ATOM 4291 C CA . ARG A 1 534 ? 15.160 9.694 -3.229 1.00 90.88 534 ARG A CA 1
ATOM 4292 C C . ARG A 1 534 ? 15.952 10.389 -4.339 1.00 90.88 534 ARG A C 1
ATOM 4294 O O . ARG A 1 534 ? 17.181 10.319 -4.338 1.00 90.88 534 ARG A O 1
ATOM 4301 N N . ALA A 1 535 ? 15.282 11.148 -5.206 1.00 91.81 535 ALA A N 1
ATOM 4302 C CA . ALA A 1 535 ? 15.928 11.947 -6.245 1.00 91.81 535 ALA A CA 1
ATOM 4303 C C . ALA A 1 535 ? 16.800 13.095 -5.696 1.00 91.81 535 ALA A C 1
ATOM 4305 O O . ALA A 1 535 ? 17.860 13.385 -6.254 1.00 91.81 535 ALA A O 1
ATOM 4306 N N . PHE A 1 536 ? 16.384 13.736 -4.598 1.00 91.94 536 PHE A N 1
ATOM 4307 C CA . PHE A 1 536 ? 17.146 14.805 -3.948 1.00 91.94 536 PHE A CA 1
ATOM 4308 C C . PHE A 1 536 ? 18.340 14.279 -3.144 1.00 91.94 536 PHE A C 1
ATOM 4310 O O . PHE A 1 536 ? 19.453 14.795 -3.270 1.00 91.94 536 PHE A O 1
ATOM 4317 N N . ILE A 1 537 ? 18.138 13.233 -2.337 1.00 89.62 537 ILE A N 1
ATOM 4318 C CA . ILE A 1 537 ? 19.199 12.643 -1.505 1.00 89.62 537 ILE A CA 1
ATOM 4319 C C . ILE A 1 537 ? 20.299 12.019 -2.375 1.00 89.62 537 ILE A C 1
ATOM 4321 O O . ILE A 1 537 ? 21.471 12.117 -2.013 1.00 89.62 537 ILE A O 1
ATOM 4325 N N . SER A 1 538 ? 19.966 11.483 -3.557 1.00 86.81 538 SER A N 1
ATOM 4326 C CA . SER A 1 538 ? 20.969 11.004 -4.520 1.00 86.81 538 SER A CA 1
ATOM 4327 C C . SER A 1 538 ? 21.912 12.100 -5.042 1.00 86.81 538 SER A C 1
ATOM 4329 O O . SER A 1 538 ? 22.991 11.774 -5.532 1.00 86.81 538 SER A O 1
ATOM 4331 N N . GLU A 1 539 ? 21.527 13.377 -4.978 1.00 85.94 539 GLU A N 1
ATOM 4332 C CA . GLU A 1 539 ? 22.398 14.512 -5.317 1.00 85.94 539 GLU A CA 1
ATOM 4333 C C . GLU A 1 539 ? 23.062 15.117 -4.074 1.00 85.94 539 GLU A C 1
ATOM 4335 O O . GLU A 1 539 ? 24.231 15.496 -4.111 1.00 85.94 539 GLU A O 1
ATOM 4340 N N . LYS A 1 540 ? 22.327 15.205 -2.960 1.00 86.88 540 LYS A N 1
ATOM 4341 C CA . LYS A 1 540 ? 22.775 15.840 -1.714 1.00 86.88 540 LYS A CA 1
ATOM 4342 C C . LYS A 1 540 ? 22.737 14.845 -0.553 1.00 86.88 540 LYS A C 1
ATOM 4344 O O . LYS A 1 540 ? 21.961 15.002 0.391 1.00 86.88 540 LYS A O 1
ATOM 4349 N N . SER A 1 541 ? 23.633 13.860 -0.600 1.00 84.19 541 SER A N 1
ATOM 4350 C CA . SER A 1 541 ? 23.743 12.753 0.370 1.00 84.19 541 SER A CA 1
ATOM 4351 C C . SER A 1 541 ? 23.816 13.192 1.840 1.00 84.19 541 SER A C 1
ATOM 4353 O O . SER A 1 541 ? 23.332 12.478 2.716 1.00 84.19 541 SER A O 1
ATOM 4355 N N . LYS A 1 542 ? 24.321 14.402 2.125 1.00 87.12 542 LYS A N 1
ATOM 4356 C CA . LYS A 1 542 ? 24.315 15.019 3.467 1.00 87.12 542 LYS A CA 1
ATOM 4357 C C . LYS A 1 542 ? 22.924 15.155 4.110 1.00 87.12 542 LYS A C 1
ATOM 4359 O O . LYS A 1 542 ? 22.833 15.384 5.309 1.00 87.12 542 LYS A O 1
ATOM 4364 N N . HIS A 1 543 ? 21.845 15.043 3.333 1.00 86.81 543 HIS A N 1
ATOM 4365 C CA . HIS A 1 543 ? 20.464 15.096 3.820 1.00 86.81 543 HIS A CA 1
ATOM 4366 C C . HIS A 1 543 ? 19.808 13.710 3.973 1.00 86.81 543 HIS A C 1
ATOM 4368 O O . HIS A 1 543 ? 18.605 13.647 4.202 1.00 86.81 543 HIS A O 1
ATOM 4374 N N . ARG A 1 544 ? 20.569 12.606 3.883 1.00 84.62 544 ARG A N 1
ATOM 4375 C CA . ARG A 1 544 ? 20.048 11.221 3.937 1.00 84.62 544 ARG A CA 1
ATOM 4376 C C . ARG A 1 544 ? 19.199 10.882 5.174 1.00 84.62 544 ARG A C 1
ATOM 4378 O O . ARG A 1 544 ? 18.295 10.061 5.073 1.00 84.62 544 ARG A O 1
ATOM 4385 N N . HIS A 1 545 ? 19.469 11.546 6.299 1.00 86.12 545 HIS A N 1
ATOM 4386 C CA . HIS A 1 545 ? 18.768 11.369 7.578 1.00 86.12 545 HIS A CA 1
ATOM 4387 C C . HIS A 1 545 ? 17.553 12.296 7.756 1.00 86.12 545 HIS A C 1
ATOM 4389 O O . HIS A 1 545 ? 16.911 12.264 8.801 1.00 86.12 545 HIS A O 1
ATOM 4395 N N . LYS A 1 546 ? 17.229 13.153 6.774 1.00 88.88 546 LYS A N 1
ATOM 4396 C CA . LYS A 1 546 ? 16.068 14.047 6.868 1.00 88.88 546 LYS A CA 1
ATOM 4397 C C . LYS A 1 546 ? 14.803 13.364 6.348 1.00 88.88 546 LYS A C 1
ATOM 4399 O O . LYS A 1 546 ? 14.732 12.947 5.189 1.00 88.88 546 LYS A O 1
ATOM 4404 N N . ALA A 1 547 ? 13.787 13.325 7.205 1.00 91.75 547 ALA A N 1
ATOM 4405 C CA . ALA A 1 547 ? 12.403 13.074 6.822 1.00 91.75 547 ALA A CA 1
ATOM 4406 C C . ALA A 1 547 ? 11.913 14.132 5.808 1.00 91.75 547 ALA A C 1
ATOM 4408 O O . ALA A 1 547 ? 12.538 15.191 5.675 1.00 91.75 547 ALA A O 1
ATOM 4409 N N . LEU A 1 548 ? 10.813 13.871 5.097 1.00 94.31 548 LEU A N 1
ATOM 4410 C CA . LEU A 1 548 ? 10.235 14.816 4.133 1.00 94.31 548 LEU A CA 1
ATOM 4411 C C . LEU A 1 548 ? 8.744 15.054 4.393 1.00 94.31 548 LEU A C 1
ATOM 4413 O O . LEU A 1 548 ? 7.991 14.102 4.571 1.00 94.31 548 LEU A O 1
ATOM 4417 N N . ILE A 1 549 ? 8.320 16.319 4.334 1.00 95.56 549 ILE A N 1
ATOM 4418 C CA . ILE A 1 549 ? 6.911 16.697 4.171 1.00 95.56 549 ILE A CA 1
ATOM 4419 C C . ILE A 1 549 ? 6.662 17.153 2.739 1.00 95.56 549 ILE A C 1
ATOM 4421 O O . ILE A 1 549 ? 7.365 18.020 2.209 1.00 95.56 549 ILE A O 1
ATOM 4425 N N . LEU A 1 550 ? 5.613 16.595 2.146 1.00 95.62 550 LEU A N 1
ATOM 4426 C CA . LEU A 1 550 ? 5.025 17.031 0.892 1.00 95.62 550 LEU A CA 1
ATOM 4427 C C . LEU A 1 550 ? 3.726 17.796 1.174 1.00 95.62 550 LEU A C 1
ATOM 4429 O O . LEU A 1 550 ? 2.854 17.318 1.898 1.00 95.62 550 LEU A O 1
ATOM 4433 N N . ILE A 1 551 ? 3.606 18.979 0.578 1.00 94.50 551 ILE A N 1
ATOM 4434 C CA . ILE A 1 551 ? 2.473 19.892 0.720 1.00 94.50 551 ILE A CA 1
ATOM 4435 C C . ILE A 1 551 ? 1.750 19.964 -0.626 1.00 94.50 551 ILE A C 1
ATOM 4437 O O . ILE A 1 551 ? 2.286 20.501 -1.602 1.00 94.50 551 ILE A O 1
ATOM 4441 N N . LEU A 1 552 ? 0.542 19.404 -0.676 1.00 93.12 552 LEU A N 1
ATOM 4442 C CA . LEU A 1 552 ? -0.254 19.206 -1.886 1.00 93.12 552 LEU A CA 1
ATOM 4443 C C . LEU A 1 552 ? -1.567 20.011 -1.833 1.00 93.12 552 LEU A C 1
ATOM 4445 O O . LEU A 1 552 ? -2.419 19.748 -0.986 1.00 93.12 552 LEU A O 1
ATOM 4449 N N . PRO A 1 553 ? -1.797 20.965 -2.748 1.00 90.62 553 PRO A N 1
ATOM 4450 C CA . PRO A 1 553 ? -3.046 21.720 -2.794 1.00 90.62 553 PRO A CA 1
ATOM 4451 C C . PRO A 1 553 ? -4.190 20.840 -3.320 1.00 90.62 553 PRO A C 1
ATOM 4453 O O . PRO A 1 553 ? -4.107 20.312 -4.429 1.00 90.62 553 PRO A O 1
ATOM 4456 N N . LEU A 1 554 ? -5.300 20.706 -2.585 1.00 84.50 554 LEU A N 1
ATOM 4457 C CA . LEU A 1 554 ? -6.411 19.861 -3.046 1.00 84.50 554 LEU A CA 1
ATOM 4458 C C . LEU A 1 554 ? -7.328 20.560 -4.062 1.00 84.50 554 LEU A C 1
ATOM 4460 O O . LEU A 1 554 ? -8.024 19.866 -4.801 1.00 84.50 554 LEU A O 1
ATOM 4464 N N . LYS A 1 555 ? -7.335 21.902 -4.147 1.00 72.81 555 LYS A N 1
ATOM 4465 C CA . LYS A 1 555 ? -8.299 22.693 -4.955 1.00 72.81 555 LYS A CA 1
ATOM 4466 C C . LYS A 1 555 ? -9.759 22.237 -4.716 1.00 72.81 555 LYS A C 1
ATOM 4468 O O . LYS A 1 555 ? -10.510 21.993 -5.660 1.00 72.81 555 LYS A O 1
ATOM 4473 N N . ASN A 1 556 ? -10.125 22.080 -3.441 1.00 75.81 556 ASN A N 1
ATOM 4474 C CA . ASN A 1 556 ? -11.467 21.721 -2.962 1.00 75.81 556 ASN A CA 1
ATOM 4475 C C . ASN A 1 556 ? -12.214 22.970 -2.449 1.00 75.81 556 ASN A C 1
ATOM 4477 O O . ASN A 1 556 ? -11.579 23.964 -2.115 1.00 75.81 556 ASN A O 1
ATOM 4481 N N . GLN A 1 557 ? -13.543 22.895 -2.287 1.00 67.94 557 GLN A N 1
ATOM 4482 C CA . GLN A 1 557 ? -14.375 23.999 -1.757 1.00 67.94 557 GLN A CA 1
ATOM 4483 C C . GLN A 1 557 ? -13.932 24.531 -0.380 1.00 67.94 557 GLN A C 1
ATOM 4485 O O . GLN A 1 557 ? -14.211 25.677 -0.052 1.00 67.94 557 GLN A O 1
ATOM 4490 N N . ARG A 1 558 ? -13.252 23.701 0.422 1.00 73.62 558 ARG A N 1
ATOM 4491 C CA . ARG A 1 558 ? -12.738 24.039 1.759 1.00 73.62 558 ARG A CA 1
ATOM 4492 C C . ARG A 1 558 ? -11.333 24.661 1.749 1.00 73.62 558 ARG A C 1
ATOM 4494 O O . ARG A 1 558 ? -10.711 24.692 2.796 1.00 73.62 558 ARG A O 1
ATOM 4501 N N . ASN A 1 559 ? -10.772 25.020 0.587 1.00 82.31 559 ASN A N 1
ATOM 4502 C CA . ASN A 1 559 ? -9.364 25.434 0.443 1.00 82.31 559 ASN A CA 1
ATOM 4503 C C . ASN A 1 559 ? -8.362 24.493 1.154 1.00 82.31 559 ASN A C 1
ATOM 4505 O O . ASN A 1 559 ? -7.333 24.924 1.665 1.00 82.31 559 ASN A O 1
ATOM 4509 N N . GLY A 1 560 ? -8.668 23.191 1.184 1.00 88.62 560 GLY A N 1
ATOM 4510 C CA . GLY A 1 560 ? -7.863 22.192 1.882 1.00 88.62 560 GLY A CA 1
ATOM 4511 C C . GLY A 1 560 ? -6.496 21.958 1.235 1.00 88.62 560 GLY A C 1
ATOM 4512 O O . GLY A 1 560 ? -6.353 21.941 0.004 1.00 88.62 560 GLY A O 1
ATOM 4513 N N . ILE A 1 561 ? -5.502 21.723 2.083 1.00 91.75 561 ILE A N 1
ATOM 4514 C CA . ILE A 1 561 ? -4.162 21.268 1.727 1.00 91.75 561 ILE A CA 1
ATOM 4515 C C . ILE A 1 561 ? -3.960 19.876 2.322 1.00 91.75 561 ILE A C 1
ATOM 4517 O O . ILE A 1 561 ? -4.248 19.642 3.492 1.00 91.75 561 ILE A O 1
ATOM 4521 N N . LEU A 1 562 ? -3.447 18.959 1.507 1.00 93.81 562 LEU A N 1
ATOM 4522 C CA . LEU A 1 562 ? -3.012 17.635 1.922 1.00 93.81 562 LEU A CA 1
ATOM 4523 C C . LEU A 1 562 ? -1.543 17.709 2.355 1.00 93.81 562 LEU A C 1
ATOM 4525 O O . LEU A 1 562 ? -0.679 18.097 1.563 1.00 93.81 562 LEU A O 1
ATOM 4529 N N . LEU A 1 563 ? -1.262 17.332 3.599 1.00 94.88 563 LEU A N 1
ATOM 4530 C CA . LEU A 1 563 ? 0.090 17.140 4.115 1.00 94.88 563 LEU A CA 1
ATOM 4531 C C . LEU A 1 563 ? 0.395 15.645 4.155 1.00 94.88 563 LEU A C 1
ATOM 4533 O O . LEU A 1 563 ? -0.390 14.867 4.693 1.00 94.88 563 LEU A O 1
ATOM 4537 N N . VAL A 1 564 ? 1.542 15.258 3.602 1.00 95.62 564 VAL A N 1
ATOM 4538 C CA . VAL A 1 564 ? 2.056 13.883 3.629 1.00 95.62 564 VAL A CA 1
ATOM 4539 C C . VAL A 1 564 ? 3.442 13.905 4.251 1.00 95.62 564 VAL A C 1
ATOM 4541 O O . VAL A 1 564 ? 4.345 14.548 3.711 1.00 95.62 564 VAL A O 1
ATOM 4544 N N . GLY A 1 565 ? 3.613 13.216 5.375 1.00 94.62 565 GLY A N 1
ATOM 4545 C CA . GLY A 1 565 ? 4.903 13.059 6.038 1.00 94.62 565 GLY A CA 1
ATOM 4546 C C . GLY A 1 565 ? 5.504 11.681 5.769 1.00 94.62 565 GLY A C 1
ATOM 4547 O O . GLY A 1 565 ? 4.858 10.673 6.039 1.00 94.62 565 GLY A O 1
ATOM 4548 N N . ILE A 1 566 ? 6.745 11.620 5.279 1.00 93.62 566 ILE A N 1
ATOM 4549 C CA . ILE A 1 566 ? 7.474 10.362 5.051 1.00 93.62 566 ILE A CA 1
ATOM 4550 C C . ILE A 1 566 ? 8.805 10.309 5.823 1.00 93.62 566 ILE A C 1
ATOM 4552 O O . ILE A 1 566 ? 9.496 11.331 5.935 1.00 93.62 566 ILE A O 1
ATOM 4556 N N . PRO A 1 567 ? 9.198 9.131 6.344 1.00 91.44 567 PRO A N 1
ATOM 4557 C CA . PRO A 1 567 ? 10.415 8.974 7.139 1.00 91.44 567 PRO A CA 1
ATOM 4558 C C . PRO A 1 567 ? 11.697 9.217 6.321 1.00 91.44 567 PRO A C 1
ATOM 4560 O O . PRO A 1 567 ? 11.652 9.285 5.090 1.00 91.44 567 PRO A O 1
ATOM 4563 N N . PRO A 1 568 ? 12.865 9.383 6.969 1.00 88.94 568 PRO A N 1
ATOM 4564 C CA . PRO A 1 568 ? 14.143 9.436 6.260 1.00 88.94 568 PRO A CA 1
ATOM 4565 C C . PRO A 1 568 ? 14.430 8.119 5.525 1.00 88.94 568 PRO A C 1
ATOM 4567 O O . PRO A 1 568 ? 14.100 7.044 6.016 1.00 88.94 568 PRO A O 1
ATOM 4570 N N . LEU A 1 569 ? 15.115 8.192 4.377 1.00 79.25 569 LEU A N 1
ATOM 4571 C CA . LEU A 1 569 ? 15.497 6.995 3.609 1.00 79.25 569 LEU A CA 1
ATOM 4572 C C . LEU A 1 569 ? 16.499 6.093 4.341 1.00 79.25 569 LEU A C 1
ATOM 4574 O O . LEU A 1 569 ? 16.570 4.907 4.043 1.00 79.25 569 LEU A O 1
ATOM 4578 N N . TYR A 1 570 ? 17.294 6.665 5.249 1.00 69.25 570 TYR A N 1
ATOM 4579 C CA . TYR A 1 570 ? 18.291 5.943 6.034 1.00 69.25 570 TYR A CA 1
ATOM 4580 C C . TYR A 1 570 ? 18.175 6.331 7.511 1.00 69.25 570 TYR A C 1
ATOM 4582 O O . TYR A 1 570 ? 18.600 7.419 7.918 1.00 69.25 570 TYR A O 1
ATOM 4590 N N . SER A 1 571 ? 17.621 5.414 8.302 1.00 60.19 571 SER A N 1
ATOM 4591 C CA . SER A 1 571 ? 17.685 5.413 9.765 1.00 60.19 571 SER A CA 1
ATOM 4592 C C . SER A 1 571 ? 18.852 4.528 10.203 1.00 60.19 571 SER A C 1
ATOM 4594 O O . SER A 1 571 ? 18.971 3.399 9.736 1.00 60.19 571 SER A O 1
ATOM 4596 N N . GLU A 1 572 ? 19.717 5.020 11.091 1.00 45.22 572 GLU A N 1
ATOM 4597 C CA . GLU A 1 572 ? 20.874 4.247 11.581 1.00 45.22 572 GLU A CA 1
ATOM 4598 C C . GLU A 1 572 ? 20.464 3.130 12.564 1.00 45.22 572 GLU A C 1
ATOM 4600 O O . GLU A 1 572 ? 21.239 2.209 12.800 1.00 45.22 572 GLU A O 1
ATOM 4605 N N . ASN A 1 573 ? 19.224 3.170 13.071 1.00 44.09 573 ASN A N 1
ATOM 4606 C CA . ASN A 1 573 ? 18.711 2.292 14.129 1.00 44.09 573 ASN A CA 1
ATOM 4607 C C . ASN A 1 573 ? 17.633 1.300 13.650 1.00 44.09 573 ASN A C 1
ATOM 4609 O O . ASN A 1 573 ? 16.856 0.804 14.464 1.00 44.09 573 ASN A O 1
ATOM 4613 N N . THR A 1 574 ? 17.508 1.040 12.343 1.00 47.31 574 THR A N 1
ATOM 4614 C CA . THR A 1 574 ? 16.375 0.258 11.809 1.00 47.31 574 THR A CA 1
ATOM 4615 C C . THR A 1 574 ? 16.822 -0.826 10.828 1.00 47.31 574 THR A C 1
ATOM 4617 O O . THR A 1 574 ? 16.621 -0.721 9.622 1.00 47.31 574 THR A O 1
ATOM 4620 N N . SER A 1 575 ? 17.383 -1.913 11.367 1.00 47.81 575 SER A N 1
ATOM 4621 C CA . SER A 1 575 ? 17.456 -3.221 10.696 1.00 47.81 575 SER A CA 1
ATOM 4622 C C . SER A 1 575 ? 16.066 -3.880 10.702 1.00 47.81 575 SER A C 1
ATOM 4624 O O . SER A 1 575 ? 15.815 -4.826 11.451 1.00 47.81 575 SER A O 1
ATOM 4626 N N . GLY A 1 576 ? 15.118 -3.282 9.978 1.00 60.56 576 GLY A N 1
ATOM 4627 C CA . GLY A 1 576 ? 13.697 -3.622 10.040 1.00 60.56 576 GLY A CA 1
ATOM 4628 C C . GLY A 1 576 ? 12.835 -2.756 9.119 1.00 60.56 576 GLY A C 1
ATOM 4629 O O . GLY A 1 576 ? 13.343 -2.031 8.264 1.00 60.56 576 GLY A O 1
ATOM 4630 N N . ASN A 1 577 ? 11.512 -2.838 9.281 1.00 71.50 577 ASN A N 1
ATOM 4631 C CA . ASN A 1 577 ? 10.563 -2.084 8.457 1.00 71.50 577 ASN A CA 1
ATOM 4632 C C . ASN A 1 577 ? 10.670 -0.560 8.667 1.00 71.50 577 ASN A C 1
ATOM 4634 O O . ASN A 1 577 ? 11.000 -0.112 9.767 1.00 71.50 577 ASN A O 1
ATOM 4638 N N . PRO A 1 578 ? 10.353 0.252 7.639 1.00 79.06 578 PRO A N 1
ATOM 4639 C CA . PRO A 1 578 ? 10.312 1.701 7.778 1.00 79.06 578 PRO A CA 1
ATOM 4640 C C . PRO A 1 578 ? 9.237 2.116 8.791 1.00 79.06 578 PRO A C 1
ATOM 4642 O O . PRO A 1 578 ? 8.072 1.734 8.682 1.00 79.06 578 PRO A O 1
ATOM 4645 N N . VAL A 1 579 ? 9.647 2.927 9.765 1.00 86.94 579 VAL A N 1
ATOM 4646 C CA . VAL A 1 579 ? 8.787 3.497 10.809 1.00 86.94 579 VAL A CA 1
ATOM 4647 C C . VAL A 1 579 ? 8.543 4.979 10.543 1.00 86.94 579 VAL A C 1
ATOM 4649 O O . VAL A 1 579 ? 9.464 5.695 10.148 1.00 86.94 579 VAL A O 1
ATOM 4652 N N . ASN A 1 580 ? 7.317 5.460 10.752 1.00 90.88 580 ASN A N 1
ATOM 4653 C CA . ASN A 1 580 ? 6.923 6.834 10.446 1.00 90.88 580 ASN A CA 1
ATOM 4654 C C . ASN A 1 580 ? 6.418 7.576 11.692 1.00 90.88 580 ASN A C 1
ATOM 4656 O O . ASN A 1 580 ? 5.388 7.233 12.262 1.00 90.88 580 ASN A O 1
ATOM 4660 N N . LEU A 1 581 ? 7.137 8.630 12.081 1.00 91.25 581 LEU A N 1
ATOM 4661 C CA . LEU A 1 581 ? 6.834 9.471 13.247 1.00 91.25 581 LEU A CA 1
ATOM 4662 C C . LEU A 1 581 ? 5.724 10.510 13.007 1.00 91.25 581 LEU A C 1
ATOM 4664 O O . LEU A 1 581 ? 5.268 11.165 13.944 1.00 91.25 581 LEU A O 1
ATOM 4668 N N . PHE A 1 582 ? 5.320 10.732 11.750 1.00 92.31 582 PHE A N 1
ATOM 4669 C CA . PHE A 1 582 ? 4.496 11.895 11.417 1.00 92.31 582 PHE A CA 1
ATOM 4670 C C . PHE A 1 582 ? 3.054 11.828 11.922 1.00 92.31 582 PHE A C 1
ATOM 4672 O O . PHE A 1 582 ? 2.478 12.890 12.130 1.00 92.31 582 PHE A O 1
ATOM 4679 N N . GLY A 1 583 ? 2.492 10.642 12.182 1.00 90.25 583 GLY A N 1
ATOM 4680 C CA . GLY A 1 583 ? 1.137 10.515 12.735 1.00 90.25 583 GLY A CA 1
ATOM 4681 C C . GLY A 1 583 ? 0.978 11.254 14.068 1.00 90.25 583 GLY A C 1
ATOM 4682 O O . GLY A 1 583 ? 0.208 12.212 14.173 1.00 90.25 583 GLY A O 1
ATOM 4683 N N . GLU A 1 584 ? 1.770 10.873 15.071 1.00 90.31 584 GLU A N 1
ATOM 4684 C CA . GLU A 1 584 ? 1.745 11.518 16.390 1.00 90.31 584 GLU A CA 1
ATOM 4685 C C . GLU A 1 584 ? 2.336 12.939 16.355 1.00 90.31 584 GLU A C 1
ATOM 4687 O O . GLU A 1 584 ? 1.817 13.848 17.007 1.00 90.31 584 GLU A O 1
ATOM 4692 N N . ALA A 1 585 ? 3.365 13.196 15.536 1.00 92.00 585 ALA A N 1
ATOM 4693 C CA . ALA A 1 585 ? 3.916 14.547 15.396 1.00 92.00 585 ALA A CA 1
ATOM 4694 C C . ALA A 1 585 ? 2.882 15.550 14.840 1.00 92.00 585 ALA A C 1
ATOM 4696 O O . ALA A 1 585 ? 2.814 16.690 15.308 1.00 92.00 585 ALA A O 1
ATOM 4697 N N . PHE A 1 586 ? 2.038 15.133 13.887 1.00 94.06 586 PHE A N 1
ATOM 4698 C CA . PHE A 1 586 ? 0.933 15.945 13.372 1.00 94.06 586 PHE A CA 1
ATOM 4699 C C . PHE A 1 586 ? -0.177 16.149 14.410 1.00 94.06 586 PHE A C 1
ATOM 4701 O O . PHE A 1 586 ? -0.648 17.278 14.563 1.00 94.06 586 PHE A O 1
ATOM 4708 N N . SER A 1 587 ? -0.551 15.102 15.155 1.00 91.06 587 SER A N 1
ATOM 4709 C CA . SER A 1 587 ? -1.507 15.190 16.271 1.00 91.06 587 SER A CA 1
ATOM 4710 C C . SER A 1 587 ? -1.066 16.242 17.300 1.00 91.06 587 SER A C 1
ATOM 4712 O O . SER A 1 587 ? -1.801 17.186 17.607 1.00 91.06 587 SER A O 1
ATOM 4714 N N . ARG A 1 588 ? 0.196 16.173 17.746 1.00 90.25 588 ARG A N 1
ATOM 4715 C CA . ARG A 1 588 ? 0.790 17.136 18.688 1.00 90.25 588 ARG A CA 1
ATOM 4716 C C . ARG A 1 588 ? 0.889 18.549 18.129 1.00 90.25 588 ARG A C 1
ATOM 4718 O O . ARG A 1 588 ? 0.606 19.504 18.852 1.00 90.25 588 ARG A O 1
ATOM 4725 N N . ALA A 1 589 ? 1.269 18.707 16.861 1.00 92.81 589 ALA A N 1
ATOM 4726 C CA . ALA A 1 589 ? 1.328 20.018 16.218 1.00 92.81 589 ALA A CA 1
ATOM 4727 C C . ALA A 1 589 ? -0.062 20.673 16.148 1.00 92.81 589 ALA A C 1
ATOM 4729 O O . ALA A 1 589 ? -0.194 21.856 16.472 1.00 92.81 589 ALA A O 1
ATOM 4730 N N . ALA A 1 590 ? -1.104 19.900 15.822 1.00 92.75 590 ALA A N 1
ATOM 4731 C CA . ALA A 1 590 ? -2.487 20.368 15.818 1.00 92.75 590 ALA A CA 1
ATOM 4732 C C . ALA A 1 590 ? -2.954 20.793 17.219 1.00 92.75 590 ALA A C 1
ATOM 4734 O O . ALA A 1 590 ? -3.466 21.900 17.375 1.00 92.75 590 ALA A O 1
ATOM 4735 N N . GLN A 1 591 ? -2.704 19.977 18.250 1.00 91.25 591 GLN A N 1
ATOM 4736 C CA . GLN A 1 591 ? -3.047 20.308 19.641 1.00 91.25 591 GLN A CA 1
ATOM 4737 C C . GLN A 1 591 ? -2.320 21.568 20.142 1.00 91.25 591 GLN A C 1
ATOM 4739 O O . GLN A 1 591 ? -2.948 22.467 20.705 1.00 91.25 591 GLN A O 1
ATOM 4744 N N . LYS A 1 592 ? -1.005 21.669 19.899 1.00 91.38 592 LYS A N 1
ATOM 4745 C CA . LYS A 1 592 ? -0.157 22.796 20.325 1.00 91.38 592 LYS A CA 1
ATOM 4746 C C . LYS A 1 592 ? -0.569 24.116 19.671 1.00 91.38 592 LYS A C 1
ATOM 4748 O O . LYS A 1 592 ? -0.619 25.139 20.351 1.00 91.38 592 LYS A O 1
ATOM 4753 N N . MET A 1 593 ? -0.876 24.090 18.373 1.00 92.19 593 MET A N 1
ATOM 4754 C CA . MET A 1 593 ? -1.268 25.281 17.608 1.00 92.19 593 MET A CA 1
ATOM 4755 C C . MET A 1 593 ? -2.784 25.536 17.600 1.00 92.19 593 MET A C 1
ATOM 4757 O O . MET A 1 593 ? -3.217 26.578 17.118 1.00 92.19 593 MET A O 1
ATOM 4761 N N . LYS A 1 594 ? -3.584 24.617 18.161 1.00 91.25 594 LYS A N 1
ATOM 4762 C CA . LYS A 1 594 ? -5.060 24.609 18.133 1.00 91.25 594 LYS A CA 1
ATOM 4763 C C . LYS A 1 594 ? -5.650 24.653 16.714 1.00 91.25 594 LYS A C 1
ATOM 4765 O O . LYS A 1 594 ? -6.728 25.205 16.505 1.00 91.25 594 LYS A O 1
ATOM 4770 N N . CYS A 1 595 ? -4.949 24.059 15.751 1.00 91.00 595 CYS A N 1
ATOM 4771 C CA . CYS A 1 595 ? -5.407 23.936 14.367 1.00 91.00 595 CYS A CA 1
ATOM 4772 C C . CYS A 1 595 ? -6.350 22.735 14.222 1.00 91.00 595 CYS A C 1
ATOM 4774 O O . CYS A 1 595 ? -6.111 21.681 14.814 1.00 91.00 595 CYS A O 1
ATOM 4776 N N . TYR A 1 596 ? -7.385 22.861 13.390 1.00 89.06 596 TYR A N 1
ATOM 4777 C CA . TYR A 1 596 ? -8.221 21.718 13.029 1.00 89.06 596 TYR A CA 1
ATOM 4778 C C . TYR A 1 596 ? -7.544 20.896 11.925 1.00 89.06 596 TYR A C 1
ATOM 4780 O O . TYR A 1 596 ? -7.239 21.417 10.851 1.00 89.06 596 TYR A O 1
ATOM 4788 N N . ILE A 1 597 ? -7.339 19.605 12.185 1.00 90.44 597 ILE A N 1
ATOM 4789 C CA . ILE A 1 597 ? -6.861 18.628 11.201 1.00 90.44 597 ILE A CA 1
ATOM 4790 C C . ILE A 1 597 ? -7.938 17.572 10.957 1.00 90.44 597 ILE A C 1
ATOM 4792 O O . ILE A 1 597 ? -8.659 17.181 11.875 1.00 90.44 597 ILE A O 1
ATOM 4796 N N . ARG A 1 598 ? -8.029 17.084 9.720 1.00 88.94 598 ARG A N 1
ATOM 4797 C CA . ARG A 1 598 ? -8.889 15.959 9.338 1.00 88.94 598 ARG A CA 1
ATOM 4798 C C . ARG A 1 598 ? -8.023 14.818 8.820 1.00 88.94 598 ARG A C 1
ATOM 4800 O O . ARG A 1 598 ? -7.159 15.035 7.972 1.00 88.94 598 ARG A O 1
ATOM 4807 N N . GLN A 1 599 ? -8.263 13.598 9.297 1.00 84.31 599 GLN A N 1
ATOM 4808 C CA . GLN A 1 599 ? -7.649 12.407 8.710 1.00 84.31 599 GLN A CA 1
ATOM 4809 C C . GLN A 1 599 ? -8.177 12.227 7.284 1.00 84.31 599 GLN A C 1
ATOM 4811 O O . GLN A 1 599 ? -9.384 12.134 7.065 1.00 84.31 599 GLN A O 1
ATOM 4816 N N . TYR A 1 600 ? -7.274 12.214 6.303 1.00 85.19 600 TYR A N 1
ATOM 4817 C CA . TYR A 1 600 ? -7.650 12.062 4.894 1.00 85.19 600 TYR A CA 1
ATOM 4818 C C . TYR A 1 600 ? -7.874 10.589 4.505 1.00 85.19 600 TYR A C 1
ATOM 4820 O O . TYR A 1 600 ? -8.520 10.293 3.502 1.00 85.19 600 TYR A O 1
ATOM 4828 N N . CYS A 1 601 ? -7.321 9.671 5.297 1.00 87.56 601 CYS A N 1
ATOM 4829 C CA . CYS A 1 601 ? -7.358 8.222 5.128 1.00 87.56 601 CYS A CA 1
ATOM 4830 C C . CYS A 1 601 ? -7.025 7.524 6.460 1.00 87.56 601 CYS A C 1
ATOM 4832 O O . CYS A 1 601 ? -6.787 8.193 7.463 1.00 87.56 601 CYS A O 1
ATOM 4834 N N . PHE A 1 602 ? -6.978 6.188 6.467 1.00 88.44 602 PHE A N 1
ATOM 4835 C CA . PHE A 1 602 ? -6.627 5.381 7.651 1.00 88.44 602 PHE A CA 1
ATOM 4836 C C . PHE A 1 602 ? -5.137 5.457 8.056 1.00 88.44 602 PHE A C 1
ATOM 4838 O O . PHE A 1 602 ? -4.788 5.144 9.195 1.00 88.44 602 PHE A O 1
ATOM 4845 N N . GLU A 1 603 ? -4.271 5.915 7.147 1.00 87.81 603 GLU A N 1
ATOM 4846 C CA . GLU A 1 603 ? -2.858 6.220 7.397 1.00 87.81 603 GLU A CA 1
ATOM 4847 C C . GLU A 1 603 ? -2.724 7.604 8.059 1.00 87.81 603 GLU A C 1
ATOM 4849 O O . GLU A 1 603 ? -3.000 8.631 7.432 1.00 87.81 603 GLU A O 1
ATOM 4854 N N . SER A 1 604 ? -2.292 7.650 9.324 1.00 87.69 604 SER A N 1
ATOM 4855 C CA . SER A 1 604 ? -2.249 8.897 10.106 1.00 87.69 604 SER A CA 1
ATOM 4856 C C . SER A 1 604 ? -1.101 9.840 9.724 1.00 87.69 604 SER A C 1
ATOM 4858 O O . SER A 1 604 ? -1.142 11.017 10.076 1.00 87.69 604 SER A O 1
ATOM 4860 N N . SER A 1 605 ? -0.118 9.384 8.936 1.00 91.62 605 SER A N 1
ATOM 4861 C CA . SER A 1 605 ? 0.911 10.257 8.343 1.00 91.62 605 SER A CA 1
ATOM 4862 C C . SER A 1 605 ? 0.418 11.118 7.163 1.00 91.62 605 SER A C 1
ATOM 4864 O O . SER A 1 605 ? 1.219 11.802 6.514 1.00 91.62 605 SER A O 1
ATOM 4866 N N . ILE A 1 606 ? -0.895 11.119 6.893 1.00 93.62 606 ILE A N 1
ATOM 4867 C CA . ILE A 1 606 ? -1.546 11.920 5.852 1.00 93.62 606 ILE A CA 1
ATOM 4868 C C . ILE A 1 606 ? -2.777 12.649 6.414 1.00 93.62 606 ILE A C 1
ATOM 4870 O O . ILE A 1 606 ? -3.769 12.029 6.806 1.00 93.62 606 ILE A O 1
ATOM 4874 N N . ILE A 1 607 ? -2.752 13.985 6.388 1.00 93.75 607 ILE A N 1
ATOM 4875 C CA . ILE A 1 607 ? -3.827 14.835 6.932 1.00 93.75 607 ILE A CA 1
ATOM 4876 C C . ILE A 1 607 ? -4.273 15.926 5.951 1.00 93.75 607 ILE A C 1
ATOM 4878 O O . ILE A 1 607 ? -3.491 16.413 5.135 1.00 93.75 607 ILE A O 1
ATOM 4882 N N . GLU A 1 608 ? -5.535 16.341 6.055 1.00 93.19 608 GLU A N 1
ATOM 4883 C CA . GLU A 1 608 ? -6.077 17.554 5.435 1.00 93.19 608 GLU A CA 1
ATOM 4884 C C . GLU A 1 608 ? -6.087 18.693 6.473 1.00 93.19 608 GLU A C 1
ATOM 4886 O O . GLU A 1 608 ? -6.611 18.530 7.578 1.00 93.19 608 GLU A O 1
ATOM 4891 N N . ILE A 1 609 ? -5.521 19.848 6.110 1.00 93.31 609 ILE A N 1
ATOM 4892 C CA . ILE A 1 609 ? -5.506 21.089 6.903 1.00 93.31 609 ILE A CA 1
ATOM 4893 C C . ILE A 1 609 ? -6.044 22.262 6.067 1.00 93.31 609 ILE A C 1
ATOM 4895 O O . ILE A 1 609 ? -5.976 22.235 4.834 1.00 93.31 609 ILE A O 1
ATOM 4899 N N . HIS A 1 610 ? -6.584 23.299 6.711 1.00 92.06 610 HIS A N 1
ATOM 4900 C CA . HIS A 1 610 ? -6.984 24.528 6.019 1.00 92.06 610 HIS A CA 1
ATOM 4901 C C . HIS A 1 610 ? -5.759 25.331 5.542 1.00 92.06 610 HIS A C 1
ATOM 4903 O O . HIS A 1 610 ? -4.719 25.337 6.202 1.00 92.06 610 HIS A O 1
ATOM 4909 N N . LEU A 1 611 ? -5.878 26.032 4.407 1.00 89.44 611 LEU A N 1
ATOM 4910 C CA . LEU A 1 611 ? -4.771 26.813 3.835 1.00 89.44 611 LEU A CA 1
ATOM 4911 C C . LEU A 1 611 ? -4.259 27.917 4.772 1.00 89.44 611 LEU A C 1
ATOM 4913 O O . LEU A 1 611 ? -3.059 28.170 4.795 1.00 89.44 611 LEU A O 1
ATOM 4917 N N . ASP A 1 612 ? -5.140 28.531 5.559 1.00 89.94 612 ASP A N 1
ATOM 4918 C CA . ASP A 1 612 ? -4.772 29.642 6.450 1.00 89.94 612 ASP A CA 1
ATOM 4919 C C . ASP A 1 612 ? -3.971 29.183 7.688 1.00 89.94 612 ASP A C 1
ATOM 4921 O O . ASP A 1 612 ? -3.166 29.942 8.225 1.00 89.94 612 ASP A O 1
ATOM 4925 N N . ASP A 1 613 ? -4.142 27.928 8.118 1.00 91.12 613 ASP A N 1
ATOM 4926 C CA . ASP A 1 613 ? -3.511 27.379 9.328 1.00 91.12 613 ASP A CA 1
ATOM 4927 C C . ASP A 1 613 ? -2.097 26.822 9.082 1.00 91.12 613 ASP A C 1
ATOM 4929 O O . ASP A 1 613 ? -1.358 26.537 10.029 1.00 91.12 613 ASP A O 1
ATOM 4933 N N . ILE A 1 614 ? -1.694 26.654 7.817 1.00 91.00 614 ILE A N 1
ATOM 4934 C CA . ILE A 1 614 ? -0.524 25.842 7.459 1.00 91.00 614 ILE A CA 1
ATOM 4935 C C . ILE A 1 614 ? 0.808 26.377 7.997 1.00 91.00 614 ILE A C 1
ATOM 4937 O O . ILE A 1 614 ? 1.612 25.595 8.498 1.00 91.00 614 ILE A O 1
ATOM 4941 N N . GLU A 1 615 ? 1.064 27.685 7.930 1.00 91.69 615 GLU A N 1
ATOM 4942 C CA . GLU A 1 615 ? 2.348 28.248 8.381 1.00 91.69 615 GLU A CA 1
ATOM 4943 C C . GLU A 1 615 ? 2.475 28.183 9.914 1.00 91.69 615 GLU A C 1
ATOM 4945 O O . GLU A 1 615 ? 3.553 27.899 10.448 1.00 91.69 615 GLU A O 1
ATOM 4950 N N . ASN A 1 616 ? 1.355 28.349 10.628 1.00 92.12 616 ASN A N 1
ATOM 4951 C CA . ASN A 1 616 ? 1.285 28.164 12.077 1.00 92.12 616 ASN A CA 1
ATOM 4952 C C . ASN A 1 616 ? 1.553 26.696 12.443 1.00 92.12 616 ASN A C 1
ATOM 4954 O O . ASN A 1 616 ? 2.411 26.411 13.280 1.00 92.12 616 ASN A O 1
ATOM 4958 N N . PHE A 1 617 ? 0.875 25.761 11.770 1.00 94.12 617 PHE A N 1
ATOM 4959 C CA . PHE A 1 617 ? 1.050 24.323 11.973 1.00 94.12 617 PHE A CA 1
ATOM 4960 C C . PHE A 1 617 ? 2.492 23.864 11.709 1.00 94.12 617 PHE A C 1
ATOM 4962 O O . PHE A 1 617 ? 3.080 23.181 12.548 1.00 94.12 617 PHE A O 1
ATOM 4969 N N . LEU A 1 618 ? 3.099 24.287 10.592 1.00 91.88 618 LEU A N 1
ATOM 4970 C CA . LEU A 1 618 ? 4.495 23.975 10.261 1.00 91.88 618 LEU A CA 1
ATOM 4971 C C . LEU A 1 618 ? 5.468 24.512 11.319 1.00 91.88 618 LEU A C 1
ATOM 4973 O O . LEU A 1 618 ? 6.391 23.802 11.709 1.00 91.88 618 LEU A O 1
ATOM 4977 N N . THR A 1 619 ? 5.238 25.723 11.833 1.00 90.25 619 THR A N 1
ATOM 4978 C CA . THR A 1 619 ? 6.051 26.305 12.915 1.00 90.25 619 THR A CA 1
ATOM 4979 C C . THR A 1 619 ? 5.947 25.481 14.202 1.00 90.25 619 THR A C 1
ATOM 4981 O O . THR A 1 619 ? 6.962 25.167 14.828 1.00 90.25 619 THR A O 1
ATOM 4984 N N . GLY A 1 620 ? 4.730 25.069 14.575 1.00 90.62 620 GLY A N 1
ATOM 4985 C CA . GLY A 1 620 ? 4.495 24.182 15.715 1.00 90.62 620 GLY A CA 1
ATOM 4986 C C . GLY A 1 620 ? 5.196 22.829 15.566 1.00 90.62 620 GLY A C 1
ATOM 4987 O O . GLY A 1 620 ? 5.806 22.355 16.526 1.00 90.62 620 GLY A O 1
ATOM 4988 N N . LEU A 1 621 ? 5.153 22.257 14.359 1.00 92.25 621 LEU A N 1
ATOM 4989 C CA . LEU A 1 621 ? 5.742 20.967 14.010 1.00 92.25 621 LEU A CA 1
ATOM 4990 C C . LEU A 1 621 ? 7.276 20.986 13.975 1.00 92.25 621 LEU A C 1
ATOM 4992 O O . LEU A 1 621 ? 7.894 20.064 14.499 1.00 92.25 621 LEU A O 1
ATOM 4996 N N . TYR A 1 622 ? 7.910 22.025 13.418 1.00 90.62 622 TYR A N 1
ATOM 4997 C CA . TYR A 1 622 ? 9.374 22.154 13.468 1.00 90.62 622 TYR A CA 1
ATOM 4998 C C . TYR A 1 622 ? 9.868 22.186 14.918 1.00 90.62 622 TYR A C 1
ATOM 5000 O O . TYR A 1 622 ? 10.770 21.434 15.269 1.00 90.62 622 TYR A O 1
ATOM 5008 N N . SER A 1 623 ? 9.187 22.938 15.788 1.00 88.00 623 SER A N 1
ATOM 5009 C CA . SER A 1 623 ? 9.499 22.988 17.220 1.00 88.00 623 SER A CA 1
ATOM 5010 C C . SER A 1 623 ? 9.270 21.663 17.971 1.00 88.00 623 SER A C 1
ATOM 5012 O O . SER A 1 623 ? 9.766 21.544 19.085 1.00 88.00 623 SER A O 1
ATOM 5014 N N . ILE A 1 624 ? 8.509 20.706 17.425 1.00 86.88 624 ILE A N 1
ATOM 5015 C CA . ILE A 1 624 ? 8.305 19.361 18.009 1.00 86.88 624 ILE A CA 1
ATOM 5016 C C . ILE A 1 624 ? 9.388 18.372 17.547 1.00 86.88 624 ILE A C 1
ATOM 5018 O O . ILE A 1 624 ? 9.593 17.352 18.188 1.00 86.88 624 ILE A O 1
ATOM 5022 N N . LEU A 1 625 ? 10.065 18.656 16.431 1.00 82.25 625 LEU A N 1
ATOM 5023 C CA . LEU A 1 625 ? 11.052 17.762 15.809 1.00 82.25 625 LEU A CA 1
ATOM 5024 C C . LEU A 1 625 ? 12.499 18.256 15.965 1.00 82.25 625 LEU A C 1
ATOM 5026 O O . LEU A 1 625 ? 13.433 17.585 15.530 1.00 82.25 625 LEU A O 1
ATOM 5030 N N . GLU A 1 626 ? 12.679 19.431 16.568 1.00 74.81 626 GLU A N 1
ATOM 5031 C CA . GLU A 1 626 ? 13.952 19.923 17.112 1.00 74.81 626 GLU A CA 1
ATOM 5032 C C . GLU A 1 626 ? 14.171 19.503 18.580 1.00 74.81 626 GLU A C 1
ATOM 5034 O O . GLU A 1 626 ? 15.292 19.619 19.075 1.00 74.81 626 GLU A O 1
ATOM 5039 N N . THR A 1 627 ? 13.114 19.035 19.258 1.00 56.72 627 THR A N 1
ATOM 5040 C CA . THR A 1 627 ? 13.107 18.512 20.638 1.00 56.72 627 THR A CA 1
ATOM 5041 C C . THR A 1 627 ? 13.104 16.992 20.660 1.00 56.72 627 THR A C 1
ATOM 5043 O O . THR A 1 627 ? 13.915 16.431 21.423 1.00 56.72 627 THR A O 1
#